Protein 1HLE (pdb70)

Structure (mmCIF, N/CA/C/O backbone):
data_1HLE
#
_entry.id   1HLE
#
_cell.length_a   121.370
_cell.length_b   103.570
_cell.length_c   80.930
_cell.angle_alpha   90.00
_cell.angle_beta   90.00
_cell.angle_gamma   90.00
#
_symmetry.space_group_name_H-M   'I 2 2 2'
#
loop_
_entity.id
_entity.type
_entity.pdbx_description
1 polymer 'HORSE LEUKOCYTE ELASTASE INHIBITOR'
2 polymer 'HORSE LEUKOCYTE ELASTASE INHIBITOR'
3 non-polymer 'CALCIUM ION'
4 water water
#
loop_
_atom_site.group_PDB
_atom_site.id
_atom_site.type_symbol
_atom_site.label_atom_id
_atom_site.label_alt_id
_atom_site.label_comp_id
_atom_site.label_asym_id
_atom_site.label_entity_id
_atom_site.label_seq_id
_atom_site.pdbx_PDB_ins_code
_atom_site.Cartn_x
_atom_site.Cartn_y
_atom_site.Cartn_z
_atom_site.occupancy
_atom_site.B_iso_or_equiv
_atom_site.auth_seq_id
_atom_site.auth_comp_id
_atom_site.auth_asym_id
_atom_site.auth_atom_id
_atom_site.pdbx_PDB_model_num
ATOM 4 N N . MET A 1 2 ? 0.388 24.442 3.984 1.00 42.59 23 MET A N 1
ATOM 5 C CA . MET A 1 2 ? 1.733 24.125 4.449 1.00 40.70 23 MET A CA 1
ATOM 6 C C . MET A 1 2 ? 2.416 25.344 5.046 1.00 37.77 23 MET A C 1
ATOM 7 O O . MET A 1 2 ? 3.393 25.223 5.771 1.00 36.32 23 MET A O 1
ATOM 13 N N . GLU A 1 3 ? 1.848 26.499 4.723 1.00 35.37 24 GLU A N 1
ATOM 14 C CA . GLU A 1 3 ? 2.171 27.817 5.259 1.00 34.05 24 GLU A CA 1
ATOM 15 C C . GLU A 1 3 ? 2.735 27.902 6.690 1.00 31.98 24 GLU A C 1
ATOM 16 O O . GLU A 1 3 ? 3.907 28.247 6.879 1.00 29.61 24 GLU A O 1
ATOM 23 N N . GLN A 1 4 ? 1.925 27.543 7.689 1.00 27.17 25 GLN A N 1
ATOM 24 C CA . GLN A 1 4 ? 2.331 27.691 9.080 1.00 25.32 25 GLN A CA 1
ATOM 25 C C . GLN A 1 4 ? 3.364 26.661 9.476 1.00 22.98 25 GLN A C 1
ATOM 26 O O . GLN A 1 4 ? 4.298 26.998 10.180 1.00 23.32 25 GLN A O 1
ATOM 35 N N . LEU A 1 5 ? 3.210 25.421 9.023 1.00 19.61 26 LEU A N 1
ATOM 36 C CA . LEU A 1 5 ? 4.139 24.383 9.392 1.00 18.85 26 LEU A CA 1
ATOM 37 C C . LEU A 1 5 ? 5.550 24.604 8.804 1.00 19.76 26 LEU A C 1
ATOM 38 O O . LEU A 1 5 ? 6.543 24.388 9.495 1.00 16.52 26 LEU A O 1
ATOM 44 N N . SER A 1 6 ? 5.659 25.094 7.577 1.00 17.41 27 SER A N 1
ATOM 45 C CA . SER A 1 6 ? 6.988 25.235 7.003 1.00 20.11 27 SER A CA 1
ATOM 46 C C . SER A 1 6 ? 7.713 26.397 7.643 1.00 17.54 27 SER A C 1
ATOM 47 O O . SER A 1 6 ? 8.922 26.330 7.857 1.00 18.06 27 SER A O 1
ATOM 52 N N . THR A 1 7 ? 6.972 27.440 7.993 1.00 16.14 28 THR A N 1
ATOM 53 C CA . THR A 1 7 ? 7.546 28.580 8.699 1.00 17.93 28 THR A CA 1
ATOM 54 C C . THR A 1 7 ? 8.122 28.130 10.058 1.00 18.31 28 THR A C 1
ATOM 55 O O . THR A 1 7 ? 9.231 28.500 10.420 1.00 16.87 28 THR A O 1
ATOM 61 N N . ALA A 1 8 ? 7.342 27.329 10.782 1.00 16.05 29 ALA A N 1
ATOM 62 C CA . ALA A 1 8 ? 7.738 26.782 12.063 1.00 18.49 29 ALA A CA 1
ATOM 63 C C . ALA A 1 8 ? 8.993 25.937 11.916 1.00 18.27 29 ALA A C 1
ATOM 64 O O . ALA A 1 8 ? 9.985 26.162 12.596 1.00 16.62 29 ALA A O 1
ATOM 67 N N . ASN A 1 9 ? 8.948 24.983 11.001 1.00 18.30 30 ASN A N 1
ATOM 68 C CA . ASN A 1 9 ? 10.072 24.083 10.760 1.00 19.47 30 ASN A CA 1
ATOM 69 C C . ASN A 1 9 ? 11.348 24.830 10.342 1.00 17.89 30 ASN A C 1
ATOM 70 O O . ASN A 1 9 ? 12.465 24.446 10.722 1.00 16.58 30 ASN A O 1
ATOM 78 N N . THR A 1 10 ? 11.167 25.905 9.576 1.00 19.90 31 THR A N 1
ATOM 79 C CA . THR A 1 10 ? 12.295 26.707 9.085 1.00 22.16 31 THR A CA 1
ATOM 80 C C . THR A 1 10 ? 12.872 27.582 10.206 1.00 18.66 31 THR A C 1
ATOM 81 O O . THR A 1 10 ? 14.066 27.683 10.328 1.00 20.12 31 THR A O 1
ATOM 87 N N . HIS A 1 11 ? 12.012 28.111 11.068 1.00 17.80 32 HIS A N 1
ATOM 88 C CA . HIS A 1 11 ? 12.437 28.852 12.242 1.00 19.45 32 HIS A CA 1
ATOM 89 C C . HIS A 1 11 ? 13.252 27.964 13.178 1.00 17.66 32 HIS A C 1
ATOM 90 O O . HIS A 1 11 ? 14.324 28.377 13.644 1.00 19.69 32 HIS A O 1
ATOM 100 N N . PHE A 1 12 ? 12.798 26.734 13.408 1.00 14.56 33 PHE A N 1
ATOM 101 C CA . PHE A 1 12 ? 13.584 25.798 14.188 1.00 15.34 33 PHE A CA 1
ATOM 102 C C . PHE A 1 12 ? 14.907 25.478 13.470 1.00 17.47 33 PHE A C 1
ATOM 103 O O . PHE A 1 12 ? 15.950 25.454 14.110 1.00 17.11 33 PHE A O 1
ATOM 112 N N . ALA A 1 13 ? 14.869 25.224 12.159 1.00 17.05 34 ALA A N 1
ATOM 113 C CA . ALA A 1 13 ? 16.094 24.927 11.381 1.00 16.53 34 ALA A CA 1
ATOM 114 C C . ALA A 1 13 ? 17.169 25.997 11.603 1.00 16.27 34 ALA A C 1
ATOM 115 O O . ALA A 1 13 ? 18.324 25.677 11.888 1.00 17.00 34 ALA A O 1
ATOM 118 N N . VAL A 1 14 ? 16.750 27.252 11.562 1.00 15.26 35 VAL A N 1
ATOM 119 C CA . VAL A 1 14 ? 17.633 28.382 11.757 1.00 20.76 35 VAL A CA 1
ATOM 120 C C . VAL A 1 14 ? 18.169 28.418 13.207 1.00 21.53 35 VAL A C 1
ATOM 121 O O . VAL A 1 14 ? 19.398 28.532 13.414 1.00 21.02 35 VAL A O 1
ATOM 126 N N . ASP A 1 15 ? 17.289 28.200 14.190 1.00 19.47 36 ASP A N 1
ATOM 127 C CA . ASP A 1 15 ? 17.735 28.143 15.595 1.00 19.61 36 ASP A CA 1
ATOM 128 C C . ASP A 1 15 ? 18.725 27.033 15.850 1.00 17.16 36 ASP A C 1
ATOM 129 O O . ASP A 1 15 ? 19.731 27.244 16.544 1.00 18.65 36 ASP A O 1
ATOM 135 N N . LEU A 1 16 ? 18.465 25.852 15.308 1.00 15.16 37 LEU A N 1
ATOM 136 C CA . LEU A 1 16 ? 19.381 24.750 15.534 1.00 17.48 37 LEU A CA 1
ATOM 137 C C . LEU A 1 16 ? 20.702 24.947 14.787 1.00 17.95 37 LEU A C 1
ATOM 138 O O . LEU A 1 16 ? 21.740 24.580 15.306 1.00 16.63 37 LEU A O 1
ATOM 144 N N . PHE A 1 17 ? 20.683 25.566 13.610 1.00 19.52 38 PHE A N 1
ATOM 145 C CA . PHE A 1 17 ? 21.935 25.831 12.901 1.00 18.46 38 PHE A CA 1
ATOM 146 C C . PHE A 1 17 ? 22.758 26.838 13.723 1.00 19.17 38 PHE A C 1
ATOM 147 O O . PHE A 1 17 ? 23.952 26.649 13.910 1.00 19.20 38 PHE A O 1
ATOM 156 N N . ARG A 1 18 ? 22.111 27.864 14.259 1.00 17.77 39 ARG A N 1
ATOM 157 C CA . ARG A 1 18 ? 22.807 28.825 15.101 1.00 22.47 39 ARG A CA 1
ATOM 158 C C . ARG A 1 18 ? 23.481 28.170 16.341 1.00 22.19 39 ARG A C 1
ATOM 159 O O . ARG A 1 18 ? 24.682 28.369 16.575 1.00 21.32 39 ARG A O 1
ATOM 173 N N . ALA A 1 19 ? 22.758 27.289 17.035 1.00 19.30 40 ALA A N 1
ATOM 174 C CA . ALA A 1 19 ? 23.326 26.522 18.139 1.00 18.89 40 ALA A CA 1
ATOM 175 C C . ALA A 1 19 ? 24.544 25.630 17.771 1.00 20.90 40 ALA A C 1
ATOM 176 O O . ALA A 1 19 ? 25.512 25.523 18.550 1.00 20.10 40 ALA A O 1
ATOM 179 N N . LEU A 1 20 ? 24.470 24.941 16.630 1.00 18.81 41 LEU A N 1
ATOM 180 C CA . LEU A 1 20 ? 25.558 24.090 16.145 1.00 18.15 41 LEU A CA 1
ATOM 181 C C . LEU A 1 20 ? 26.762 24.933 15.747 1.00 16.94 41 LEU A C 1
ATOM 182 O O . LEU A 1 20 ? 27.907 24.513 15.957 1.00 19.64 41 LEU A O 1
ATOM 188 N N . ASN A 1 21 ? 26.500 26.120 15.223 1.00 13.51 42 ASN A N 1
ATOM 189 C CA . ASN A 1 21 ? 27.535 27.054 14.824 1.00 16.55 42 ASN A CA 1
ATOM 190 C C . ASN A 1 21 ? 28.242 27.626 16.043 1.00 21.92 42 ASN A C 1
ATOM 191 O O . ASN A 1 21 ? 29.413 27.990 15.977 1.00 22.49 42 ASN A O 1
ATOM 199 N N . GLU A 1 22 ? 27.510 27.777 17.142 1.00 22.19 43 GLU A N 1
ATOM 200 C CA . GLU A 1 22 ? 28.125 28.209 18.389 1.00 21.31 43 GLU A CA 1
ATOM 201 C C . GLU A 1 22 ? 29.115 27.181 18.902 1.00 21.97 43 GLU A C 1
ATOM 202 O O . GLU A 1 22 ? 30.178 27.559 19.377 1.00 22.84 43 GLU A O 1
ATOM 209 N N . SER A 1 23 ? 28.843 25.892 18.711 1.00 21.00 44 SER A N 1
ATOM 210 C CA . SER A 1 23 ? 29.818 24.910 19.137 1.00 24.37 44 SER A CA 1
ATOM 211 C C . SER A 1 23 ? 30.953 24.712 18.128 1.00 24.66 44 SER A C 1
ATOM 212 O O . SER A 1 23 ? 32.032 24.276 18.501 1.00 24.26 44 SER A O 1
ATOM 217 N N . ASP A 1 24 ? 30.718 25.023 16.855 1.00 24.78 45 ASP A N 1
ATOM 218 C CA . ASP A 1 24 ? 31.746 24.810 15.836 1.00 24.09 45 ASP A CA 1
ATOM 219 C C . ASP A 1 24 ? 31.627 25.836 14.746 1.00 22.80 45 ASP A C 1
ATOM 220 O O . ASP A 1 24 ? 30.965 25.618 13.749 1.00 24.52 45 ASP A O 1
ATOM 226 N N . PRO A 1 25 ? 32.314 26.954 14.906 1.00 22.04 46 PRO A N 1
ATOM 227 C CA . PRO A 1 25 ? 32.107 28.045 13.950 1.00 22.84 46 PRO A CA 1
ATOM 228 C C . PRO A 1 25 ? 32.817 27.921 12.595 1.00 20.69 46 PRO A C 1
ATOM 229 O O . PRO A 1 25 ? 32.621 28.770 11.736 1.00 24.65 46 PRO A O 1
ATOM 233 N N . THR A 1 26 ? 33.600 26.861 12.393 1.00 20.70 47 THR A N 1
ATOM 234 C CA . THR A 1 26 ? 34.408 26.740 11.173 1.00 23.70 47 THR A CA 1
ATOM 235 C C . THR A 1 26 ? 34.324 25.376 10.484 1.00 21.55 47 THR A C 1
ATOM 236 O O . THR A 1 26 ? 34.687 25.254 9.329 1.00 28.72 47 THR A O 1
ATOM 242 N N . GLY A 1 27 ? 33.903 24.339 11.173 1.00 18.54 48 GLY A N 1
ATOM 243 C CA . GLY A 1 27 ? 33.850 23.048 10.523 1.00 16.01 48 GLY A CA 1
ATOM 244 C C . GLY A 1 27 ? 32.622 22.928 9.617 1.00 16.11 48 GLY A C 1
ATOM 245 O O . GLY A 1 27 ? 31.743 23.789 9.579 1.00 16.47 48 GLY A O 1
ATOM 247 N N . ASN A 1 28 ? 32.566 21.821 8.903 1.00 17.92 49 ASN A N 1
ATOM 248 C CA . ASN A 1 28 ? 31.412 21.462 8.098 1.00 21.39 49 ASN A CA 1
ATOM 249 C C . ASN A 1 28 ? 30.239 21.183 9.030 1.00 22.70 49 ASN A C 1
ATOM 250 O O . ASN A 1 28 ? 30.418 20.589 10.096 1.00 21.90 49 ASN A O 1
ATOM 258 N N . ILE A 1 29 ? 29.043 21.585 8.624 1.00 21.04 50 ILE A N 1
ATOM 259 C CA . ILE A 1 29 ? 27.826 21.264 9.384 1.00 20.04 50 ILE A CA 1
ATOM 260 C C . ILE A 1 29 ? 26.865 20.659 8.337 1.00 21.47 50 ILE A C 1
ATOM 261 O O . ILE A 1 29 ? 26.788 21.173 7.212 1.00 21.38 50 ILE A O 1
ATOM 267 N N . PHE A 1 30 ? 26.210 19.545 8.648 1.00 16.79 51 PHE A N 1
ATOM 268 C CA . PHE A 1 30 ? 25.155 19.033 7.763 1.00 14.88 51 PHE A CA 1
ATOM 269 C C . PHE A 1 30 ? 24.067 18.327 8.575 1.00 14.48 51 PHE A C 1
ATOM 270 O O . PHE A 1 30 ? 24.343 17.372 9.285 1.00 13.80 51 PHE A O 1
ATOM 279 N N . ILE A 1 31 ? 22.854 18.855 8.526 1.00 15.68 52 ILE A N 1
ATOM 280 C CA . ILE A 1 31 ? 21.724 18.246 9.238 1.00 17.48 52 ILE A CA 1
ATOM 281 C C . ILE A 1 31 ? 20.459 18.159 8.370 1.00 16.08 52 ILE A C 1
ATOM 282 O O . ILE A 1 31 ? 20.354 18.827 7.329 1.00 15.37 52 ILE A O 1
ATOM 288 N N . SER A 1 32 ? 19.543 17.285 8.758 1.00 11.49 53 SER A N 1
ATOM 289 C CA . SER A 1 32 ? 18.217 17.372 8.223 1.00 11.85 53 SER A CA 1
ATOM 290 C C . SER A 1 32 ? 17.314 17.964 9.292 1.00 11.96 53 SER A C 1
ATOM 291 O O . SER A 1 32 ? 16.883 17.260 10.203 1.00 14.22 53 SER A O 1
ATOM 296 N N . PRO A 1 33 ? 16.983 19.254 9.187 1.00 13.88 54 PRO A N 1
ATOM 297 C CA . PRO A 1 33 ? 16.044 19.851 10.146 1.00 15.66 54 PRO A CA 1
ATOM 298 C C . PRO A 1 33 ? 14.684 19.117 10.192 1.00 18.08 54 PRO A C 1
ATOM 299 O O . PRO A 1 33 ? 14.171 18.872 11.290 1.00 17.50 54 PRO A O 1
ATOM 303 N N . LEU A 1 34 ? 14.140 18.716 9.021 1.00 15.51 55 LEU A N 1
ATOM 304 C CA . LEU A 1 34 ? 12.831 18.041 8.966 1.00 12.16 55 LEU A CA 1
ATOM 305 C C . LEU A 1 34 ? 12.849 16.716 9.695 1.00 11.50 55 LEU A C 1
ATOM 306 O O . LEU A 1 34 ? 11.921 16.376 10.425 1.00 14.83 55 LEU A O 1
ATOM 312 N N . SER A 1 35 ? 13.927 15.971 9.538 1.00 10.54 56 SER A N 1
ATOM 313 C CA . SER A 1 35 ? 14.097 14.764 10.306 1.00 11.66 56 SER A CA 1
ATOM 314 C C . SER A 1 35 ? 14.038 15.030 11.844 1.00 15.31 56 SER A C 1
ATOM 315 O O . SER A 1 35 ? 13.297 14.319 12.575 1.00 11.98 56 SER A O 1
ATOM 320 N N . ILE A 1 36 ? 14.747 16.066 12.320 1.00 12.84 57 ILE A N 1
ATOM 321 C CA . ILE A 1 36 ? 14.750 16.360 13.764 1.00 13.38 57 ILE A CA 1
ATOM 322 C C . ILE A 1 36 ? 13.363 16.837 14.226 1.00 13.75 57 ILE A C 1
ATOM 323 O O . ILE A 1 36 ? 12.824 16.309 15.204 1.00 14.18 57 ILE A O 1
ATOM 329 N N . SER A 1 37 ? 12.751 17.757 13.488 1.00 12.61 58 SER A N 1
ATOM 330 C CA . SER A 1 37 ? 11.401 18.214 13.806 1.00 13.06 58 SER A CA 1
ATOM 331 C C . SER A 1 37 ? 10.388 17.043 13.844 1.00 15.85 58 SER A C 1
ATOM 332 O O . SER A 1 37 ? 9.489 17.048 14.698 1.00 17.08 58 SER A O 1
ATOM 337 N N . SER A 1 38 ? 10.565 16.029 12.985 1.00 13.31 59 SER A N 1
ATOM 338 C CA . SER A 1 38 ? 9.660 14.886 12.940 1.00 13.28 59 SER A CA 1
ATOM 339 C C . SER A 1 38 ? 9.795 14.035 14.184 1.00 15.48 59 SER A C 1
ATOM 340 O O . SER A 1 38 ? 8.793 13.630 14.760 1.00 16.08 59 SER A O 1
ATOM 345 N N . ALA A 1 39 ? 11.027 13.758 14.600 1.00 15.81 60 ALA A N 1
ATOM 346 C CA . ALA A 1 39 ? 11.229 12.935 15.789 1.00 13.89 60 ALA A CA 1
ATOM 347 C C . ALA A 1 39 ? 10.675 13.654 17.028 1.00 14.37 60 ALA A C 1
ATOM 348 O O . ALA A 1 39 ? 9.978 13.041 17.855 1.00 14.13 60 ALA A O 1
ATOM 351 N N . LEU A 1 40 ? 10.895 14.961 17.099 1.00 14.91 61 LEU A N 1
ATOM 352 C CA . LEU A 1 40 ? 10.395 15.754 18.214 1.00 15.61 61 LEU A CA 1
ATOM 353 C C . LEU A 1 40 ? 8.879 15.944 18.184 1.00 17.17 61 LEU A C 1
ATOM 354 O O . LEU A 1 40 ? 8.268 16.020 19.246 1.00 16.30 61 LEU A O 1
ATOM 360 N N . ALA A 1 41 ? 8.262 15.968 16.989 1.00 16.20 62 ALA A N 1
ATOM 361 C CA . ALA A 1 41 ? 6.794 16.032 16.868 1.00 15.38 62 ALA A CA 1
ATOM 362 C C . ALA A 1 41 ? 6.151 14.749 17.412 1.00 15.18 62 ALA A C 1
ATOM 363 O O . ALA A 1 41 ? 5.121 14.827 18.102 1.00 16.74 62 ALA A O 1
ATOM 366 N N . MET A 1 42 ? 6.767 13.590 17.157 1.00 14.05 63 MET A N 1
ATOM 367 C CA . MET A 1 42 ? 6.269 12.342 17.706 1.00 15.30 63 MET A CA 1
ATOM 368 C C . MET A 1 42 ? 6.449 12.282 19.230 1.00 18.81 63 MET A C 1
ATOM 369 O O . MET A 1 42 ? 5.561 11.821 19.949 1.00 16.58 63 MET A O 1
ATOM 375 N N . ILE A 1 43 ? 7.592 12.737 19.723 1.00 15.88 64 ILE A N 1
ATOM 376 C CA . ILE A 1 43 ? 7.796 12.835 21.175 1.00 17.89 64 ILE A CA 1
ATOM 377 C C . ILE A 1 43 ? 6.764 13.797 21.804 1.00 18.39 64 ILE A C 1
ATOM 378 O O . ILE A 1 43 ? 6.109 13.431 22.783 1.00 20.87 64 ILE A O 1
ATOM 384 N N . PHE A 1 44 ? 6.541 14.950 21.176 1.00 15.64 65 PHE A N 1
ATOM 385 C CA . PHE A 1 44 ? 5.598 15.953 21.646 1.00 15.96 65 PHE A CA 1
ATOM 386 C C . PHE A 1 44 ? 4.164 15.424 21.811 1.00 19.24 65 PHE A C 1
ATOM 387 O O . PHE A 1 44 ? 3.469 15.830 22.747 1.00 20.73 65 PHE A O 1
ATOM 396 N N . LEU A 1 45 ? 3.752 14.483 20.965 1.00 18.59 66 LEU A N 1
ATOM 397 C CA . LEU A 1 45 ? 2.470 13.809 21.142 1.00 20.90 66 LEU A CA 1
ATOM 398 C C . LEU A 1 45 ? 2.284 13.196 22.533 1.00 22.38 66 LEU A C 1
ATOM 399 O O . LEU A 1 45 ? 1.160 13.129 23.038 1.00 21.34 66 LEU A O 1
ATOM 405 N N . GLY A 1 46 ? 3.359 12.687 23.114 1.00 20.18 67 GLY A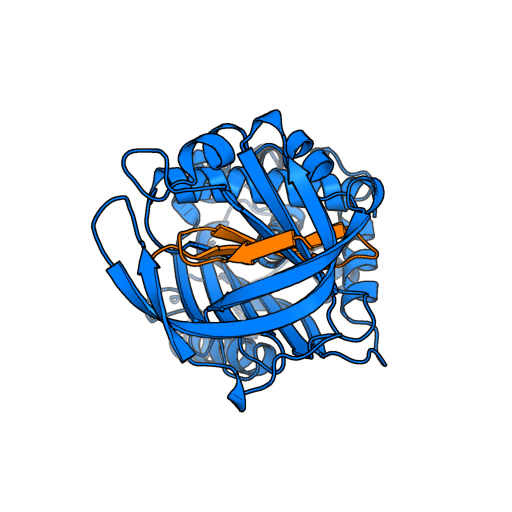 N 1
ATOM 406 C CA . GLY A 1 46 ? 3.249 12.031 24.408 1.00 22.84 67 GLY A CA 1
ATOM 407 C C . GLY A 1 46 ? 3.656 12.861 25.618 1.00 22.13 67 GLY A C 1
ATOM 408 O O . GLY A 1 46 ? 3.657 12.364 26.746 1.00 22.23 67 GLY A O 1
ATOM 410 N N . THR A 1 47 ? 4.037 14.108 25.395 1.00 20.59 68 THR A N 1
ATOM 411 C CA . THR A 1 47 ? 4.493 14.945 26.495 1.00 20.89 68 THR A CA 1
ATOM 412 C C . THR A 1 47 ? 3.326 15.720 27.042 1.00 20.19 68 THR A C 1
ATOM 413 O O . THR A 1 47 ? 2.354 16.023 26.320 1.00 18.01 68 THR A O 1
ATOM 419 N N . ARG A 1 48 ? 3.4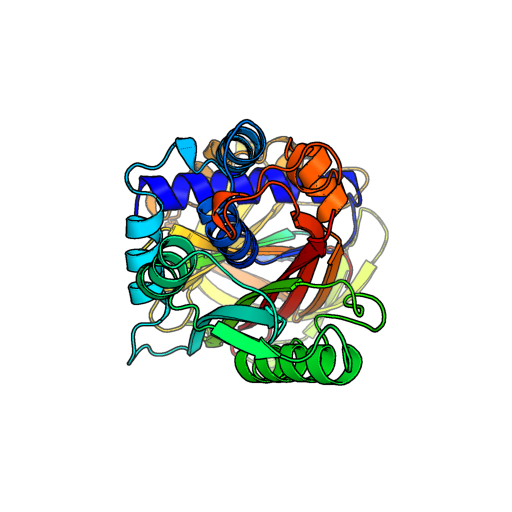13 16.054 28.324 1.00 21.57 69 ARG A N 1
ATOM 420 C CA . ARG A 1 48 ? 2.378 16.873 28.955 1.00 19.88 69 ARG A CA 1
ATOM 421 C C . ARG A 1 48 ? 3.084 17.917 29.795 1.00 23.43 69 ARG A C 1
ATOM 422 O O . ARG A 1 48 ? 4.319 17.919 29.906 1.00 23.29 69 ARG A O 1
ATOM 436 N N . GLY A 1 49 ? 2.315 18.850 30.333 1.00 25.36 70 GLY A N 1
ATOM 437 C CA . GLY A 1 49 ? 2.851 19.735 31.342 1.00 25.89 70 GLY A CA 1
ATOM 438 C C . GLY A 1 49 ? 3.853 20.715 30.800 1.00 27.36 70 GLY A C 1
ATOM 439 O O . GLY A 1 49 ? 3.676 21.240 29.700 1.00 27.38 70 GLY A O 1
ATOM 441 N N . ASN A 1 50 ? 4.919 20.944 31.556 1.00 25.17 71 ASN A N 1
ATOM 442 C CA . ASN A 1 50 ? 5.887 21.958 31.185 1.00 23.16 71 ASN A CA 1
ATOM 443 C C . ASN A 1 50 ? 6.893 21.361 30.198 1.00 21.29 71 ASN A C 1
ATOM 444 O O . ASN A 1 50 ? 7.481 22.078 29.398 1.00 21.31 71 ASN A O 1
ATOM 452 N N . THR A 1 51 ? 7.043 20.044 30.237 1.00 20.79 72 THR A N 1
ATOM 453 C CA . THR A 1 51 ? 7.797 19.321 29.225 1.00 21.76 72 THR A CA 1
ATOM 454 C C . THR A 1 51 ? 7.225 19.657 27.823 1.00 23.18 72 THR A C 1
ATOM 455 O O . THR A 1 51 ? 7.968 20.107 26.955 1.00 22.43 72 THR A O 1
ATOM 461 N N . ALA A 1 52 ? 5.898 19.542 27.656 1.00 19.52 73 ALA A N 1
ATOM 462 C CA . ALA A 1 52 ? 5.251 19.801 26.370 1.00 18.01 73 ALA A CA 1
ATOM 463 C C . ALA A 1 52 ? 5.406 21.232 25.982 1.00 17.66 73 ALA A C 1
ATOM 464 O O . ALA A 1 52 ? 5.592 21.560 24.817 1.00 18.03 73 ALA A O 1
ATOM 467 N N . ALA A 1 53 ? 5.302 22.106 26.967 1.00 18.31 74 ALA A N 1
ATOM 468 C CA . ALA A 1 53 ? 5.295 23.523 26.689 1.00 18.66 74 ALA A CA 1
ATOM 469 C C . ALA A 1 53 ? 6.652 23.931 26.211 1.00 18.60 74 ALA A C 1
ATOM 470 O O . ALA A 1 53 ? 6.769 24.802 25.347 1.00 18.92 74 ALA A O 1
ATOM 473 N N . GLN A 1 54 ? 7.679 23.288 26.759 1.00 19.33 75 GLN A N 1
ATOM 474 C CA . GLN A 1 54 ? 9.055 23.611 26.377 1.00 20.61 75 GLN A CA 1
ATOM 475 C C . GLN A 1 54 ? 9.320 23.144 24.938 1.00 20.50 75 GLN A C 1
ATOM 476 O O . GLN A 1 54 ? 9.780 23.943 24.109 1.00 18.90 75 GLN A O 1
ATOM 485 N N . VAL A 1 55 ? 8.945 21.894 24.647 1.00 18.75 76 VAL A N 1
ATOM 486 C CA . VAL A 1 55 ? 9.080 21.341 23.300 1.00 19.27 76 VAL A CA 1
ATOM 487 C C . VAL A 1 55 ? 8.315 22.172 22.264 1.00 19.82 76 VAL A C 1
ATOM 488 O O . VAL A 1 55 ? 8.894 22.562 21.239 1.00 21.15 76 VAL A O 1
ATOM 493 N N . SER A 1 56 ? 7.057 22.515 22.517 1.00 19.78 77 SER A N 1
ATOM 494 C CA . SER A 1 56 ? 6.331 23.246 21.498 1.00 21.90 77 SER A CA 1
ATOM 495 C C . SER A 1 56 ? 6.840 24.654 21.268 1.00 23.47 77 SER A C 1
ATOM 496 O O . SER A 1 56 ? 6.798 25.126 20.140 1.00 24.85 77 SER A O 1
ATOM 501 N N . LYS A 1 57 ? 7.406 25.291 22.291 1.00 23.19 78 LYS A N 1
ATOM 502 C CA . LYS A 1 57 ? 7.951 26.634 22.145 1.00 22.27 78 LYS A CA 1
ATOM 503 C C . LYS A 1 57 ? 9.231 26.603 21.296 1.00 20.33 78 LYS A C 1
ATOM 504 O O . LYS A 1 57 ? 9.371 27.361 20.325 1.00 20.67 78 LYS A O 1
ATOM 514 N N . ALA A 1 58 ? 10.133 25.686 21.625 1.00 18.36 79 ALA A N 1
ATOM 515 C CA . ALA A 1 58 ? 11.445 25.623 20.978 1.00 19.56 79 ALA A CA 1
ATOM 516 C C . ALA A 1 58 ? 11.350 25.116 19.536 1.00 21.32 79 ALA A C 1
ATOM 517 O O . ALA A 1 58 ? 12.100 25.559 18.652 1.00 19.40 79 ALA A O 1
ATOM 520 N N . LEU A 1 59 ? 10.431 24.176 19.311 1.00 20.14 80 LEU A N 1
ATOM 521 C CA . LEU A 1 59 ? 10.176 23.651 17.966 1.00 20.52 80 LEU A CA 1
ATOM 522 C C . LEU A 1 59 ? 9.155 24.499 17.162 1.00 19.98 80 LEU A C 1
ATOM 523 O O . LEU A 1 59 ? 8.933 24.225 15.980 1.00 22.21 80 LEU A O 1
ATOM 529 N N . TYR A 1 60 ? 8.572 25.537 17.782 1.00 18.34 81 TYR A N 1
ATOM 530 C CA . TYR A 1 60 ? 7.559 26.403 17.152 1.00 15.57 81 TYR A CA 1
ATOM 531 C C . TYR A 1 60 ? 6.246 25.687 16.810 1.00 16.12 81 TYR A C 1
ATOM 532 O O . TYR A 1 60 ? 5.394 26.235 16.133 1.00 18.28 81 TYR A O 1
ATOM 543 N N . PHE A 1 61 ? 6.039 24.504 17.367 1.00 17.64 82 PHE A N 1
ATOM 544 C CA . PHE A 1 61 ? 4.798 23.768 17.161 1.00 17.97 82 PHE A CA 1
ATOM 545 C C . PHE A 1 61 ? 3.622 24.554 17.688 1.00 21.08 82 PHE A C 1
ATOM 546 O O . PHE A 1 61 ? 2.496 24.389 17.224 1.00 23.28 82 PHE A O 1
ATOM 555 N N . ASP A 1 62 ? 3.879 25.458 18.610 1.00 20.10 83 ASP A N 1
ATOM 556 C CA . ASP A 1 62 ? 2.795 26.206 19.187 1.00 24.88 83 ASP A CA 1
ATOM 557 C C . ASP A 1 62 ? 2.355 27.308 18.261 1.00 24.66 83 ASP A C 1
ATOM 558 O O . ASP A 1 62 ? 1.406 27.998 18.558 1.00 29.12 83 ASP A O 1
ATOM 564 N N . THR A 1 63 ? 2.989 27.457 17.107 1.00 22.90 84 THR A N 1
ATOM 565 C CA . THR A 1 63 ? 2.563 28.501 16.178 1.00 21.77 84 THR A CA 1
ATOM 566 C C . THR A 1 63 ? 1.725 27.902 15.027 1.00 22.95 84 THR A C 1
ATOM 567 O O . THR A 1 63 ? 1.272 28.614 14.119 1.00 26.29 84 THR A O 1
ATOM 573 N N . VAL A 1 64 ? 1.513 26.590 15.080 1.00 22.58 85 VAL A N 1
ATOM 574 C CA . VAL A 1 64 ? 0.834 25.856 14.012 1.00 23.98 85 VAL A CA 1
ATOM 575 C C . VAL A 1 64 ? -0.518 25.331 14.510 1.00 24.24 85 VAL A C 1
ATOM 576 O O . VAL A 1 64 ? -0.587 24.544 15.448 1.00 26.32 85 VAL A O 1
ATOM 581 N N . GLU A 1 65 ? -1.593 25.744 13.864 1.00 26.48 90 GLU A N 1
ATOM 582 C CA . GLU A 1 65 ? -2.890 25.141 14.123 1.00 27.50 90 GLU A CA 1
ATOM 583 C C . GLU A 1 65 ? -2.909 23.756 13.535 1.00 25.34 90 GLU A C 1
ATOM 584 O O . GLU A 1 65 ? -2.560 23.570 12.370 1.00 23.96 90 GLU A O 1
ATOM 591 N N . ASP A 1 66 ? -3.328 22.795 14.343 1.00 22.31 91 ASP A N 1
ATOM 592 C CA . ASP A 1 66 ? -3.514 21.407 13.919 1.00 24.57 91 ASP A CA 1
ATOM 593 C C . ASP A 1 66 ? -2.187 20.833 13.472 1.00 23.03 91 ASP A C 1
ATOM 594 O O . ASP A 1 66 ? -2.109 20.136 12.457 1.00 21.19 91 ASP A O 1
ATOM 600 N N . ILE A 1 67 ? -1.171 21.043 14.308 1.00 19.42 92 ILE A N 1
ATOM 601 C CA . ILE A 1 67 ? 0.189 20.680 13.968 1.00 18.66 92 ILE A CA 1
ATOM 602 C C . ILE A 1 67 ? 0.311 19.255 13.409 1.00 18.80 92 ILE A C 1
ATOM 603 O O . ILE A 1 67 ? 0.880 19.061 12.326 1.00 21.44 92 ILE A O 1
ATOM 609 N N . HIS A 1 68 ? -0.308 18.273 14.053 1.00 14.30 93 HIS A N 1
ATOM 610 C CA . HIS A 1 68 ? -0.031 16.907 13.675 1.00 12.93 93 HIS A CA 1
ATOM 611 C C . HIS A 1 68 ? -0.726 16.543 12.376 1.00 16.03 93 HIS A C 1
ATOM 612 O O . HIS A 1 68 ? -0.251 15.666 11.635 1.00 14.63 93 HIS A O 1
ATOM 622 N N . SER A 1 69 ? -1.827 17.235 12.093 1.00 13.86 94 SER A N 1
ATOM 623 C CA . SER A 1 69 ? -2.578 17.047 10.846 1.00 18.14 94 SER A CA 1
ATOM 624 C C . SER A 1 69 ? -1.864 17.636 9.668 1.00 16.08 94 SER A C 1
ATOM 625 O O . SER A 1 69 ? -1.906 17.078 8.567 1.00 15.53 94 SER A O 1
ATOM 630 N N . ARG A 1 70 ? -1.202 18.756 9.918 1.00 15.92 95 ARG A N 1
ATOM 631 C CA . ARG A 1 70 ? -0.401 19.383 8.903 1.00 15.50 95 ARG A CA 1
ATOM 632 C C . ARG A 1 70 ? 0.808 18.528 8.598 1.00 16.75 95 ARG A C 1
ATOM 633 O O . ARG A 1 70 ? 1.133 18.371 7.427 1.00 14.67 95 ARG A O 1
ATOM 647 N N . PHE A 1 71 ? 1.392 17.869 9.614 1.00 14.48 96 PHE A N 1
ATOM 648 C CA . PHE A 1 71 ? 2.551 16.993 9.374 1.00 14.41 96 PHE A CA 1
ATOM 649 C C . PHE A 1 71 ? 2.154 15.779 8.586 1.00 14.09 96 PHE A C 1
ATOM 650 O O . PHE A 1 71 ? 2.893 15.355 7.709 1.00 13.08 96 PHE A O 1
ATOM 659 N N . GLN A 1 72 ? 0.970 15.243 8.891 1.00 12.55 97 GLN A N 1
ATOM 660 C CA . GLN A 1 72 ? 0.371 14.120 8.182 1.00 13.39 97 GLN A CA 1
ATOM 661 C C . GLN A 1 72 ? 0.229 14.446 6.683 1.00 11.34 97 GLN A C 1
ATOM 662 O O . GLN A 1 72 ? 0.602 13.635 5.840 1.00 12.78 97 GLN A O 1
ATOM 671 N N . SER A 1 73 ? -0.282 15.629 6.383 1.00 12.78 98 SER A N 1
ATOM 672 C CA . SER A 1 73 ? -0.362 16.095 5.000 1.00 15.59 98 SER A CA 1
ATOM 673 C C . SER A 1 73 ? 1.012 16.253 4.345 1.00 16.48 98 SER A C 1
ATOM 674 O O . SER A 1 73 ? 1.198 15.801 3.219 1.00 16.26 98 SER A O 1
ATOM 679 N N . LEU A 1 74 ? 1.969 16.847 5.075 1.00 16.69 99 LEU A N 1
ATOM 680 C CA . LEU A 1 74 ? 3.346 16.979 4.604 1.00 17.70 99 LEU A CA 1
ATOM 681 C C . LEU A 1 74 ? 3.971 15.628 4.295 1.00 16.70 99 LEU A C 1
ATOM 682 O O . LEU A 1 74 ? 4.555 15.471 3.207 1.00 17.91 99 LEU A O 1
ATOM 688 N N . ASN A 1 75 ? 3.778 14.625 5.161 1.00 13.91 100 ASN A N 1
ATOM 689 C CA . ASN A 1 75 ? 4.356 13.302 4.909 1.00 13.06 100 ASN A CA 1
ATOM 690 C C . ASN A 1 75 ? 3.793 12.648 3.644 1.00 14.72 100 ASN A C 1
ATOM 691 O O . ASN A 1 75 ? 4.529 12.014 2.871 1.00 15.79 100 ASN A O 1
ATOM 699 N N . ALA A 1 76 ? 2.506 12.878 3.411 1.00 14.47 101 ALA A N 1
ATOM 700 C CA . ALA A 1 76 ? 1.792 12.338 2.252 1.00 13.67 101 ALA A CA 1
ATOM 701 C C . ALA A 1 76 ? 2.375 12.938 0.959 1.00 12.15 101 ALA A C 1
ATOM 702 O O . ALA A 1 76 ? 2.569 12.231 -0.025 1.00 15.72 101 ALA A O 1
ATOM 705 N N . ASP A 1 77 ? 2.679 14.225 0.985 1.00 13.20 102 ASP A N 1
ATOM 706 C CA . ASP A 1 77 ? 3.206 14.881 -0.184 1.00 16.18 102 ASP A CA 1
ATOM 707 C C . ASP A 1 77 ? 4.665 14.477 -0.465 1.00 17.84 102 ASP A C 1
ATOM 708 O O . ASP A 1 77 ? 4.968 13.990 -1.557 1.00 15.00 102 ASP A O 1
ATOM 714 N N . ILE A 1 78 ? 5.502 14.496 0.569 1.00 15.29 103 ILE A N 1
ATOM 715 C CA . ILE A 1 78 ? 6.888 14.079 0.460 1.00 12.96 103 ILE A CA 1
ATOM 716 C C . ILE A 1 78 ? 7.074 12.647 -0.028 1.00 13.09 103 ILE A C 1
ATOM 717 O O . ILE A 1 78 ? 7.878 12.390 -0.935 1.00 17.41 103 ILE A O 1
ATOM 723 N N . ASN A 1 79 ? 6.246 11.741 0.465 1.00 11.38 104 ASN A N 1
ATOM 724 C CA . ASN A 1 79 ? 6.282 10.353 0.056 1.00 12.18 104 ASN A CA 1
ATOM 725 C C . ASN A 1 79 ? 5.379 9.996 -1.165 1.00 11.90 104 ASN A C 1
ATOM 726 O O . ASN A 1 79 ? 5.129 8.824 -1.421 1.00 12.13 104 ASN A O 1
ATOM 734 N N . LYS A 1 80 ? 4.835 10.978 -1.872 1.00 14.03 105 LYS A N 1
ATOM 735 C CA . LYS A 1 80 ? 3.938 10.639 -2.992 1.00 12.51 105 LYS A CA 1
ATOM 736 C C . LYS A 1 80 ? 4.633 9.724 -3.984 1.00 15.83 105 LYS A C 1
ATOM 737 O O . LYS A 1 80 ? 5.853 9.832 -4.235 1.00 18.34 105 LYS A O 1
ATOM 747 N N . PRO A 1 81 ? 3.904 8.725 -4.480 1.00 17.20 106 PRO A N 1
ATOM 748 C CA . PRO A 1 81 ? 4.463 7.840 -5.499 1.00 15.65 106 PRO A CA 1
ATOM 749 C C . PRO A 1 81 ? 4.487 8.504 -6.884 1.00 13.20 106 PRO A C 1
ATOM 750 O O . PRO A 1 81 ? 3.828 9.537 -7.100 1.00 15.97 106 PRO A O 1
ATOM 754 N N . GLY A 1 82 ? 5.364 7.991 -7.748 1.00 16.69 107 GLY A N 1
ATOM 755 C CA . GLY A 1 82 ? 5.414 8.399 -9.155 1.00 15.81 107 GLY A CA 1
ATOM 756 C C . GLY A 1 82 ? 6.225 9.643 -9.470 1.00 19.78 107 GLY A C 1
ATOM 757 O O . GLY A 1 82 ? 6.031 10.243 -10.536 1.00 20.62 107 GLY A O 1
ATOM 759 N N . ALA A 1 83 ? 7.084 10.068 -8.537 1.00 19.38 108 ALA A N 1
ATOM 760 C CA . ALA A 1 83 ? 7.920 11.257 -8.717 1.00 17.54 108 ALA A CA 1
ATOM 761 C C . ALA A 1 83 ? 9.173 10.838 -9.508 1.00 17.78 108 ALA A C 1
ATOM 762 O O . ALA A 1 83 ? 9.600 9.689 -9.425 1.00 17.61 108 ALA A O 1
ATOM 765 N N . PRO A 1 84 ? 9.802 11.767 -10.248 1.00 15.42 109 PRO A N 1
ATOM 766 C CA . PRO A 1 84 ? 11.036 11.479 -10.983 1.00 18.81 109 PRO A CA 1
ATOM 767 C C . PRO A 1 84 ? 12.351 11.493 -10.148 1.00 21.14 109 PRO A C 1
ATOM 768 O O . PRO A 1 84 ? 13.428 11.675 -10.716 1.00 25.78 109 PRO A O 1
ATOM 772 N N . TYR A 1 85 ? 12.236 11.405 -8.819 1.00 17.84 110 TYR A N 1
ATOM 773 C CA . TYR A 1 85 ? 13.369 11.391 -7.896 1.00 15.20 110 TYR A CA 1
ATOM 774 C C . TYR A 1 85 ? 12.948 10.476 -6.749 1.00 17.22 110 TYR A C 1
ATOM 775 O O . TYR A 1 85 ? 11.761 10.158 -6.646 1.00 16.46 110 TYR A O 1
ATOM 786 N N . ILE A 1 86 ? 13.897 10.040 -5.917 1.00 14.81 111 ILE A N 1
ATOM 787 C CA . ILE A 1 86 ? 13.613 9.191 -4.761 1.00 14.21 111 ILE A CA 1
ATOM 788 C C . ILE A 1 86 ? 13.614 10.123 -3.573 1.00 14.02 111 ILE A C 1
ATOM 789 O O . ILE A 1 86 ? 14.571 10.855 -3.366 1.00 12.19 111 ILE A O 1
ATOM 795 N N . LEU A 1 87 ? 12.517 10.144 -2.842 1.00 11.72 112 LEU A N 1
ATOM 796 C CA . LEU A 1 87 ? 12.402 10.930 -1.634 1.00 13.65 112 LEU A CA 1
ATOM 797 C C . LEU A 1 87 ? 11.508 10.088 -0.676 1.00 18.41 112 LEU A C 1
ATOM 798 O O . LEU A 1 87 ? 10.405 9.666 -1.082 1.00 16.07 112 LEU A O 1
ATOM 804 N N . LYS A 1 88 ? 12.058 9.723 0.508 1.00 18.84 113 LYS A N 1
ATOM 805 C CA . LYS A 1 88 ? 11.396 8.883 1.526 1.00 16.65 113 LYS A CA 1
ATOM 806 C C . LYS A 1 88 ? 11.548 9.537 2.898 1.00 18.82 113 LYS A C 1
ATOM 807 O O . LYS A 1 88 ? 12.636 9.986 3.262 1.00 18.59 113 LYS A O 1
ATOM 817 N N . LEU A 1 89 ? 10.453 9.649 3.638 1.00 16.36 114 LEU A N 1
ATOM 818 C CA . LEU A 1 89 ? 10.494 10.185 5.001 1.00 17.02 114 LEU A CA 1
ATOM 819 C C . LEU A 1 89 ? 9.697 9.186 5.802 1.00 19.38 114 LEU A C 1
ATOM 820 O O . LEU A 1 89 ? 8.503 9.009 5.538 1.00 21.52 114 LEU A O 1
ATOM 826 N N . ALA A 1 90 ? 10.359 8.439 6.679 1.00 14.34 115 ALA A N 1
ATOM 827 C CA . ALA A 1 90 ? 9.697 7.344 7.396 1.00 14.42 115 ALA A CA 1
ATOM 828 C C . ALA A 1 90 ? 9.901 7.453 8.920 1.00 13.61 115 ALA A C 1
ATOM 829 O O . ALA A 1 90 ? 10.949 7.897 9.382 1.00 13.55 115 ALA A O 1
ATOM 832 N N . ASN A 1 91 ? 8.910 7.007 9.673 1.00 13.59 116 ASN A N 1
ATOM 833 C CA . ASN A 1 91 ? 8.941 7.091 11.128 1.00 13.47 116 ASN A CA 1
ATOM 834 C C . ASN A 1 91 ? 8.657 5.726 11.691 1.00 15.24 116 ASN A C 1
ATOM 835 O O . ASN A 1 91 ? 7.966 4.905 11.061 1.00 14.67 116 ASN A O 1
ATOM 843 N N . ARG A 1 92 ? 9.212 5.440 12.862 1.00 13.86 117 ARG A N 1
ATOM 844 C CA . ARG A 1 92 ? 8.999 4.142 13.476 1.00 11.98 117 ARG A CA 1
ATOM 845 C C . ARG A 1 92 ? 9.218 4.220 14.977 1.00 15.28 117 ARG A C 1
ATOM 846 O O . ARG A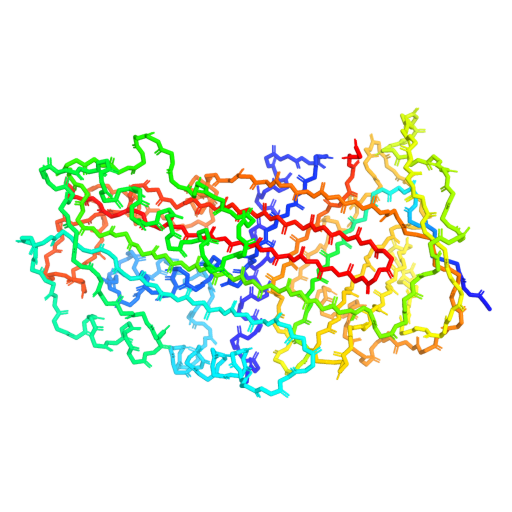 1 92 ? 9.956 5.100 15.455 1.00 15.53 117 ARG A O 1
ATOM 860 N N . LEU A 1 93 ? 8.507 3.346 15.690 1.00 15.01 118 LEU A N 1
ATOM 861 C CA . LEU A 1 93 ? 8.534 3.246 17.157 1.00 16.26 118 LEU A CA 1
ATOM 862 C C . LEU A 1 93 ? 9.019 1.866 17.522 1.00 13.51 118 LEU A C 1
ATOM 863 O O . LEU A 1 93 ? 8.525 0.889 17.000 1.00 14.40 118 LEU A O 1
ATOM 869 N N . TYR A 1 94 ? 9.996 1.780 18.417 1.00 14.54 119 TYR A N 1
ATOM 870 C CA . TYR A 1 94 ? 10.459 0.495 18.922 1.00 14.73 119 TYR A CA 1
ATOM 871 C C . TYR A 1 94 ? 10.201 0.507 20.433 1.00 16.01 119 TYR A C 1
ATOM 872 O O . TYR A 1 94 ? 10.690 1.374 21.165 1.00 16.55 119 TYR A O 1
ATOM 883 N N . GLY A 1 95 ? 9.397 -0.435 20.888 1.00 16.12 120 GLY A N 1
ATOM 884 C CA . GLY A 1 95 ? 8.973 -0.416 22.268 1.00 13.40 120 GLY A CA 1
ATOM 885 C C . GLY A 1 95 ? 9.411 -1.693 22.890 1.00 14.15 120 GLY A C 1
ATOM 886 O O . GLY A 1 95 ? 9.473 -2.719 22.222 1.00 14.98 120 GLY A O 1
ATOM 888 N N . GLU A 1 96 ? 9.720 -1.628 24.183 1.00 15.80 121 GLU A N 1
ATOM 889 C CA . GLU A 1 96 ? 10.055 -2.813 24.952 1.00 15.28 121 GLU A CA 1
ATOM 890 C C . GLU A 1 96 ? 8.824 -3.736 24.929 1.00 16.69 121 GLU A C 1
ATOM 891 O O . GLU A 1 96 ? 7.715 -3.275 25.240 1.00 18.33 121 GLU A O 1
ATOM 898 N N . LYS A 1 97 ? 9.041 -5.008 24.580 1.00 17.96 122 LYS A N 1
ATOM 899 C CA . LYS A 1 97 ? 8.011 -6.060 24.528 1.00 21.07 122 LYS A CA 1
ATOM 900 C C . LYS A 1 97 ? 6.995 -6.044 25.686 1.00 22.27 122 LYS A C 1
ATOM 901 O O . LYS A 1 97 ? 5.792 -6.260 25.475 1.00 20.61 122 LYS A O 1
ATOM 911 N N . THR A 1 98 ? 7.547 -5.883 26.902 1.00 21.64 123 THR A N 1
ATOM 912 C CA . THR A 1 98 ? 6.850 -6.036 28.189 1.00 20.96 123 THR A CA 1
ATOM 913 C C . THR A 1 98 ? 6.279 -4.727 28.747 1.00 20.84 123 THR A C 1
ATOM 914 O O . THR A 1 98 ? 5.680 -4.700 29.837 1.00 22.52 123 THR A O 1
ATOM 920 N N . TYR A 1 99 ? 6.416 -3.655 27.989 1.00 18.72 124 TYR A N 1
ATOM 921 C CA . TYR A 1 99 ? 5.991 -2.363 28.442 1.00 18.50 124 TYR A CA 1
ATOM 922 C C . TYR A 1 99 ? 4.597 -2.026 27.902 1.00 20.26 124 TYR A C 1
ATOM 923 O O . TYR A 1 99 ? 4.187 -2.511 26.851 1.00 18.43 124 TYR A O 1
ATOM 934 N N . ASN A 1 100 ? 3.869 -1.213 28.655 1.00 19.90 125 ASN A N 1
ATOM 935 C CA . ASN A 1 100 ? 2.481 -0.883 28.358 1.00 22.31 125 ASN A CA 1
ATOM 936 C C . ASN A 1 100 ? 2.441 0.542 27.914 1.00 22.39 125 ASN A C 1
ATOM 937 O O . ASN A 1 100 ? 2.901 1.417 28.634 1.00 27.53 125 ASN A O 1
ATOM 945 N N . PHE A 1 101 ? 1.890 0.792 26.738 1.00 18.08 126 PHE A N 1
ATOM 946 C CA . PHE A 1 101 ? 1.766 2.154 26.239 1.00 16.83 126 PHE A CA 1
ATOM 947 C C . PHE A 1 101 ? 0.298 2.539 26.174 1.00 15.20 126 PHE A C 1
ATOM 948 O O . PHE A 1 101 ? -0.556 1.671 26.026 1.00 16.68 126 PHE A O 1
ATOM 957 N N . LEU A 1 102 ? -0.005 3.827 26.281 1.00 15.27 127 LEU A N 1
ATOM 958 C CA . LEU A 1 102 ? -1.375 4.300 26.084 1.00 18.56 127 LEU A CA 1
ATOM 959 C C . LEU A 1 102 ? -1.805 4.146 24.608 1.00 21.10 127 LEU A C 1
ATOM 960 O O . LEU A 1 102 ? -1.046 4.506 23.666 1.00 19.47 127 LEU A O 1
ATOM 966 N N . ALA A 1 103 ? -3.026 3.640 24.425 1.00 18.54 128 ALA A N 1
ATOM 967 C CA . ALA A 1 103 ? -3.626 3.437 23.113 1.00 17.19 128 ALA A CA 1
ATOM 968 C C . ALA A 1 103 ? -3.648 4.727 22.285 1.00 17.51 128 ALA A C 1
ATOM 969 O O . ALA A 1 103 ? -3.364 4.712 21.091 1.00 19.77 128 ALA A O 1
ATOM 972 N N . ASP A 1 104 ? -4.018 5.845 22.892 1.00 17.68 129 ASP A N 1
ATOM 973 C CA . ASP A 1 104 ? -4.164 7.049 22.120 1.00 18.25 129 ASP A CA 1
ATOM 974 C C . ASP A 1 104 ? -2.824 7.548 21.555 1.00 19.83 129 ASP A C 1
ATOM 975 O O . ASP A 1 104 ? -2.781 8.094 20.439 1.00 17.34 129 ASP A O 1
ATOM 981 N N . PHE A 1 105 ? -1.742 7.320 22.311 1.00 19.18 130 PHE A N 1
ATOM 982 C CA . PHE A 1 105 ? -0.404 7.743 21.902 1.00 17.67 130 PHE A CA 1
ATOM 983 C C . PHE A 1 105 ? -0.008 6.930 20.689 1.00 14.82 130 PHE A C 1
ATOM 984 O O . PHE A 1 105 ? 0.386 7.497 19.686 1.00 16.84 130 PHE A O 1
ATOM 993 N N . LEU A 1 106 ? -0.129 5.618 20.784 1.00 13.90 131 LEU A N 1
ATOM 994 C CA . LEU A 1 106 ? 0.207 4.751 19.676 1.00 16.60 131 LEU A CA 1
ATOM 995 C C . LEU A 1 106 ? -0.641 4.977 18.418 1.00 19.89 131 LEU A C 1
ATOM 996 O O . LEU A 1 106 ? -0.077 5.023 17.314 1.00 16.93 131 LEU A O 1
ATOM 1002 N N . ALA A 1 107 ? -1.964 5.173 18.575 1.00 20.09 132 ALA A N 1
ATOM 1003 C CA . ALA A 1 107 ? -2.859 5.391 17.427 1.00 17.68 132 ALA A CA 1
ATOM 1004 C C . ALA A 1 107 ? -2.500 6.694 16.714 1.00 19.26 132 ALA A C 1
ATOM 1005 O O . ALA A 1 107 ? -2.436 6.757 15.479 1.00 19.18 132 ALA A O 1
ATOM 1008 N N . SER A 1 108 ? -2.221 7.728 17.487 1.00 18.59 133 SER A N 1
ATOM 1009 C CA . SER A 1 108 ? -1.861 9.004 16.912 1.00 19.48 133 SER A CA 1
ATOM 1010 C C . SER A 1 108 ? -0.523 8.997 16.176 1.00 19.11 133 SER A C 1
ATOM 1011 O O . SER A 1 108 ? -0.412 9.631 15.134 1.00 21.24 133 SER A O 1
ATOM 1016 N N . THR A 1 109 ? 0.502 8.337 16.712 1.00 18.35 134 THR A N 1
ATOM 1017 C CA . THR A 1 109 ? 1.793 8.335 16.020 1.00 19.43 134 THR A CA 1
ATOM 1018 C C . THR A 1 109 ? 1.650 7.546 14.715 1.00 18.30 134 THR A C 1
ATOM 1019 O O . THR A 1 109 ? 2.246 7.913 13.685 1.00 16.49 134 THR A O 1
ATOM 1025 N N . GLN A 1 110 ? 0.811 6.509 14.740 1.00 16.51 135 GLN A N 1
ATOM 1026 C CA . GLN A 1 110 ? 0.580 5.696 13.561 1.00 17.15 135 GLN A CA 1
ATOM 1027 C C . GLN A 1 110 ? -0.258 6.456 12.506 1.00 18.65 135 GLN A C 1
ATOM 1028 O O . GLN A 1 110 ? 0.139 6.501 11.352 1.00 17.75 135 GLN A O 1
ATOM 1037 N N . LYS A 1 111 ? -1.366 7.094 12.898 1.00 16.21 136 LYS A N 1
ATOM 1038 C CA . LYS A 1 111 ? -2.193 7.867 11.974 1.00 16.01 136 LYS A CA 1
ATOM 1039 C C . LYS A 1 111 ? -1.568 9.151 11.442 1.00 16.91 136 LYS A C 1
ATOM 1040 O O . LYS A 1 111 ? -1.796 9.513 10.293 1.00 16.08 136 LYS A O 1
ATOM 1050 N N . MET A 1 112 ? -0.858 9.880 12.300 1.00 12.66 137 MET A N 1
ATOM 1051 C CA . MET A 1 112 ? -0.344 11.180 11.930 1.00 14.99 137 MET A CA 1
ATOM 1052 C C . MET A 1 112 ? 1.050 11.105 11.319 1.00 14.83 137 MET A C 1
ATOM 1053 O O . MET A 1 112 ? 1.399 11.930 10.470 1.00 13.51 137 MET A O 1
ATOM 1059 N N . TYR A 1 113 ? 1.830 10.114 11.723 1.00 13.84 138 TYR A N 1
ATOM 1060 C CA . TYR A 1 113 ? 3.236 10.065 11.319 1.00 13.38 138 TYR A CA 1
ATOM 1061 C C . TYR A 1 113 ? 3.583 8.827 10.590 1.00 12.60 138 TYR A C 1
ATOM 1062 O O . TYR A 1 113 ? 4.700 8.667 10.131 1.00 12.76 138 TYR A O 1
ATOM 1073 N N . GLY A 1 114 ? 2.610 7.942 10.468 1.00 11.50 139 GLY A N 1
ATOM 1074 C CA . GLY A 1 114 ? 2.860 6.694 9.803 1.00 11.99 139 GLY A CA 1
ATOM 1075 C C . GLY A 1 114 ? 3.838 5.820 10.548 1.00 15.90 139 GLY A C 1
ATOM 1076 O O . GLY A 1 114 ? 4.415 4.929 9.950 1.00 17.63 139 GLY A O 1
ATOM 1078 N N . ALA A 1 115 ? 4.019 6.030 11.848 1.00 15.61 140 ALA A N 1
ATOM 1079 C CA . ALA A 1 115 ? 5.005 5.243 12.566 1.00 15.69 140 ALA A CA 1
ATOM 1080 C C . ALA A 1 115 ? 4.365 3.965 13.022 1.00 18.51 140 ALA A C 1
ATOM 1081 O O . ALA A 1 115 ? 3.441 4.024 13.820 1.00 22.53 140 ALA A O 1
ATOM 1084 N N . GLU A 1 116 ? 4.805 2.804 12.557 1.00 18.13 141 GLU A N 1
ATOM 1085 C CA . GLU A 1 116 ? 4.268 1.600 13.173 1.00 23.01 141 GLU A CA 1
ATOM 1086 C C . GLU A 1 116 ? 5.122 1.191 14.386 1.00 22.92 141 GLU A C 1
ATOM 1087 O O . GLU A 1 116 ? 6.247 1.694 14.571 1.00 20.31 141 GLU A O 1
ATOM 1094 N N . LEU A 1 117 ? 4.514 0.418 15.283 1.00 21.26 142 LEU A N 1
ATOM 1095 C CA . LEU A 1 117 ? 5.185 -0.035 16.485 1.00 22.48 142 LEU A CA 1
ATOM 1096 C C . LEU A 1 117 ? 5.831 -1.378 16.238 1.00 22.34 142 LEU A C 1
ATOM 1097 O O . LEU A 1 117 ? 5.160 -2.355 15.858 1.00 25.69 142 LEU A O 1
ATOM 1103 N N . ALA A 1 118 ? 7.142 -1.407 16.423 1.00 18.52 143 ALA A N 1
ATOM 1104 C CA . ALA A 1 118 ? 7.895 -2.642 16.474 1.00 17.29 143 ALA A CA 1
ATOM 1105 C C . ALA A 1 118 ? 8.193 -2.963 17.959 1.00 17.42 143 ALA A C 1
ATOM 1106 O O . ALA A 1 118 ? 8.521 -2.089 18.758 1.00 18.31 143 ALA A O 1
ATOM 1109 N N . SER A 1 119 ? 7.966 -4.211 18.325 1.00 17.82 144 SER A N 1
ATOM 1110 C CA . SER A 1 119 ? 8.148 -4.692 19.683 1.00 19.80 144 SER A CA 1
ATOM 1111 C C . SER A 1 119 ? 9.526 -5.358 19.738 1.00 19.09 144 SER A C 1
ATOM 1112 O O . SER A 1 119 ? 9.807 -6.247 18.931 1.00 20.38 144 SER A O 1
ATOM 1117 N N . VAL A 1 120 ? 10.411 -4.872 20.606 1.00 18.28 145 VAL A N 1
ATOM 1118 C CA . VAL A 1 120 ? 11.757 -5.449 20.724 1.00 18.56 145 VAL A CA 1
ATOM 1119 C C . VAL A 1 120 ? 12.072 -5.784 22.187 1.00 19.90 145 VAL A C 1
ATOM 1120 O O . VAL A 1 120 ? 11.393 -5.326 23.109 1.00 19.53 145 VAL A O 1
ATOM 1125 N N . ASP A 1 121 ? 13.117 -6.560 22.386 1.00 17.97 146 ASP A N 1
ATOM 1126 C CA . ASP A 1 121 ? 13.502 -6.953 23.703 1.00 19.56 146 ASP A CA 1
ATOM 1127 C C . ASP A 1 121 ? 14.651 -6.103 24.234 1.00 18.29 146 ASP A C 1
ATOM 1128 O O . ASP A 1 121 ? 15.781 -6.570 24.335 1.00 19.52 146 ASP A O 1
ATOM 1134 N N . PHE A 1 122 ? 14.340 -4.895 24.676 1.00 19.08 147 PHE A N 1
ATOM 1135 C CA . PHE A 1 122 ? 15.353 -4.025 25.279 1.00 22.87 147 PHE A CA 1
ATOM 1136 C C . PHE A 1 122 ? 15.844 -4.585 26.624 1.00 24.45 147 PHE A C 1
ATOM 1137 O O . PHE A 1 122 ? 17.021 -4.585 26.925 1.00 25.22 147 PHE A O 1
ATOM 1146 N N . GLN A 1 123 ? 14.941 -5.205 27.358 1.00 27.04 148 GLN A N 1
ATOM 1147 C CA . GLN A 1 123 ? 15.211 -5.634 28.713 1.00 27.92 148 GLN A CA 1
ATOM 1148 C C . GLN A 1 123 ? 16.157 -6.821 28.816 1.00 26.76 148 GLN A C 1
ATOM 1149 O O . GLN A 1 123 ? 17.035 -6.836 29.657 1.00 28.32 148 GLN A O 1
ATOM 1158 N N . GLN A 1 124 ? 15.995 -7.804 27.947 1.00 27.11 149 GLN A N 1
ATOM 1159 C CA . GLN A 1 124 ? 16.855 -8.975 27.966 1.00 28.63 149 GLN A CA 1
ATOM 1160 C C . GLN A 1 124 ? 17.922 -8.959 26.891 1.00 28.83 149 GLN A C 1
ATOM 1161 O O . GLN A 1 124 ? 18.942 -9.629 27.046 1.00 31.81 149 GLN A O 1
ATOM 1170 N N . ALA A 1 125 A 17.672 -8.273 25.774 1.00 26.91 149 ALA A N 1
ATOM 1171 C CA . ALA A 1 125 A 18.573 -8.351 24.627 1.00 24.20 149 ALA A CA 1
ATOM 1172 C C . ALA A 1 125 A 18.743 -7.002 23.922 1.00 25.56 149 ALA A C 1
ATOM 1173 O O . ALA A 1 125 A 18.444 -6.879 22.726 1.00 24.95 149 ALA A O 1
ATOM 1176 N N . PRO A 1 126 ? 19.259 -5.985 24.637 1.00 23.82 150 PRO A N 1
ATOM 1177 C CA . PRO A 1 126 ? 19.333 -4.649 24.042 1.00 23.86 150 PRO A CA 1
ATOM 1178 C C . PRO A 1 126 ? 20.236 -4.554 22.828 1.00 24.32 150 PRO A C 1
ATOM 1179 O O . PRO A 1 126 ? 20.001 -3.702 21.991 1.00 24.15 150 PRO A O 1
ATOM 1183 N N . GLU A 1 127 ? 21.212 -5.456 22.693 1.00 23.21 151 GLU A N 1
ATOM 1184 C CA . GLU A 1 127 ? 22.075 -5.454 21.510 1.00 25.23 151 GLU A CA 1
ATOM 1185 C C . GLU A 1 127 ? 21.378 -5.882 20.250 1.00 25.40 151 GLU A C 1
ATOM 1186 O O . GLU A 1 127 ? 21.574 -5.263 19.213 1.00 27.15 151 GLU A O 1
ATOM 1193 N N . ASP A 1 128 ? 20.559 -6.931 20.345 1.00 24.44 152 ASP A N 1
ATOM 1194 C CA . ASP A 1 128 ? 19.721 -7.386 19.223 1.00 25.50 152 ASP A CA 1
ATOM 1195 C C . ASP A 1 128 ? 18.738 -6.297 18.838 1.00 22.37 152 ASP A C 1
ATOM 1196 O O . ASP A 1 128 ? 18.535 -6.041 17.652 1.00 22.80 152 ASP A O 1
ATOM 1202 N N . ALA A 1 129 ? 18.136 -5.663 19.846 1.00 19.28 153 ALA A N 1
ATOM 1203 C CA . ALA A 1 129 ? 17.227 -4.560 19.617 1.00 18.41 153 ALA A CA 1
ATOM 1204 C C . ALA A 1 129 ? 17.950 -3.398 18.909 1.00 19.84 153 ALA A C 1
ATOM 1205 O O . ALA A 1 129 ? 17.400 -2.823 17.970 1.00 19.20 153 ALA A O 1
ATOM 1208 N N . ARG A 1 130 ? 19.180 -3.078 19.335 1.00 19.04 154 ARG A N 1
ATOM 1209 C CA . ARG A 1 130 ? 19.970 -1.994 18.728 1.00 20.63 154 ARG A CA 1
ATOM 1210 C C . ARG A 1 130 ? 20.218 -2.298 17.250 1.00 21.62 154 ARG A C 1
ATOM 1211 O O . ARG A 1 130 ? 20.025 -1.442 16.382 1.00 19.50 154 ARG A O 1
ATOM 1225 N N . LYS A 1 131 ? 20.600 -3.540 16.987 1.00 21.29 155 LYS A N 1
ATOM 1226 C CA . LYS A 1 131 ? 20.933 -3.956 15.652 1.00 25.11 155 LYS A CA 1
ATOM 1227 C C . LYS A 1 131 ? 19.711 -4.016 14.745 1.00 23.45 155 LYS A C 1
ATOM 1228 O O . LYS A 1 131 ? 19.802 -3.613 13.583 1.00 22.60 155 LYS A O 1
ATOM 1238 N N . GLU A 1 132 ? 18.555 -4.363 15.302 1.00 19.34 156 GLU A N 1
ATOM 1239 C CA . GLU A 1 132 ? 17.318 -4.291 14.555 1.00 19.43 156 GLU A CA 1
ATOM 1240 C C . GLU A 1 132 ? 16.964 -2.862 14.161 1.00 18.09 156 GLU A C 1
ATOM 1241 O O . GLU A 1 132 ? 16.619 -2.605 13.011 1.00 19.83 156 GLU A O 1
ATOM 1248 N N . ILE A 1 133 ? 17.048 -1.926 15.094 1.00 16.97 157 ILE A N 1
ATOM 1249 C CA . ILE A 1 133 ? 16.798 -0.525 14.783 1.00 16.00 157 ILE A CA 1
ATOM 1250 C C . ILE A 1 133 ? 17.763 -0.034 13.685 1.00 19.54 157 ILE A C 1
ATOM 1251 O O . ILE A 1 133 ? 17.334 0.565 12.687 1.00 18.17 157 ILE A O 1
ATOM 1257 N N . ASN A 1 134 ? 19.056 -0.338 13.852 1.00 20.35 158 ASN A N 1
ATOM 1258 C CA . ASN A 1 134 ? 20.103 0.120 12.926 1.00 19.53 158 ASN A CA 1
ATOM 1259 C C . ASN A 1 134 ? 19.936 -0.443 11.531 1.00 17.53 158 ASN A C 1
ATOM 1260 O O . ASN A 1 134 ? 20.133 0.274 10.553 1.00 18.82 158 ASN A O 1
ATOM 1268 N N . GLU 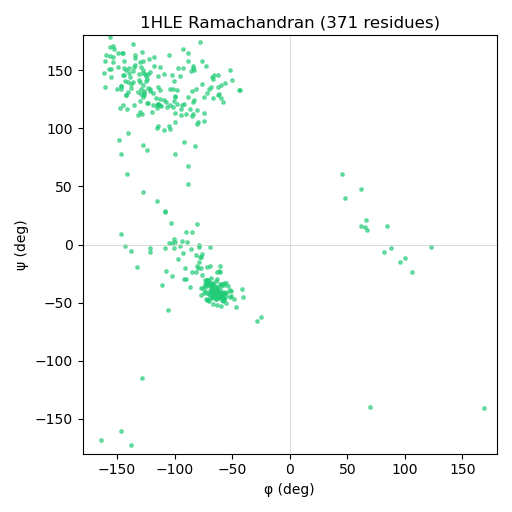A 1 135 ? 19.534 -1.703 11.447 1.00 17.84 159 GLU A N 1
ATOM 1269 C CA . GLU A 1 135 ? 19.258 -2.334 10.176 1.00 19.21 159 GLU A CA 1
ATOM 1270 C C . GLU A 1 135 ? 18.089 -1.645 9.449 1.00 21.98 159 GLU A C 1
ATOM 1271 O O . GLU A 1 135 ? 18.161 -1.436 8.233 1.00 21.52 159 GLU A O 1
ATOM 1278 N N . TRP A 1 136 ? 17.052 -1.240 10.190 1.00 19.47 160 TRP A N 1
ATOM 1279 C CA . TRP A 1 136 ? 15.908 -0.571 9.591 1.00 19.96 160 TRP A CA 1
ATOM 1280 C C . TRP A 1 136 ? 16.324 0.777 8.992 1.00 19.77 160 TRP A C 1
ATOM 1281 O O . TRP A 1 136 ? 15.897 1.114 7.885 1.00 15.91 160 TRP A O 1
ATOM 1294 N N . VAL A 1 137 ? 17.085 1.572 9.759 1.00 16.71 161 VAL A N 1
ATOM 1295 C CA . VAL A 1 137 ? 17.562 2.888 9.306 1.00 15.25 161 VAL A CA 1
ATOM 1296 C C . VAL A 1 137 ? 18.516 2.768 8.101 1.00 16.67 161 VAL A C 1
ATOM 1297 O O . VAL A 1 137 ? 18.436 3.552 7.145 1.00 15.44 161 VAL A O 1
ATOM 1302 N N . LYS A 1 138 ? 19.387 1.774 8.171 1.00 12.70 162 LYS A N 1
ATOM 1303 C CA . LYS A 1 138 ? 20.276 1.440 7.090 1.00 16.37 162 LYS A CA 1
ATOM 1304 C C . LYS A 1 138 ? 19.464 1.145 5.803 1.00 18.27 162 LYS A C 1
ATOM 1305 O O . LYS A 1 138 ? 19.740 1.748 4.761 1.00 17.80 162 LYS A O 1
ATOM 1315 N N . GLY A 1 139 ? 18.399 0.339 5.925 1.00 17.69 163 GLY A N 1
ATOM 1316 C CA . GLY A 1 139 ? 17.498 0.043 4.814 1.00 17.66 163 GLY A CA 1
ATOM 1317 C C . GLY A 1 139 ? 16.750 1.247 4.251 1.00 17.66 163 GLY A C 1
ATOM 1318 O O . GLY A 1 139 ? 16.699 1.430 3.025 1.00 20.30 163 GLY A O 1
ATOM 1320 N N . GLN A 1 140 ? 16.230 2.100 5.134 1.00 15.45 164 GLN A N 1
ATOM 1321 C CA . GLN A 1 140 ? 15.617 3.357 4.736 1.00 15.02 164 GLN A CA 1
ATOM 1322 C C . GLN A 1 140 ? 16.554 4.379 4.058 1.00 16.31 164 GLN A C 1
ATOM 1323 O O . GLN A 1 140 ? 16.084 5.230 3.280 1.00 17.26 164 GLN A O 1
ATOM 1332 N N . THR A 1 141 ? 17.841 4.356 4.397 1.00 14.26 165 THR A N 1
ATOM 1333 C CA . THR A 1 141 ? 18.771 5.337 3.870 1.00 15.91 165 THR A CA 1
ATOM 1334 C C . THR A 1 141 ? 19.671 4.781 2.745 1.00 16.53 165 THR A C 1
ATOM 1335 O O . THR A 1 141 ? 20.719 5.347 2.449 1.00 14.69 165 THR A O 1
ATOM 1341 N N . GLU A 1 142 ? 19.252 3.663 2.142 1.00 18.71 166 GLU A N 1
ATOM 1342 C CA . GLU A 1 142 ? 20.009 2.973 1.084 1.00 18.04 166 GLU A CA 1
ATOM 1343 C C . GLU A 1 142 ? 21.481 2.777 1.466 1.00 18.74 166 GLU A C 1
ATOM 1344 O O . GLU A 1 142 ? 22.400 2.966 0.673 1.00 17.95 166 GLU A O 1
ATOM 1351 N N . GLY A 1 143 ? 21.666 2.448 2.743 1.00 19.75 167 GLY A N 1
ATOM 1352 C CA . GLY A 1 143 ? 22.960 2.096 3.286 1.00 17.03 167 GLY A CA 1
ATOM 1353 C C . GLY A 1 143 ? 23.746 3.279 3.762 1.00 15.99 167 GLY A C 1
ATOM 1354 O O . GLY A 1 143 ? 24.834 3.086 4.313 1.00 18.50 167 GLY A O 1
ATOM 1356 N N . LYS A 1 144 ? 23.224 4.487 3.588 1.00 12.62 168 LYS A N 1
ATOM 1357 C CA . LYS A 1 144 ? 24.020 5.624 3.924 1.00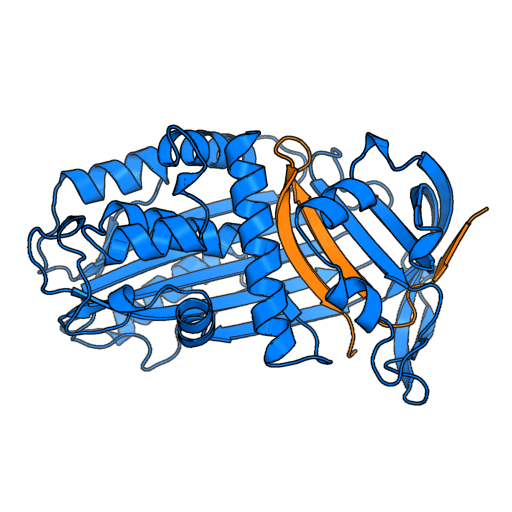 15.36 168 LYS A CA 1
ATOM 1358 C C . LYS A 1 144 ? 24.134 5.942 5.405 1.00 18.74 168 LYS A C 1
ATOM 1359 O O . LYS A 1 144 ? 25.081 6.618 5.786 1.00 20.28 168 LYS A O 1
ATOM 1369 N N . ILE A 1 145 ? 23.216 5.454 6.250 1.00 18.46 169 ILE A N 1
ATOM 1370 C CA . ILE A 1 145 ? 23.376 5.611 7.702 1.00 17.30 169 ILE A CA 1
ATOM 1371 C C . ILE A 1 145 ? 23.328 4.192 8.272 1.00 18.58 169 ILE A C 1
ATOM 1372 O O . ILE A 1 145 ? 22.278 3.707 8.665 1.00 17.18 169 ILE A O 1
ATOM 1378 N N . PRO A 1 146 ? 24.455 3.466 8.222 1.00 19.74 170 PRO A N 1
ATOM 1379 C CA . PRO A 1 146 ? 24.445 2.057 8.612 1.00 19.96 170 PRO A CA 1
ATOM 1380 C C . PRO A 1 146 ? 24.452 1.738 10.134 1.00 19.89 170 PRO A C 1
ATOM 1381 O O . PRO A 1 146 ? 24.188 0.603 10.524 1.00 21.23 170 PRO A O 1
ATOM 1385 N N . GLU A 1 147 ? 24.776 2.706 10.981 1.00 20.54 171 GLU A N 1
ATOM 1386 C CA . GLU A 1 147 ? 24.747 2.465 12.416 1.00 20.41 171 GLU A CA 1
ATOM 1387 C C . GLU A 1 147 ? 24.340 3.718 13.169 1.00 19.76 171 GLU A C 1
ATOM 1388 O O . GLU A 1 147 ? 25.186 4.406 13.756 1.00 20.63 171 GLU A O 1
ATOM 1395 N N . LEU A 1 148 ? 23.042 4.017 13.166 1.00 15.76 172 LEU A N 1
ATOM 1396 C CA . LEU A 1 148 ? 22.565 5.216 13.853 1.00 16.78 172 LEU A CA 1
ATOM 1397 C C . LEU A 1 148 ? 22.902 5.189 15.372 1.00 16.56 172 LEU A C 1
ATOM 1398 O O . LEU A 1 148 ? 23.293 6.199 15.944 1.00 15.61 172 LEU A O 1
ATOM 1404 N N . LEU A 1 149 ? 22.714 4.038 16.002 1.00 16.48 173 LEU A N 1
ATOM 1405 C CA . LEU A 1 149 ? 22.883 3.923 17.444 1.00 18.09 173 LEU A CA 1
ATOM 1406 C C . LEU A 1 149 ? 24.042 2.987 17.704 1.00 15.84 173 LEU A C 1
ATOM 1407 O O . LEU A 1 149 ? 24.042 1.836 17.305 1.00 15.79 173 LEU A O 1
ATOM 1413 N N . VAL A 1 150 ? 25.069 3.521 18.324 1.00 18.71 174 VAL A N 1
ATOM 1414 C CA . VAL A 1 150 ? 26.249 2.727 18.646 1.00 22.53 174 VAL A CA 1
ATOM 1415 C C . VAL A 1 150 ? 26.062 2.055 20.005 1.00 22.85 174 VAL A C 1
ATOM 1416 O O . VAL A 1 150 ? 25.144 2.430 20.741 1.00 22.68 174 VAL A O 1
ATOM 1421 N N . LYS A 1 151 ? 26.892 1.052 20.309 1.00 25.67 175 LYS A N 1
ATOM 1422 C CA . LYS A 1 151 ? 26.852 0.337 21.598 1.00 28.74 175 LYS A CA 1
ATOM 1423 C C . LYS A 1 151 ? 26.711 1.316 22.740 1.00 28.10 175 LYS A C 1
ATOM 1424 O O . LYS A 1 151 ? 27.367 2.358 22.753 1.00 29.41 175 LYS A O 1
ATOM 1434 N N . GLY A 1 152 ? 25.800 1.025 23.650 1.00 26.23 176 GLY A N 1
ATOM 1435 C CA . GLY A 1 152 ? 25.636 1.887 24.786 1.00 26.93 176 GLY A CA 1
ATOM 1436 C C . GLY A 1 152 ? 24.542 2.903 24.617 1.00 30.61 176 GLY A C 1
ATOM 1437 O O . GLY A 1 152 ? 24.141 3.510 25.612 1.00 31.92 176 GLY A O 1
ATOM 1439 N N . MET A 1 153 ? 24.064 3.126 23.388 1.00 28.91 177 MET A N 1
ATOM 1440 C CA . MET A 1 153 ? 22.954 4.055 23.173 1.00 27.88 177 MET A CA 1
ATOM 1441 C C . MET A 1 153 ? 21.615 3.479 23.719 1.00 26.45 177 MET A C 1
ATOM 1442 O O . MET A 1 153 ? 20.747 4.236 24.147 1.00 22.98 177 MET A O 1
ATOM 1448 N N . VAL A 1 154 ? 21.458 2.152 23.701 1.00 26.90 178 VAL A N 1
ATOM 1449 C CA . VAL A 1 154 ? 20.285 1.511 24.321 1.00 28.98 178 VAL A CA 1
ATOM 1450 C C . VAL A 1 154 ? 20.797 0.494 25.312 1.00 28.51 178 VAL A C 1
ATOM 1451 O O . VAL A 1 154 ? 21.836 -0.118 25.088 1.00 29.27 178 VAL A O 1
ATOM 1456 N N . ASP A 1 155 ? 20.086 0.339 26.418 1.00 28.31 179 ASP A N 1
ATOM 1457 C CA . ASP A 1 155 ? 20.400 -0.717 27.373 1.00 29.16 179 ASP A CA 1
ATOM 1458 C C . ASP A 1 155 ? 19.107 -1.369 27.853 1.00 27.85 179 ASP A C 1
ATOM 1459 O O . ASP A 1 155 ? 18.017 -0.999 27.408 1.00 26.14 179 ASP A O 1
ATOM 1465 N N . ASN A 1 156 A 19.221 -2.242 28.844 1.00 28.24 179 ASN A N 1
ATOM 1466 C CA . ASN A 1 156 A 18.077 -2.982 29.347 1.00 26.81 179 ASN A CA 1
ATOM 1467 C C . ASN A 1 156 A 17.065 -2.129 30.102 1.00 24.62 179 ASN A C 1
ATOM 1468 O O . ASN A 1 156 A 16.018 -2.600 30.521 1.00 25.76 179 ASN A O 1
ATOM 1476 N N . MET A 1 157 B 17.360 -0.851 30.238 1.00 24.94 179 MET A N 1
ATOM 1477 C CA . MET A 1 157 B 16.402 0.083 30.799 1.00 25.60 179 MET A CA 1
ATOM 1478 C C . MET A 1 157 B 15.660 0.935 29.752 1.00 22.56 179 MET A C 1
ATOM 1479 O O . MET A 1 157 B 14.825 1.759 30.116 1.00 21.44 179 MET A O 1
ATOM 1485 N N . THR A 1 158 ? 16.003 0.776 28.476 1.00 19.18 180 THR A N 1
ATOM 1486 C CA . THR A 1 158 ? 15.321 1.492 27.389 1.00 19.32 180 THR A CA 1
ATOM 1487 C C . THR A 1 158 ? 13.910 0.933 27.232 1.00 14.25 180 THR A C 1
ATOM 1488 O O . THR A 1 158 ? 13.735 -0.281 27.266 1.00 15.92 180 THR A O 1
ATOM 1494 N N . LYS A 1 159 ? 12.918 1.814 27.112 1.00 16.65 181 LYS A N 1
ATOM 1495 C CA . LYS A 1 159 ? 11.519 1.392 26.933 1.00 16.35 181 LYS A CA 1
ATOM 1496 C C . LYS A 1 159 ? 10.986 1.712 25.554 1.00 16.26 181 LYS A C 1
ATOM 1497 O O . LYS A 1 159 ? 10.161 0.968 25.039 1.00 16.93 181 LYS A O 1
ATOM 1507 N N . LEU A 1 160 ? 11.434 2.835 24.987 1.00 17.98 182 LEU A N 1
ATOM 1508 C CA . LEU A 1 160 ? 10.962 3.295 23.672 1.00 20.62 182 LEU A CA 1
ATOM 1509 C C . LEU A 1 160 ? 12.083 4.030 22.883 1.00 22.38 182 LEU A C 1
ATOM 1510 O O . LEU A 1 160 ? 12.845 4.829 23.455 1.00 19.81 182 LEU A O 1
ATOM 1516 N N . VAL A 1 161 ? 12.211 3.734 21.593 1.00 18.69 183 VAL A N 1
ATOM 1517 C CA . VAL A 1 161 ? 13.081 4.528 20.734 1.00 17.69 183 VAL A CA 1
ATOM 1518 C C . VAL A 1 161 ? 12.218 5.024 19.581 1.00 15.46 183 VAL A C 1
ATOM 1519 O O . VAL A 1 161 ? 11.536 4.234 18.944 1.00 17.29 183 VAL A O 1
ATOM 1524 N N . LEU A 1 162 ? 12.139 6.330 19.416 1.00 14.69 184 LEU A N 1
ATOM 1525 C CA . LEU A 1 162 ? 11.389 6.907 18.310 1.00 17.24 184 LEU A CA 1
ATOM 1526 C C . LEU A 1 162 ? 12.370 7.291 17.206 1.00 19.30 184 LEU A C 1
ATOM 1527 O O . LEU A 1 162 ? 13.325 8.014 17.484 1.00 20.38 184 LEU A O 1
ATOM 1533 N N . VAL A 1 163 ? 12.143 6.827 15.971 1.00 16.88 185 VAL A N 1
ATOM 1534 C CA . VAL A 1 163 ? 13.124 6.986 14.874 1.00 15.77 185 VAL A CA 1
ATOM 1535 C C . VAL A 1 163 ? 12.497 7.639 13.659 1.00 15.42 185 VAL A C 1
ATOM 1536 O O . VAL A 1 163 ? 11.422 7.223 13.229 1.00 15.70 185 VAL A O 1
ATOM 1541 N N . ASN A 1 164 ? 13.148 8.663 13.131 1.00 13.55 186 ASN A N 1
ATOM 1542 C CA . ASN A 1 164 ? 12.835 9.183 11.799 1.00 13.99 186 ASN A CA 1
ATOM 1543 C C . ASN A 1 164 ? 14.031 8.953 10.857 1.00 17.47 186 ASN A C 1
ATOM 1544 O O . ASN A 1 164 ? 15.178 9.206 11.262 1.00 13.86 186 ASN A O 1
ATOM 1552 N N . ALA A 1 165 ? 13.784 8.489 9.625 1.00 15.20 187 ALA A N 1
ATOM 1553 C CA . ALA A 1 165 ? 14.841 8.469 8.601 1.00 11.92 187 ALA A CA 1
ATOM 1554 C C . ALA A 1 165 ? 14.300 9.245 7.383 1.00 15.85 187 ALA A C 1
ATOM 1555 O O . ALA A 1 165 ? 13.085 9.237 7.123 1.00 12.22 187 ALA A O 1
ATOM 1558 N N . ILE A 1 166 ? 15.169 10.027 6.739 1.00 14.90 188 ILE A N 1
ATOM 1559 C CA . ILE A 1 166 ? 14.836 10.731 5.495 1.00 14.76 188 ILE A CA 1
ATOM 1560 C C . ILE A 1 166 ? 15.906 10.395 4.442 1.00 17.04 188 ILE A C 1
ATOM 1561 O O . ILE A 1 166 ? 17.109 10.227 4.766 1.00 13.86 188 ILE A O 1
ATOM 1567 N N . TYR A 1 167 ? 15.452 10.149 3.223 1.00 14.14 189 TYR A N 1
ATOM 1568 C CA . TYR A 1 167 ? 16.360 9.795 2.145 1.00 15.37 189 TYR A CA 1
ATOM 1569 C C . TYR A 1 167 ? 15.944 10.543 0.880 1.00 17.24 189 TYR A C 1
ATOM 1570 O O . TYR A 1 167 ? 14.744 10.704 0.612 1.00 15.47 189 TYR A O 1
ATOM 1581 N N . PHE A 1 168 ? 16.953 11.051 0.163 1.00 16.19 190 PHE A N 1
ATOM 1582 C CA . PHE A 1 168 ? 16.772 11.767 -1.095 1.00 14.34 190 PHE A CA 1
ATOM 1583 C C . PHE A 1 168 ? 17.859 11.414 -2.111 1.00 16.18 190 PHE A C 1
ATOM 1584 O O . PHE A 1 168 ? 19.044 11.428 -1.799 1.00 16.40 190 PHE A O 1
ATOM 1593 N N . LYS A 1 169 ? 17.451 11.091 -3.336 1.00 16.33 191 LYS A N 1
ATOM 1594 C CA . LYS A 1 169 ? 18.404 10.995 -4.437 1.00 15.09 191 LYS A CA 1
ATOM 1595 C C . LYS A 1 169 ? 17.755 11.553 -5.672 1.00 13.86 191 LYS A C 1
ATOM 1596 O O . LYS A 1 169 ? 16.759 11.022 -6.135 1.00 13.83 191 LYS A O 1
ATOM 1606 N N . GLY A 1 170 ? 18.301 12.633 -6.197 1.00 12.36 192 GLY A N 1
ATOM 1607 C CA . GLY A 1 170 ? 17.705 13.247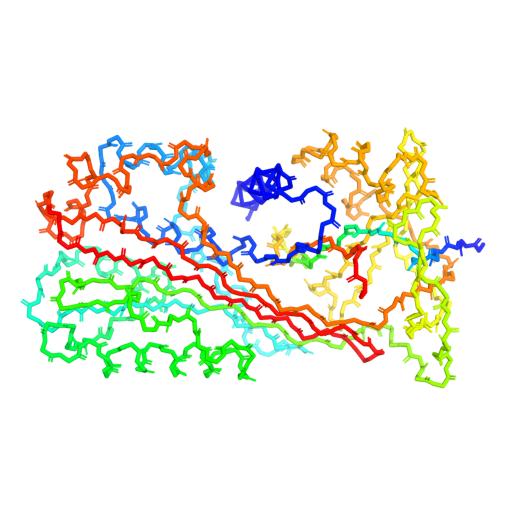 -7.365 1.00 15.57 192 GLY A CA 1
ATOM 1608 C C . GLY A 1 170 ? 18.796 13.622 -8.346 1.00 15.90 192 GLY A C 1
ATOM 1609 O O . GLY A 1 170 ? 19.925 13.919 -7.928 1.00 14.78 192 GLY A O 1
ATOM 1611 N N . ASN A 1 171 ? 18.489 13.596 -9.642 1.00 15.70 193 ASN A N 1
ATOM 1612 C CA . ASN A 1 171 ? 19.432 14.097 -10.661 1.00 16.40 193 ASN A CA 1
ATOM 1613 C C . ASN A 1 171 ? 19.256 15.571 -10.743 1.00 16.75 193 ASN A C 1
ATOM 1614 O O . ASN A 1 171 ? 18.123 16.037 -10.561 1.00 18.96 193 ASN A O 1
ATOM 1622 N N . TRP A 1 172 ? 20.319 16.315 -11.084 1.00 12.45 194 TRP A N 1
ATOM 1623 C CA . TRP A 1 172 ? 20.151 17.734 -11.408 1.00 11.88 194 TRP A CA 1
ATOM 1624 C C . TRP A 1 172 ? 19.250 17.869 -12.636 1.00 14.25 194 TRP A C 1
ATOM 1625 O O . TRP A 1 172 ? 19.268 17.025 -13.525 1.00 14.00 194 TRP A O 1
ATOM 1638 N N . GLN A 1 173 ? 18.461 18.926 -12.656 1.00 15.25 195 GLN A N 1
ATOM 1639 C CA . GLN A 1 173 ? 17.762 19.339 -13.848 1.00 17.77 195 GLN A CA 1
ATOM 1640 C C . GLN A 1 173 ? 18.820 19.601 -14.963 1.00 20.72 195 GLN A C 1
ATOM 1641 O O . GLN A 1 173 ? 18.707 19.055 -16.065 1.00 21.02 195 GLN A O 1
ATOM 1650 N N . GLN A 1 174 ? 19.881 20.345 -14.627 1.00 18.36 196 GLN A N 1
ATOM 1651 C CA . GLN A 1 174 ? 21.031 20.575 -15.513 1.00 17.03 196 GLN A CA 1
ATOM 1652 C C . GLN A 1 174 ? 22.275 19.924 -14.911 1.00 15.38 196 GLN A C 1
ATOM 1653 O O . GLN A 1 174 ? 22.836 20.488 -13.985 1.00 16.13 196 GLN A O 1
ATOM 1662 N N . LYS A 1 175 ? 22.681 18.755 -15.405 1.00 16.42 197 LYS A N 1
ATOM 1663 C CA . LYS A 1 175 ? 23.897 18.068 -14.924 1.00 18.69 197 LYS A CA 1
ATOM 1664 C C . LYS A 1 175 ? 25.190 18.728 -15.378 1.00 17.94 197 LYS A C 1
ATOM 1665 O O . LYS A 1 175 ? 25.231 19.417 -16.395 1.00 17.87 197 LYS A O 1
ATOM 1675 N N . PHE A 1 176 ? 26.228 18.536 -14.591 1.00 15.45 198 PHE A N 1
ATOM 1676 C CA . PHE A 1 176 ? 27.558 18.994 -14.932 1.00 17.53 198 PHE A CA 1
ATOM 1677 C C . PHE A 1 176 ? 28.180 17.899 -15.796 1.00 21.02 198 PHE A C 1
ATOM 1678 O O . PHE A 1 176 ? 27.876 16.715 -15.626 1.00 20.64 198 PHE A O 1
ATOM 1687 N N . MET A 1 177 ? 29.055 18.275 -16.719 1.00 22.22 199 MET A N 1
ATOM 1688 C CA . MET A 1 177 ? 29.769 17.274 -17.512 1.00 24.20 199 MET A CA 1
ATOM 1689 C C . MET A 1 177 ? 31.026 16.876 -16.774 1.00 22.14 199 MET A C 1
ATOM 1690 O O . MET A 1 177 ? 31.814 17.740 -16.406 1.00 20.55 199 MET A O 1
ATOM 1696 N N . LYS A 1 178 ? 31.213 15.581 -16.566 1.00 21.93 200 LYS A N 1
ATOM 1697 C CA . LYS A 1 178 ? 32.347 15.075 -15.803 1.00 27.49 200 LYS A CA 1
ATOM 1698 C C . LYS A 1 178 ? 33.638 15.584 -16.406 1.00 29.03 200 LYS A C 1
ATOM 1699 O O . LYS A 1 178 ? 34.584 15.887 -15.696 1.00 30.78 200 LYS A O 1
ATOM 1709 N N . GLU A 1 179 ? 33.638 15.741 -17.725 1.00 30.07 201 GLU A N 1
ATOM 1710 C CA . GLU A 1 179 ? 34.857 16.077 -18.440 1.00 31.00 201 GLU A CA 1
ATOM 1711 C C . GLU A 1 179 ? 35.287 17.499 -18.185 1.00 27.80 201 GLU A C 1
ATOM 1712 O O . GLU A 1 179 ? 36.467 17.786 -18.297 1.00 31.80 201 GLU A O 1
ATOM 1719 N N . ALA A 1 180 ? 34.382 18.359 -17.716 1.00 24.67 202 ALA A N 1
ATOM 1720 C CA . ALA A 1 180 ? 34.759 19.733 -17.362 1.00 21.78 202 ALA A CA 1
ATOM 1721 C C . ALA A 1 180 ? 35.224 19.887 -15.910 1.00 20.63 202 ALA A C 1
ATOM 1722 O O . ALA A 1 180 ? 35.528 20.987 -15.461 1.00 23.27 202 ALA A O 1
ATOM 1725 N N . THR A 1 181 ? 35.271 18.792 -15.169 1.00 19.83 203 THR A N 1
ATOM 1726 C CA . THR A 1 181 ? 35.644 18.870 -13.770 1.00 23.48 203 THR A CA 1
ATOM 1727 C C . THR A 1 181 ? 37.171 18.854 -13.636 1.00 24.37 203 THR A C 1
ATOM 1728 O O . THR A 1 181 ? 37.839 17.920 -14.099 1.00 24.91 203 THR A O 1
ATOM 1734 N N . ARG A 1 182 ? 37.700 19.890 -12.998 1.00 24.17 204 ARG A N 1
ATOM 1735 C CA . ARG A 1 182 ? 39.142 20.047 -12.860 1.00 28.30 204 ARG A CA 1
ATOM 1736 C C . ARG A 1 182 ? 39.522 20.303 -11.421 1.00 28.64 204 ARG A C 1
ATOM 1737 O O . ARG A 1 182 ? 38.751 20.878 -10.672 1.00 26.82 204 ARG A O 1
ATOM 1751 N N . ASP A 1 183 ? 40.741 19.917 -11.058 1.00 31.27 205 ASP A N 1
ATOM 1752 C CA . ASP A 1 183 ? 41.303 20.267 -9.757 1.00 31.18 205 ASP A CA 1
ATOM 1753 C C . ASP A 1 183 ? 41.419 21.763 -9.647 1.00 30.78 205 ASP A C 1
ATOM 1754 O O . ASP A 1 183 ? 41.815 22.434 -10.595 1.00 35.14 205 ASP A O 1
ATOM 1760 N N . ALA A 1 184 ? 41.016 22.295 -8.514 1.00 26.00 206 ALA A N 1
ATOM 1761 C CA . ALA A 1 184 ? 41.106 23.712 -8.290 1.00 25.41 206 ALA A CA 1
ATOM 1762 C C . ALA A 1 184 ? 41.224 23.917 -6.783 1.00 26.36 206 ALA A C 1
ATOM 1763 O O . ALA A 1 184 ? 40.948 23.011 -5.996 1.00 26.21 206 ALA A O 1
ATOM 1766 N N . PRO A 1 185 ? 41.771 25.058 -6.376 1.00 27.67 207 PRO A N 1
ATOM 1767 C CA . PRO A 1 185 ? 41.947 25.375 -4.961 1.00 29.63 207 PRO A CA 1
ATOM 1768 C C . PRO A 1 185 ? 40.706 25.914 -4.269 1.00 27.21 207 PRO A C 1
ATOM 1769 O O . PRO A 1 185 ? 40.100 26.903 -4.702 1.00 28.94 207 PRO A O 1
ATOM 1773 N N . PHE A 1 186 ? 40.468 25.357 -3.093 1.00 26.44 208 PHE A N 1
ATOM 1774 C CA . PHE A 1 186 ? 39.375 25.770 -2.242 1.00 24.63 208 PHE A CA 1
ATOM 1775 C C . PHE A 1 186 ? 40.025 26.520 -1.098 1.00 23.64 208 PHE A C 1
ATOM 1776 O O . PHE A 1 186 ? 40.873 25.988 -0.399 1.00 24.85 208 PHE A O 1
ATOM 1785 N N . ARG A 1 187 ? 39.620 27.755 -0.910 1.00 22.59 209 ARG A N 1
ATOM 1786 C CA . ARG A 1 187 ? 40.126 28.569 0.166 1.00 27.38 209 ARG A CA 1
ATOM 1787 C C . ARG A 1 187 ? 39.272 28.412 1.419 1.00 28.39 209 ARG A C 1
ATOM 1788 O O . ARG A 1 187 ? 38.133 28.887 1.448 1.00 26.36 209 ARG A O 1
ATOM 1802 N N . LEU A 1 188 ? 39.840 27.802 2.462 1.00 29.47 210 LEU A N 1
ATOM 1803 C CA . LEU A 1 188 ? 39.125 27.599 3.744 1.00 32.85 210 LEU A CA 1
ATOM 1804 C C . LEU A 1 188 ? 38.942 28.902 4.520 1.00 32.39 210 LEU A C 1
ATOM 1805 O O . LEU A 1 188 ? 37.978 29.074 5.282 1.00 34.47 210 LEU A O 1
ATOM 1811 N N . ASN A 1 189 ? 39.898 29.804 4.338 1.00 34.85 211 ASN A N 1
ATOM 1812 C CA . ASN A 1 189 ? 39.954 31.091 5.041 1.00 37.46 211 ASN A CA 1
ATOM 1813 C C . ASN A 1 189 ? 40.940 31.932 4.240 1.00 39.40 211 ASN A C 1
ATOM 1814 O O . ASN A 1 189 ? 41.364 31.517 3.156 1.00 37.61 211 ASN A O 1
ATOM 1822 N N . LYS A 1 190 ? 41.361 33.067 4.788 1.00 43.60 212 LYS A N 1
ATOM 1823 C CA . LYS A 1 190 ? 42.242 33.965 4.056 1.00 48.19 212 LYS A CA 1
ATOM 1824 C C . LYS A 1 190 ? 43.618 33.410 3.628 1.00 51.84 212 LYS A C 1
ATOM 1825 O O . LYS A 1 190 ? 44.207 33.941 2.691 1.00 52.74 212 LYS A O 1
ATOM 1835 N N . LYS A 1 191 ? 44.111 32.322 4.227 1.00 54.96 213 LYS A N 1
ATOM 1836 C CA . LYS A 1 191 ? 45.382 31.776 3.751 1.00 58.00 213 LYS A CA 1
ATOM 1837 C C . LYS A 1 191 ? 45.588 30.259 3.726 1.00 56.20 213 LYS A C 1
ATOM 1838 O O . LYS A 1 191 ? 46.623 29.807 3.256 1.00 58.79 213 LYS A O 1
ATOM 1848 N N . ASP A 1 192 ? 44.626 29.456 4.161 1.00 52.73 214 ASP A N 1
ATOM 1849 C CA . ASP A 1 192 ? 44.747 28.013 3.931 1.00 49.43 214 ASP A CA 1
ATOM 1850 C C . ASP A 1 192 ? 43.993 27.631 2.674 1.00 45.29 214 ASP A C 1
ATOM 1851 O O . ASP A 1 192 ? 42.941 28.194 2.380 1.00 43.33 214 ASP A O 1
ATOM 1857 N N . THR A 1 193 ? 44.527 26.654 1.959 1.00 41.02 215 THR A N 1
ATOM 1858 C CA . THR A 1 193 ? 43.990 26.228 0.677 1.00 39.39 215 THR A CA 1
ATOM 1859 C C . THR A 1 193 ? 44.040 24.715 0.636 1.00 38.56 215 THR A C 1
ATOM 1860 O O . THR A 1 193 ? 44.964 24.105 1.170 1.00 40.70 215 THR A O 1
ATOM 1866 N N . LYS A 1 194 ? 43.042 24.106 0.012 1.00 36.85 216 LYS A N 1
ATOM 1867 C CA . LYS A 1 194 ? 43.062 22.681 -0.221 1.00 35.70 216 LYS A CA 1
ATOM 1868 C C . LYS A 1 194 ? 42.498 22.454 -1.627 1.00 36.61 216 LYS A C 1
ATOM 1869 O O . LYS A 1 194 ? 41.693 23.234 -2.116 1.00 37.96 216 LYS A O 1
ATOM 1879 N N . THR A 1 195 ? 42.985 21.434 -2.311 1.00 35.21 217 THR A N 1
ATOM 1880 C CA . THR A 1 195 ? 42.576 21.199 -3.682 1.00 36.58 217 THR A CA 1
ATOM 1881 C C . THR A 1 195 ? 41.293 20.392 -3.679 1.00 36.40 217 THR A C 1
ATOM 1882 O O . THR A 1 195 ? 41.197 19.401 -2.945 1.00 37.01 217 THR A O 1
ATOM 1888 N N . VAL A 1 196 ? 40.312 20.843 -4.471 1.00 32.28 218 VAL A N 1
ATOM 1889 C CA . VAL A 1 196 ? 39.045 20.126 -4.672 1.00 29.77 218 VAL A CA 1
ATOM 1890 C C . VAL A 1 196 ? 38.806 19.806 -6.151 1.00 28.25 218 VAL A C 1
ATOM 1891 O O . VAL A 1 196 ? 39.398 20.437 -7.021 1.00 26.76 218 VAL A O 1
ATOM 1896 N N . LYS A 1 197 ? 37.947 18.830 -6.429 1.00 27.85 219 LYS A N 1
ATOM 1897 C CA . LYS A 1 197 ? 37.447 18.623 -7.790 1.00 26.99 219 LYS A CA 1
ATOM 1898 C C . LYS A 1 197 ? 36.343 19.641 -8.013 1.00 25.13 219 LYS A C 1
ATOM 1899 O O . LYS A 1 197 ? 35.263 19.524 -7.427 1.00 26.04 219 LYS A O 1
ATOM 1909 N N . MET A 1 198 ? 36.635 20.670 -8.794 1.00 20.26 220 MET A N 1
ATOM 1910 C CA . MET A 1 198 ? 35.676 21.700 -9.096 1.00 18.97 220 MET A CA 1
ATOM 1911 C C . MET A 1 198 ? 34.930 21.388 -10.421 1.00 22.93 220 MET A C 1
ATOM 1912 O O . MET A 1 198 ? 35.553 21.178 -11.493 1.00 20.52 220 MET A O 1
ATOM 1918 N N . MET A 1 199 ? 33.602 21.259 -10.299 1.00 18.83 221 MET A N 1
ATOM 1919 C CA . MET A 1 199 ? 32.703 21.036 -11.433 1.00 18.80 221 MET A CA 1
ATOM 1920 C C . MET A 1 199 ? 32.390 22.381 -12.031 1.00 17.01 221 MET A C 1
ATOM 1921 O O . MET A 1 199 ? 32.445 23.405 -11.342 1.00 16.16 221 MET A O 1
ATOM 1927 N N . TYR A 1 200 ? 32.104 22.377 -13.331 1.00 17.57 222 TYR A N 1
ATOM 1928 C CA . TYR A 1 200 ? 31.804 23.613 -14.039 1.00 17.57 222 TYR A CA 1
ATOM 1929 C C . TYR A 1 200 ? 30.677 23.463 -15.065 1.00 15.26 222 TYR A C 1
ATOM 1930 O O . TYR A 1 200 ? 30.611 22.473 -15.781 1.00 18.02 222 TYR A O 1
ATOM 1941 N N . GLN A 1 201 ? 29.807 24.462 -15.141 1.00 17.15 223 GLN A N 1
ATOM 1942 C CA . GLN A 1 201 ? 28.876 24.557 -16.264 1.00 18.09 223 GLN A CA 1
ATOM 1943 C C . GLN A 1 201 ? 28.397 25.979 -16.317 1.00 18.83 223 GLN A C 1
ATOM 1944 O O . GLN A 1 201 ? 28.542 26.713 -15.334 1.00 17.37 223 GLN A O 1
ATOM 1953 N N . LYS A 1 202 ? 27.925 26.400 -17.485 1.00 16.61 224 LYS A N 1
ATOM 1954 C CA . LYS A 1 202 ? 27.284 27.692 -17.595 1.00 19.06 224 LYS A CA 1
ATOM 1955 C C . LYS A 1 202 ? 25.879 27.455 -18.157 1.00 20.97 224 LYS A C 1
ATOM 1956 O O . LYS A 1 202 ? 25.724 26.876 -19.239 1.00 20.67 224 LYS A O 1
ATOM 1966 N N . LYS A 1 203 ? 24.865 27.885 -17.406 1.00 21.32 225 LYS A N 1
ATOM 1967 C CA . LYS A 1 203 ? 23.468 27.653 -17.757 1.00 22.72 225 LYS A CA 1
ATOM 1968 C C . LYS A 1 203 ? 22.642 28.797 -17.121 1.00 23.94 225 LYS A C 1
ATOM 1969 O O . LYS A 1 203 ? 23.158 29.589 -16.319 1.00 20.50 225 LYS A O 1
ATOM 1979 N N . LYS A 1 204 ? 21.377 28.919 -17.521 1.00 26.22 226 LYS A N 1
ATOM 1980 C CA . LYS A 1 204 ? 20.479 29.885 -16.900 1.00 26.11 226 LYS A CA 1
ATOM 1981 C C . LYS A 1 204 ? 19.937 29.240 -15.655 1.00 22.73 226 LYS A C 1
ATOM 1982 O O . LYS A 1 204 ? 19.494 28.091 -15.695 1.00 21.54 226 LYS A O 1
ATOM 1992 N N . PHE A 1 205 ? 20.124 29.917 -14.527 1.00 21.45 227 PHE A N 1
ATOM 1993 C CA . PHE A 1 205 ? 19.641 29.432 -13.221 1.00 19.15 227 PHE A CA 1
ATOM 1994 C C . PHE A 1 205 ? 19.007 30.622 -12.525 1.00 18.37 227 PHE A C 1
ATOM 1995 O O . PHE A 1 205 ? 19.392 31.768 -12.816 1.00 20.22 227 PHE A O 1
ATOM 2004 N N . PRO A 1 206 ? 18.019 30.387 -11.615 1.00 17.23 228 PRO A N 1
ATOM 2005 C CA . PRO A 1 206 ? 17.537 31.454 -10.715 1.00 15.51 228 PRO A CA 1
ATOM 2006 C C . PRO A 1 206 ? 18.709 31.940 -9.880 1.00 16.78 228 PRO A C 1
ATOM 2007 O O . PRO A 1 206 ? 19.550 31.130 -9.437 1.00 17.29 228 PRO A O 1
ATOM 2011 N N . TYR A 1 207 ? 18.795 33.247 -9.721 1.00 15.73 229 TYR A N 1
ATOM 2012 C CA . TYR A 1 207 ? 20.012 33.869 -9.249 1.00 19.50 229 TYR A CA 1
ATOM 2013 C C . TYR A 1 207 ? 19.692 35.203 -8.594 1.00 22.18 229 TYR A C 1
ATOM 2014 O O . TYR A 1 207 ? 18.732 35.887 -8.966 1.00 20.80 229 TYR A O 1
ATOM 2025 N N . ASN A 1 208 ? 20.537 35.581 -7.642 1.00 25.42 230 ASN A N 1
ATOM 2026 C CA . ASN A 1 208 ? 20.545 36.934 -7.131 1.00 30.35 230 ASN A CA 1
ATOM 2027 C C . ASN A 1 208 ? 21.835 37.295 -6.401 1.00 32.53 230 ASN A C 1
ATOM 2028 O O . ASN A 1 208 ? 22.519 36.433 -5.870 1.00 31.97 230 ASN A O 1
ATOM 2036 N N . TYR A 1 209 ? 22.220 38.562 -6.498 1.00 34.81 231 TYR A N 1
ATOM 2037 C CA . TYR A 1 209 ? 23.305 39.085 -5.694 1.00 36.28 231 TYR A CA 1
ATOM 2038 C C . TYR A 1 209 ? 22.618 39.916 -4.608 1.00 37.08 231 TYR A C 1
ATOM 2039 O O . TYR A 1 209 ? 21.773 40.753 -4.919 1.00 36.65 231 TYR A O 1
ATOM 2050 N N . ILE A 1 210 ? 22.837 39.543 -3.345 1.00 39.18 232 ILE A N 1
ATOM 2051 C CA . ILE A 1 210 ? 22.323 40.308 -2.200 1.00 39.60 232 ILE A CA 1
ATOM 2052 C C . ILE A 1 210 ? 23.279 41.462 -1.919 1.00 39.42 232 ILE A C 1
ATOM 2053 O O . ILE A 1 210 ? 24.272 41.328 -1.222 1.00 34.37 232 ILE A O 1
ATOM 2059 N N . GLU A 1 211 ? 23.034 42.513 -2.671 1.00 42.35 233 GLU A N 1
ATOM 2060 C CA . GLU A 1 211 ? 23.685 43.803 -2.587 1.00 46.48 233 GLU A CA 1
ATOM 2061 C C . GLU A 1 211 ? 24.271 44.140 -1.227 1.00 46.23 233 GLU A C 1
ATOM 2062 O O . GLU A 1 211 ? 25.481 44.219 -1.086 1.00 47.09 233 GLU A O 1
ATOM 2069 N N . ASP A 1 212 ? 23.428 44.229 -0.210 1.00 45.67 234 ASP A N 1
ATOM 2070 C CA . ASP A 1 212 ? 23.878 44.712 1.090 1.00 49.27 234 ASP A CA 1
ATOM 2071 C C . ASP A 1 212 ? 24.657 43.707 1.948 1.00 47.33 234 ASP A C 1
ATOM 2072 O O . ASP A 1 212 ? 25.236 44.054 2.973 1.00 47.70 234 ASP A O 1
ATOM 2078 N N . LEU A 1 213 ? 24.653 42.456 1.537 1.00 44.95 235 LEU A N 1
ATOM 2079 C CA . LEU A 1 213 ? 25.394 41.435 2.244 1.00 42.60 235 LEU A CA 1
ATOM 2080 C C . LEU A 1 213 ? 26.613 40.987 1.440 1.00 41.25 235 LEU A C 1
ATOM 2081 O O . LEU A 1 213 ? 27.365 40.131 1.899 1.00 44.40 235 LEU A O 1
ATOM 2087 N N . LYS A 1 214 ? 26.773 41.527 0.233 1.00 39.48 236 LYS A N 1
ATOM 2088 C CA . LYS A 1 214 ? 27.785 41.084 -0.722 1.00 38.64 236 LYS A CA 1
ATOM 2089 C C . LYS A 1 214 ? 27.843 39.544 -0.834 1.00 37.84 236 LYS A C 1
ATOM 2090 O O . LYS A 1 214 ? 28.874 38.899 -0.610 1.00 36.65 236 LYS A O 1
ATOM 2100 N N . CYS A 1 215 ? 26.716 38.978 -1.247 1.00 34.38 237 CYS A N 1
ATOM 2101 C CA . CYS A 1 215 ? 26.514 37.543 -1.233 1.00 32.49 237 CYS A CA 1
ATOM 2102 C C . CYS A 1 215 ? 25.719 37.181 -2.471 1.00 28.86 237 CYS A C 1
ATOM 2103 O O . CYS A 1 215 ? 24.838 37.933 -2.883 1.00 27.73 237 CYS A O 1
ATOM 2107 N N . ARG A 1 216 ? 26.077 36.063 -3.090 1.00 27.25 238 ARG A N 1
ATOM 2108 C CA . ARG A 1 216 ? 25.319 35.519 -4.211 1.00 26.04 238 ARG A CA 1
ATOM 2109 C C . ARG A 1 216 ? 24.449 34.357 -3.764 1.00 22.76 238 ARG A C 1
ATOM 2110 O O . ARG A 1 216 ? 24.841 33.586 -2.903 1.00 21.24 238 ARG A O 1
ATOM 2124 N N . VAL A 1 217 ? 23.280 34.241 -4.383 1.00 22.15 239 VAL A N 1
ATOM 2125 C CA . VAL A 1 217 ? 22.341 33.157 -4.133 1.00 21.71 239 VAL A CA 1
ATOM 2126 C C . VAL A 1 217 ? 22.102 32.432 -5.449 1.00 19.88 239 VAL A C 1
ATOM 2127 O O . VAL A 1 217 ? 21.802 33.051 -6.462 1.00 21.09 239 VAL A O 1
ATOM 2132 N N . LEU A 1 218 ? 22.188 31.121 -5.424 1.00 17.75 240 LEU A N 1
ATOM 2133 C CA . LEU A 1 218 ? 21.943 30.350 -6.604 1.00 16.36 240 LEU A CA 1
ATOM 2134 C C . LEU A 1 218 ? 20.967 29.218 -6.259 1.00 19.07 240 LEU A C 1
ATOM 2135 O O . LEU A 1 218 ? 21.070 28.570 -5.194 1.00 15.46 240 LEU A O 1
ATOM 2141 N N . GLU A 1 219 ? 20.067 28.937 -7.198 1.00 17.42 241 GLU A N 1
ATOM 2142 C CA . GLU A 1 219 ? 19.180 27.805 -7.070 1.00 16.02 241 GLU A CA 1
ATOM 2143 C C . GLU A 1 219 ? 19.469 26.811 -8.175 1.00 15.92 241 GLU A C 1
ATOM 2144 O O . GLU A 1 219 ? 19.453 27.160 -9.360 1.00 16.49 241 GLU A O 1
ATOM 2151 N N . LEU A 1 220 ? 19.727 25.571 -7.788 1.00 13.76 242 LEU A N 1
ATOM 2152 C CA . LEU A 1 220 ? 19.996 24.508 -8.724 1.00 16.37 242 LEU A CA 1
ATOM 2153 C C . LEU A 1 220 ? 18.879 23.472 -8.632 1.00 16.80 242 LEU A C 1
ATOM 2154 O O . LEU A 1 220 ? 18.842 22.694 -7.685 1.00 16.77 242 LEU A O 1
ATOM 2160 N N . PRO A 1 221 ? 17.911 23.498 -9.579 1.00 18.79 243 PRO A N 1
ATOM 2161 C CA . PRO A 1 221 ? 16.743 22.588 -9.540 1.00 18.12 243 PRO A CA 1
ATOM 2162 C C . PRO A 1 221 ? 17.160 21.160 -9.731 1.00 17.97 243 PRO A C 1
ATOM 2163 O O . PRO A 1 221 ? 18.117 20.882 -10.469 1.00 17.97 243 PRO A O 1
ATOM 2167 N N . TYR A 1 222 ? 16.448 20.251 -9.073 1.00 15.52 244 TYR A N 1
ATOM 2168 C CA . TYR A 1 222 ? 16.589 18.835 -9.373 1.00 12.53 244 TYR A CA 1
ATOM 2169 C C . TYR A 1 222 ? 15.535 18.513 -10.411 1.00 13.26 244 TYR A C 1
ATOM 2170 O O . TYR A 1 222 ? 14.650 19.320 -10.683 1.00 12.27 244 TYR A O 1
ATOM 2181 N N . GLN A 1 223 ? 15.651 17.340 -10.989 1.00 15.80 245 GLN A N 1
ATOM 2182 C CA . GLN A 1 223 ? 14.739 16.880 -12.018 1.00 21.67 245 GLN A CA 1
ATOM 2183 C C . GLN A 1 223 ? 13.289 16.857 -11.506 1.00 23.03 245 GLN A C 1
ATOM 2184 O O . GLN A 1 223 ? 12.989 16.222 -10.486 1.00 20.48 245 GLN A O 1
ATOM 2193 N N . GLY A 1 224 ? 12.416 17.586 -12.194 1.00 23.80 246 GLY A N 1
ATOM 2194 C CA . GLY A 1 224 ? 11.023 17.681 -11.786 1.00 25.08 246 GLY A CA 1
ATOM 2195 C C . GLY A 1 224 ? 10.751 19.034 -11.169 1.00 25.82 246 GLY A C 1
ATOM 2196 O O . GLY A 1 224 ? 9.607 19.486 -11.116 1.00 28.41 246 GLY A O 1
ATOM 2198 N N . LYS A 1 225 A 11.807 19.665 -10.667 1.00 23.39 246 LYS A N 1
ATOM 2199 C CA . LYS A 1 225 A 11.737 20.976 -10.030 1.00 25.62 246 LYS A CA 1
ATOM 2200 C C . LYS A 1 225 A 10.869 21.040 -8.764 1.00 20.81 246 LYS A C 1
ATOM 2201 O O . LYS A 1 225 A 10.548 22.135 -8.312 1.00 19.56 246 LYS A O 1
ATOM 2211 N N . GLU A 1 226 ? 10.531 19.890 -8.176 1.00 18.08 247 GLU A N 1
ATOM 2212 C CA . GLU A 1 226 ? 9.876 19.888 -6.859 1.00 19.44 247 GLU A CA 1
ATOM 2213 C C . GLU A 1 226 ? 10.836 20.057 -5.675 1.00 17.95 247 GLU A C 1
ATOM 2214 O O . GLU A 1 226 ? 10.401 20.482 -4.611 1.00 19.15 247 GLU A O 1
ATOM 2221 N N . LEU A 1 227 ? 12.136 19.816 -5.897 1.00 14.89 248 LEU A N 1
ATOM 2222 C CA . LEU A 1 227 ? 13.184 20.135 -4.922 1.00 12.34 248 LEU A CA 1
ATOM 2223 C C . LEU A 1 227 ? 14.292 20.887 -5.633 1.00 14.62 248 LEU A C 1
ATOM 2224 O O . LEU A 1 227 ? 14.501 20.705 -6.850 1.00 16.19 248 LEU A O 1
ATOM 2230 N N . SER A 1 228 ? 14.929 21.802 -4.911 1.00 13.54 249 SER A N 1
ATOM 2231 C CA . SER A 1 228 ? 16.075 22.565 -5.412 1.00 15.78 249 SER A CA 1
ATOM 2232 C C . SER A 1 228 ? 17.169 22.580 -4.351 1.00 16.87 249 SER A C 1
ATOM 2233 O O . SER A 1 228 ? 16.866 22.409 -3.165 1.00 17.39 249 SER A O 1
ATOM 2238 N N . MET A 1 229 ? 18.426 22.739 -4.761 1.00 13.72 250 MET A N 1
ATOM 2239 C CA . MET A 1 229 ? 19.452 23.133 -3.815 1.00 13.05 250 MET A CA 1
ATOM 2240 C C . MET A 1 229 ? 19.661 24.633 -3.927 1.00 14.73 250 MET A C 1
ATOM 2241 O O . MET A 1 229 ? 19.724 25.183 -5.025 1.00 17.51 250 MET A O 1
ATOM 2247 N N . ILE A 1 230 ? 19.696 25.312 -2.787 1.00 15.33 251 ILE A N 1
ATOM 2248 C CA . ILE A 1 230 ? 19.929 26.745 -2.730 1.00 15.68 251 ILE A CA 1
ATOM 2249 C C . ILE A 1 230 ? 21.296 26.932 -2.063 1.00 17.45 251 ILE A C 1
ATOM 2250 O O . ILE A 1 230 ? 21.573 26.302 -1.043 1.00 14.76 251 ILE A O 1
ATOM 2256 N N . ILE A 1 231 ? 22.142 27.778 -2.659 1.00 18.77 252 ILE A N 1
ATOM 2257 C CA . ILE A 1 231 ? 23.514 28.002 -2.169 1.00 18.33 252 ILE A CA 1
ATOM 2258 C C . ILE A 1 231 ? 23.745 29.486 -1.971 1.00 18.24 252 ILE A C 1
ATOM 2259 O O . ILE A 1 231 ? 23.345 30.311 -2.804 1.00 18.32 252 ILE A O 1
ATOM 2265 N N . LEU A 1 232 ? 24.290 29.815 -0.809 1.00 18.29 253 LEU A N 1
ATOM 2266 C CA . LEU A 1 232 ? 24.551 31.197 -0.423 1.00 21.02 253 LEU A CA 1
ATOM 2267 C C . LEU A 1 232 ? 26.060 31.306 -0.324 1.00 19.82 253 LEU A C 1
ATOM 2268 O O . LEU A 1 232 ? 26.697 30.564 0.412 1.00 20.72 253 LEU A O 1
ATOM 2274 N N . LEU A 1 233 ? 26.622 32.186 -1.133 1.00 20.47 254 LEU A N 1
ATOM 2275 C CA . LEU A 1 233 ? 28.070 32.296 -1.258 1.00 21.99 254 LEU A CA 1
ATOM 2276 C C . LEU A 1 233 ? 28.488 33.766 -1.097 1.00 22.83 254 LEU A C 1
ATOM 2277 O O . LEU A 1 233 ? 28.150 34.611 -1.934 1.00 24.40 254 LEU A O 1
ATOM 2283 N N . PRO A 1 234 ? 29.231 34.091 -0.024 1.00 23.82 255 PRO A N 1
ATOM 2284 C CA . PRO A 1 234 ? 29.849 35.425 0.099 1.00 26.55 255 PRO A CA 1
ATOM 2285 C C . PRO A 1 234 ? 30.669 35.798 -1.163 1.00 29.44 255 PRO A C 1
ATOM 2286 O O . PRO A 1 234 ? 31.218 34.919 -1.853 1.00 26.86 255 PRO A O 1
ATOM 2290 N N . ASP A 1 235 ? 30.759 37.089 -1.461 1.00 34.59 256 ASP A N 1
ATOM 2291 C CA . ASP A 1 235 ? 31.512 37.539 -2.625 1.00 38.57 256 ASP A CA 1
ATOM 2292 C C . ASP A 1 235 ? 33.017 37.182 -2.487 1.00 38.01 256 ASP A C 1
ATOM 2293 O O . ASP A 1 235 ? 33.659 36.718 -3.443 1.00 36.93 256 ASP A O 1
ATOM 2299 N N . ASP A 1 236 ? 33.542 37.282 -1.275 1.00 38.03 257 ASP A N 1
ATOM 2300 C CA . ASP A 1 236 ? 34.886 36.800 -0.995 1.00 39.43 257 ASP A CA 1
ATOM 2301 C C . ASP A 1 236 ? 34.955 36.439 0.474 1.00 37.62 257 ASP A C 1
ATOM 2302 O O . ASP A 1 236 ? 34.002 36.677 1.219 1.00 40.28 257 ASP A O 1
ATOM 2308 N N . ILE A 1 237 ? 36.048 35.805 0.878 1.00 36.94 258 ILE A N 1
ATOM 2309 C CA . ILE A 1 237 ? 36.349 35.627 2.298 1.00 37.93 258 ILE A CA 1
ATOM 2310 C C . ILE A 1 237 ? 36.821 36.989 2.797 1.00 42.05 258 ILE A C 1
ATOM 2311 O O . ILE A 1 237 ? 37.914 37.453 2.429 1.00 45.02 258 ILE A O 1
ATOM 2317 N N . GLU A 1 238 A 35.964 37.654 3.564 1.00 42.86 258 GLU A N 1
ATOM 2318 C CA . GLU A 1 238 A 36.257 38.978 4.061 1.00 44.08 258 GLU A CA 1
ATOM 2319 C C . GLU A 1 238 A 36.073 39.042 5.573 1.00 43.05 258 GLU A C 1
ATOM 2320 O O . GLU A 1 238 A 35.481 39.975 6.125 1.00 45.75 258 GLU A O 1
ATOM 2327 N N . ASP A 1 239 B 36.596 38.032 6.246 1.00 40.34 258 ASP A N 1
ATOM 2328 C CA . ASP A 1 239 B 36.687 38.042 7.701 1.00 38.49 258 ASP A CA 1
ATOM 2329 C C . ASP A 1 239 B 37.810 37.096 8.077 1.00 38.85 258 ASP A C 1
ATOM 2330 O O . ASP A 1 239 B 38.386 36.415 7.217 1.00 37.84 258 ASP A O 1
ATOM 2336 N N . GLU A 1 240 C 38.087 36.983 9.362 1.00 42.07 258 GLU A N 1
ATOM 2337 C CA . GLU A 1 240 C 39.243 36.215 9.764 1.00 44.33 258 GLU A CA 1
ATOM 2338 C C . GLU A 1 240 C 39.002 34.722 9.899 1.00 43.82 258 GLU A C 1
ATOM 2339 O O . GLU A 1 240 C 39.886 34.002 10.387 1.00 45.41 258 GLU A O 1
ATOM 2346 N N . SER A 1 241 D 37.844 34.234 9.430 1.00 42.07 258 SER A N 1
ATOM 2347 C CA . SER A 1 241 D 37.659 32.783 9.287 1.00 40.74 258 SER A CA 1
ATOM 2348 C C . SER A 1 241 D 37.168 32.374 7.890 1.00 38.95 258 SER A C 1
ATOM 2349 O O . SER A 1 241 D 37.850 32.662 6.909 1.00 39.30 258 SER A O 1
ATOM 2354 N N . THR A 1 242 E 35.952 31.822 7.799 1.00 35.67 258 THR A N 1
ATOM 2355 C CA . THR A 1 242 E 35.421 31.157 6.594 1.00 30.64 258 THR A CA 1
ATOM 2356 C C . THR A 1 242 E 34.886 32.110 5.494 1.00 29.02 258 THR A C 1
ATOM 2357 O O . THR A 1 242 E 34.717 31.697 4.353 1.00 30.88 258 THR A O 1
ATOM 2363 N N . GLY A 1 243 F 34.569 33.349 5.871 1.00 25.74 258 GLY A N 1
ATOM 2364 C CA . GLY A 1 243 F 33.928 34.295 4.970 1.00 25.53 258 GLY A CA 1
ATOM 2365 C C . GLY A 1 243 F 32.424 34.394 5.220 1.00 24.77 258 GLY A C 1
ATOM 2366 O O . GLY A 1 243 F 31.790 35.317 4.739 1.00 23.95 258 GLY A O 1
ATOM 2368 N N . LEU A 1 244 ? 31.856 33.482 6.014 1.00 26.00 260 LEU A N 1
ATOM 2369 C CA . LEU A 1 244 ? 30.398 33.418 6.225 1.00 26.88 260 LEU A CA 1
ATOM 2370 C C . LEU A 1 244 ? 29.919 34.153 7.467 1.00 30.63 260 LEU A C 1
ATOM 2371 O O . LEU A 1 244 ? 28.718 34.199 7.716 1.00 30.55 260 LEU A O 1
ATOM 2377 N N . GLU A 1 245 ? 30.835 34.747 8.229 1.00 31.56 261 GLU A N 1
ATOM 2378 C CA . GLU A 1 245 ? 30.473 35.300 9.537 1.00 34.09 261 GLU A CA 1
ATOM 2379 C C . GLU A 1 245 ? 29.345 36.317 9.535 1.00 32.49 261 GLU A C 1
ATOM 2380 O O . GLU A 1 245 ? 28.509 36.296 10.426 1.00 33.79 261 GLU A O 1
ATOM 2387 N N . LYS A 1 246 ? 29.318 37.220 8.568 1.00 32.67 262 LYS A N 1
ATOM 2388 C CA . LYS A 1 246 ? 28.247 38.209 8.512 1.00 36.22 262 LYS A CA 1
ATOM 2389 C C . LYS A 1 246 ? 26.866 37.589 8.182 1.00 35.50 262 LYS A C 1
ATOM 2390 O O . LYS A 1 246 ? 25.842 37.980 8.763 1.00 34.67 262 LYS A O 1
ATOM 2400 N N . ILE A 1 247 ? 26.860 36.621 7.258 1.00 34.89 263 ILE A N 1
ATOM 2401 C CA . ILE A 1 247 ? 25.643 35.894 6.872 1.00 34.73 263 ILE A CA 1
ATOM 2402 C C . ILE A 1 247 ? 25.102 35.122 8.080 1.00 32.25 263 ILE A C 1
ATOM 2403 O O . ILE A 1 247 ? 23.950 35.325 8.469 1.00 30.40 263 ILE A O 1
ATOM 2409 N N . GLU A 1 248 ? 25.961 34.328 8.716 1.00 29.99 264 GLU A N 1
ATOM 2410 C CA . GLU A 1 248 ? 25.569 33.557 9.893 1.00 31.26 264 GLU A CA 1
ATOM 2411 C C . GLU A 1 248 ? 25.112 34.435 11.023 1.00 33.91 264 GLU A C 1
ATOM 2412 O O . GLU A 1 248 ? 24.151 34.099 11.713 1.00 36.04 264 GLU A O 1
ATOM 2419 N N . LYS A 1 249 ? 25.731 35.608 11.126 1.00 36.51 265 LYS A N 1
ATOM 2420 C CA . LYS A 1 249 ? 25.357 36.601 12.112 1.00 39.65 265 LYS A CA 1
ATOM 2421 C C . LYS A 1 249 ? 23.899 37.033 11.901 1.00 38.63 265 LYS A C 1
ATOM 2422 O O . LYS A 1 249 ? 23.121 37.097 12.858 1.00 37.23 265 LYS A O 1
ATOM 2432 N N . GLN A 1 250 ? 23.508 37.288 10.660 1.00 37.21 266 GLN A N 1
ATOM 2433 C CA . GLN A 1 250 ? 22.153 37.745 10.445 1.00 39.64 266 GLN A CA 1
ATOM 2434 C C . GLN A 1 250 ? 21.216 36.750 9.787 1.00 38.04 266 GLN A C 1
ATOM 2435 O O . GLN A 1 250 ? 20.215 37.124 9.171 1.00 39.36 266 GLN A O 1
ATOM 2444 N N . LEU A 1 251 ? 21.497 35.474 9.992 1.00 35.60 267 LEU A N 1
ATOM 2445 C CA . LEU A 1 251 ? 20.604 34.424 9.539 1.00 36.39 267 LEU A CA 1
ATOM 2446 C C . LEU A 1 251 ? 19.356 34.377 10.464 1.00 35.52 267 LEU A C 1
ATOM 2447 O O . LEU A 1 251 ? 19.460 34.171 11.678 1.00 38.19 267 LEU A O 1
ATOM 2453 N N . THR A 1 252 ? 18.200 34.715 9.902 1.00 32.79 268 THR A N 1
ATOM 2454 C CA . THR A 1 252 ? 16.928 34.592 10.604 1.00 29.91 268 THR A CA 1
ATOM 2455 C C . THR A 1 252 ? 15.966 33.945 9.632 1.00 29.74 268 THR A C 1
ATOM 2456 O O . THR A 1 252 ? 16.218 33.946 8.419 1.00 28.77 268 THR A O 1
ATOM 2462 N N . LEU A 1 253 ? 14.861 33.425 10.158 1.00 26.22 269 LEU A N 1
ATOM 2463 C CA . LEU A 1 253 ? 13.808 32.883 9.326 1.00 30.66 269 LEU A CA 1
ATOM 2464 C C . LEU A 1 253 ? 13.447 33.918 8.259 1.00 32.23 269 LEU A C 1
ATOM 2465 O O . LEU A 1 253 ? 13.378 33.632 7.066 1.00 29.18 269 LEU A O 1
ATOM 2471 N N . ASP A 1 254 ? 13.332 35.147 8.727 1.00 33.34 270 ASP A N 1
ATOM 2472 C CA . ASP A 1 254 ? 12.863 36.266 7.936 1.00 38.09 270 ASP A CA 1
ATOM 2473 C C . ASP A 1 254 ? 13.868 36.609 6.811 1.00 37.41 270 ASP A C 1
ATOM 2474 O O . ASP A 1 254 ? 13.488 36.751 5.644 1.00 37.75 270 ASP A O 1
ATOM 2480 N N . LYS A 1 255 ? 15.158 36.646 7.133 1.00 36.44 271 LYS A N 1
ATOM 2481 C CA . LYS A 1 255 ? 16.148 37.002 6.125 1.00 36.78 271 LYS A CA 1
ATOM 2482 C C . LYS A 1 255 ? 16.369 35.862 5.140 1.00 35.28 271 LYS A C 1
ATOM 2483 O O . LYS A 1 255 ? 16.351 36.078 3.937 1.00 33.44 271 LYS A O 1
ATOM 2493 N N . LEU A 1 256 ? 16.437 34.637 5.653 1.00 33.91 272 LEU A N 1
ATOM 2494 C CA . LEU A 1 256 ? 16.578 33.454 4.818 1.00 33.11 272 LEU A CA 1
ATOM 2495 C C . LEU A 1 256 ? 15.464 33.430 3.765 1.00 33.60 272 LEU A C 1
ATOM 2496 O O . LEU A 1 256 ? 15.732 33.219 2.583 1.00 31.43 272 LEU A O 1
ATOM 2502 N N . ARG A 1 257 ? 14.257 33.803 4.187 1.00 35.13 273 ARG A N 1
ATOM 2503 C CA . ARG A 1 257 ? 13.097 33.819 3.313 1.00 38.10 273 ARG A CA 1
ATOM 2504 C C . ARG A 1 257 ? 13.251 34.890 2.253 1.00 38.30 273 ARG A C 1
ATOM 2505 O O . ARG A 1 257 ? 13.041 34.628 1.074 1.00 37.67 273 ARG A O 1
ATOM 2519 N N . GLU A 1 258 ? 13.682 36.078 2.659 1.00 38.35 274 GLU A N 1
ATOM 2520 C CA . GLU A 1 258 ? 13.856 37.155 1.710 1.00 37.62 274 GLU A CA 1
ATOM 2521 C C . GLU A 1 258 ? 14.978 36.873 0.721 1.00 34.32 274 GLU A C 1
ATOM 2522 O O . GLU A 1 258 ? 14.851 37.202 -0.448 1.00 34.08 274 GLU A O 1
ATOM 2529 N N . TRP A 1 259 ? 16.041 36.204 1.158 1.00 30.20 275 TRP A N 1
ATOM 2530 C CA . TRP A 1 259 ? 17.191 35.964 0.282 1.00 29.09 275 TRP A CA 1
ATOM 2531 C C . TRP A 1 259 ? 16.924 34.899 -0.778 1.00 29.06 275 TRP A C 1
ATOM 2532 O O . TRP A 1 259 ? 17.478 34.985 -1.859 1.00 28.97 275 TRP A O 1
ATOM 2545 N N . THR A 1 260 ? 16.072 33.915 -0.472 1.00 27.43 276 THR A N 1
ATOM 2546 C CA . THR A 1 260 ? 15.971 32.706 -1.287 1.00 26.54 276 THR A CA 1
ATOM 2547 C C . THR A 1 260 ? 14.595 32.408 -1.887 1.00 28.73 276 THR A C 1
ATOM 2548 O O . THR A 1 260 ? 14.448 31.443 -2.630 1.00 30.04 276 THR A O 1
ATOM 2554 N N . LYS A 1 261 ? 13.596 33.197 -1.502 1.00 29.50 277 LYS A N 1
ATOM 2555 C CA . LYS A 1 261 ? 12.244 33.221 -2.094 1.00 30.97 277 LYS A CA 1
ATOM 2556 C C . LYS A 1 261 ? 12.377 33.154 -3.613 1.00 28.67 277 LYS A C 1
ATOM 2557 O O . LYS A 1 261 ? 13.054 34.009 -4.169 1.00 24.45 277 LYS A O 1
ATOM 2567 N N . PRO A 1 262 A 11.604 32.279 -4.305 1.00 29.42 277 PRO A N 1
ATOM 2568 C CA . PRO A 1 262 A 11.542 32.244 -5.784 1.00 30.24 277 PRO A CA 1
ATOM 2569 C C . PRO A 1 262 A 11.269 33.612 -6.398 1.00 31.32 277 PRO A C 1
ATOM 2570 O O . PRO A 1 262 A 11.916 34.029 -7.354 1.00 28.80 277 PRO A O 1
ATOM 2574 N N . GLU A 1 263 B 10.380 34.352 -5.750 1.00 35.54 277 GLU A N 1
ATOM 2575 C CA . GLU A 1 263 B 10.022 35.709 -6.173 1.00 38.40 277 GLU A CA 1
ATOM 2576 C C . GLU A 1 263 B 11.203 36.671 -6.162 1.00 37.35 277 GLU A C 1
ATOM 2577 O O . GLU A 1 263 B 11.148 37.701 -6.816 1.00 39.31 277 GLU A O 1
ATOM 2584 N N . ASN A 1 264 ? 12.224 36.373 -5.360 1.00 35.46 278 ASN A N 1
ATOM 2585 C CA . ASN A 1 264 ? 13.386 37.245 -5.251 1.00 34.10 278 ASN A CA 1
ATOM 2586 C C . ASN A 1 264 ? 14.585 36.767 -6.058 1.00 33.81 278 ASN A C 1
ATOM 2587 O O . ASN A 1 264 ? 15.658 37.371 -6.004 1.00 37.47 278 ASN A O 1
ATOM 2595 N N . LEU A 1 265 ? 14.413 35.693 -6.820 1.00 32.61 279 LEU A N 1
ATOM 2596 C CA . LEU A 1 265 ? 15.468 35.217 -7.704 1.00 30.63 279 LEU A CA 1
ATOM 2597 C C . LEU A 1 26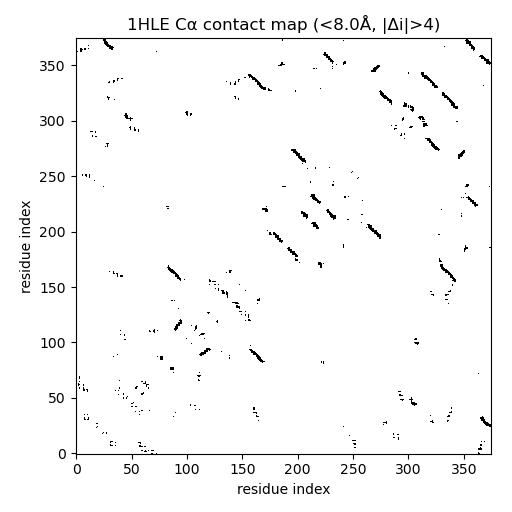5 ? 15.062 35.498 -9.141 1.00 31.60 279 LEU A C 1
ATOM 2598 O O . LEU A 1 265 ? 13.878 35.471 -9.476 1.00 32.95 279 LEU A O 1
ATOM 2604 N N . TYR A 1 266 ? 16.044 35.780 -9.983 1.00 31.13 280 TYR A N 1
ATOM 2605 C CA . TYR A 1 266 ? 15.789 36.014 -11.393 1.00 31.42 280 TYR A CA 1
ATOM 2606 C C . TYR A 1 266 ? 16.669 35.067 -12.218 1.00 30.87 280 TYR A C 1
ATOM 2607 O O . TYR A 1 266 ? 17.762 34.681 -11.782 1.00 28.70 280 TYR A O 1
ATOM 2618 N N . LEU A 1 267 ? 16.165 34.632 -13.367 1.00 28.47 281 LEU A N 1
ATOM 2619 C CA . LEU A 1 267 ? 16.942 33.790 -14.253 1.00 29.59 281 LEU A CA 1
ATOM 2620 C C . LEU A 1 267 ? 18.146 34.551 -14.837 1.00 30.47 281 LEU A C 1
ATOM 2621 O O . LEU A 1 267 ? 18.009 35.655 -15.375 1.00 31.12 281 LEU A O 1
ATOM 2627 N N . ALA A 1 268 ? 19.334 33.989 -14.668 1.00 27.85 282 ALA A N 1
ATOM 2628 C CA . ALA A 1 268 ? 20.538 34.619 -15.163 1.00 26.08 282 ALA A CA 1
ATOM 2629 C C . ALA A 1 268 ? 21.423 33.537 -15.740 1.00 25.70 282 ALA A C 1
ATOM 2630 O O . ALA A 1 268 ? 21.293 32.366 -15.399 1.00 25.59 282 ALA A O 1
ATOM 2633 N N . GLU A 1 269 ? 22.237 33.921 -16.713 1.00 25.84 283 GLU A N 1
ATOM 2634 C CA . GLU A 1 269 ? 23.182 33.014 -17.302 1.00 28.40 283 GLU A CA 1
ATOM 2635 C C . GLU A 1 269 ? 24.415 33.031 -16.402 1.00 27.00 283 GLU A C 1
ATOM 2636 O O . GLU A 1 269 ? 25.109 34.046 -16.272 1.00 26.13 283 GLU A O 1
ATOM 2643 N N . VAL A 1 270 ? 24.644 31.903 -15.744 1.00 27.87 284 VAL A N 1
ATOM 2644 C CA . VAL A 1 270 ? 25.618 31.813 -14.662 1.00 24.59 284 VAL A CA 1
ATOM 2645 C C . VAL A 1 270 ? 26.683 30.787 -14.960 1.00 21.32 284 VAL A C 1
ATOM 2646 O O . VAL A 1 270 ? 26.383 29.642 -15.354 1.00 19.63 284 VAL A O 1
ATOM 2651 N N . ASN A 1 271 ? 27.927 31.211 -14.716 1.00 21.51 285 ASN A N 1
ATOM 2652 C CA . ASN A 1 271 ? 29.084 30.310 -14.689 1.00 20.34 285 ASN A CA 1
ATOM 2653 C C . ASN A 1 271 ? 29.161 29.715 -13.280 1.00 19.08 285 ASN A C 1
ATOM 2654 O O . ASN A 1 271 ? 29.478 30.432 -12.335 1.00 19.72 285 ASN A O 1
ATOM 2662 N N . VAL A 1 272 ? 28.877 28.424 -13.159 1.00 17.63 286 VAL A N 1
ATOM 2663 C CA . VAL A 1 272 ? 28.842 27.744 -11.864 1.00 18.57 286 VAL A CA 1
ATOM 2664 C C . VAL A 1 272 ? 30.045 26.842 -11.680 1.00 17.13 286 VAL A C 1
ATOM 2665 O O . VAL A 1 272 ? 30.248 25.891 -12.435 1.00 18.55 286 VAL A O 1
ATOM 2670 N N . HIS A 1 273 ? 30.831 27.153 -10.655 1.00 17.29 287 HIS A N 1
ATOM 2671 C CA . HIS A 1 273 ? 31.949 26.327 -10.241 1.00 18.90 287 HIS A CA 1
ATOM 2672 C C . HIS A 1 273 ? 31.539 25.837 -8.866 1.00 19.44 287 HIS A C 1
ATOM 2673 O O . HIS A 1 273 ? 31.253 26.642 -7.983 1.00 19.95 287 HIS A O 1
ATOM 2683 N N . LEU A 1 274 ? 31.458 24.529 -8.696 1.00 20.43 288 LEU A N 1
ATOM 2684 C CA . LEU A 1 274 ? 30.949 23.966 -7.447 1.00 20.66 288 LEU A CA 1
ATOM 2685 C C . LEU A 1 274 ? 31.789 22.728 -7.169 1.00 18.05 288 LEU A C 1
ATOM 2686 O O . LEU A 1 274 ? 31.998 21.905 -8.072 1.00 17.64 288 LEU A O 1
ATOM 2692 N N . PRO A 1 275 ? 32.350 22.608 -5.939 1.00 17.84 289 PRO A N 1
ATOM 2693 C CA . PRO A 1 275 ? 33.079 21.379 -5.641 1.00 17.11 289 PRO A CA 1
ATOM 2694 C C . PRO A 1 275 ? 32.201 20.144 -5.567 1.00 18.34 289 PRO A C 1
ATOM 2695 O O . PRO A 1 275 ? 31.031 20.192 -5.179 1.00 21.04 289 PRO A O 1
ATOM 2699 N N . ARG A 1 276 ? 32.768 19.059 -6.035 1.00 17.35 290 ARG A N 1
ATOM 2700 C CA . ARG A 1 276 ? 32.243 17.733 -5.838 1.00 19.99 290 ARG A CA 1
ATOM 2701 C C . ARG A 1 276 ? 32.588 17.457 -4.351 1.00 23.65 290 ARG A C 1
ATOM 2702 O O . ARG A 1 276 ? 33.704 17.762 -3.915 1.00 22.06 290 ARG A O 1
ATOM 2716 N N . PHE A 1 277 ? 31.610 17.063 -3.530 1.00 22.40 291 PHE A N 1
ATOM 2717 C CA . PHE A 1 277 ? 31.914 16.782 -2.102 1.00 22.73 291 PHE A CA 1
ATOM 2718 C C . PHE A 1 277 ? 30.988 15.785 -1.420 1.00 21.53 291 PHE A C 1
ATOM 2719 O O . PHE A 1 277 ? 29.906 15.473 -1.918 1.00 16.93 291 PHE A O 1
ATOM 2728 N N . LYS A 1 278 ? 31.469 15.239 -0.310 1.00 20.19 292 LYS A N 1
ATOM 2729 C CA . LYS A 1 278 ? 30.724 14.256 0.445 1.00 21.33 292 LYS A CA 1
ATOM 2730 C C . LYS A 1 278 ? 30.946 14.486 1.941 1.00 23.40 292 LYS A C 1
ATOM 2731 O O . LYS A 1 278 ? 32.103 14.599 2.373 1.00 23.55 292 LYS A O 1
ATOM 2741 N N . LEU A 1 279 ? 29.853 14.580 2.716 1.00 22.16 293 LEU A N 1
ATOM 2742 C CA . LEU A 1 279 ? 29.912 14.815 4.175 1.00 19.15 293 LEU A CA 1
ATOM 2743 C C . LEU A 1 279 ? 29.154 13.707 4.876 1.00 19.26 293 LEU A C 1
ATOM 2744 O O . LEU A 1 279 ? 28.241 13.115 4.315 1.00 15.45 293 LEU A O 1
ATOM 2750 N N . GLU A 1 280 ? 29.682 13.300 6.017 1.00 17.38 294 GLU A N 1
ATOM 2751 C CA . GLU A 1 280 ? 29.002 12.393 6.913 1.00 20.68 294 GLU A CA 1
ATOM 2752 C C . GLU A 1 280 ? 29.216 13.012 8.272 1.00 22.85 294 GLU A C 1
ATOM 2753 O O . GLU A 1 280 ? 30.367 13.224 8.666 1.00 24.97 294 GLU A O 1
ATOM 2760 N N . GLU A 1 281 ? 28.140 13.358 8.964 1.00 19.50 295 GLU A N 1
ATOM 2761 C CA . GLU A 1 281 ? 28.257 14.040 10.239 1.00 19.54 295 GLU A CA 1
ATOM 2762 C C . GLU A 1 281 ? 27.436 13.283 11.280 1.00 19.64 295 GLU A C 1
ATOM 2763 O O . GLU A 1 281 ? 26.527 12.508 10.918 1.00 17.14 295 GLU A O 1
ATOM 2770 N N . SER A 1 282 ? 27.789 13.493 12.553 1.00 19.46 296 SER A N 1
ATOM 2771 C CA . SER A 1 282 ? 27.140 12.854 13.717 1.00 20.79 296 SER A CA 1
ATOM 2772 C C . SER A 1 282 ? 26.969 13.902 14.785 1.00 20.68 296 SER A C 1
ATOM 2773 O O . SER A 1 282 ? 27.926 14.631 15.081 1.00 20.59 296 SER A O 1
ATOM 2778 N N . TYR A 1 283 ? 25.792 13.961 15.399 1.00 16.32 297 TYR A N 1
ATOM 2779 C CA . TYR A 1 283 ? 25.536 14.947 16.429 1.00 17.31 297 TYR A CA 1
ATOM 2780 C C . TYR A 1 283 ? 24.824 14.281 17.557 1.00 20.18 297 TYR A C 1
ATOM 2781 O O . TYR A 1 283 ? 23.984 13.410 17.347 1.00 17.53 297 TYR A O 1
ATOM 2792 N N . ASP A 1 284 ? 25.209 14.661 18.765 1.00 20.60 298 ASP A N 1
ATOM 2793 C CA . ASP A 1 284 ? 24.411 14.381 19.934 1.00 17.87 298 ASP A CA 1
ATOM 2794 C C . ASP A 1 284 ? 23.720 15.696 20.138 1.00 17.70 298 ASP A C 1
ATOM 2795 O O . ASP A 1 284 ? 24.323 16.671 20.584 1.00 16.62 298 ASP A O 1
ATOM 2801 N N . LEU A 1 285 ? 22.438 15.744 19.796 1.00 17.11 299 LEU A N 1
ATOM 2802 C CA . LEU A 1 285 ? 21.704 16.995 19.935 1.00 18.08 299 LEU A CA 1
ATOM 2803 C C . LEU A 1 285 ? 21.176 17.322 21.343 1.00 14.68 299 LEU A C 1
ATOM 2804 O O . LEU A 1 285 ? 20.691 18.426 21.564 1.00 16.78 299 LEU A O 1
ATOM 2810 N N . THR A 1 286 ? 21.265 16.380 22.270 1.00 15.13 300 THR A N 1
ATOM 2811 C CA . THR A 1 286 ? 20.713 16.583 23.607 1.00 16.63 300 THR A CA 1
ATOM 2812 C C . THR A 1 286 ? 21.060 17.943 24.260 1.00 16.94 300 THR A C 1
ATOM 2813 O O . THR A 1 286 ? 20.174 18.714 24.610 1.00 17.96 300 THR A O 1
ATOM 2819 N N . SER A 1 287 ? 22.340 18.296 24.341 1.00 18.91 301 SER A N 1
ATOM 2820 C CA . SER A 1 287 ? 22.713 19.538 25.019 1.00 18.84 301 SER A CA 1
ATOM 2821 C C . SER A 1 287 ? 22.347 20.757 24.201 1.00 17.98 301 SER A C 1
ATOM 2822 O O . SER A 1 287 ? 21.961 21.784 24.760 1.00 20.30 301 SER A O 1
ATOM 2827 N N . HIS A 1 288 ? 22.396 20.649 22.873 1.00 17.59 302 HIS A N 1
ATOM 2828 C CA . HIS A 1 288 ? 22.043 21.797 22.024 1.00 16.98 302 HIS A CA 1
ATOM 2829 C C . HIS A 1 288 ? 20.573 22.126 22.177 1.00 16.51 302 HIS A C 1
ATOM 2830 O O . HIS A 1 288 ? 20.198 23.308 22.229 1.00 17.86 302 HIS A O 1
ATOM 2840 N N . LEU A 1 289 ? 19.753 21.071 22.249 1.00 17.88 303 LEU A N 1
ATOM 2841 C CA . LEU A 1 289 ? 18.313 21.208 22.449 1.00 15.78 303 LEU A CA 1
ATOM 2842 C C . LEU A 1 289 ? 18.019 21.753 23.847 1.00 15.05 303 LEU A C 1
ATOM 2843 O O . LEU A 1 289 ? 17.203 22.657 23.995 1.00 16.10 303 LEU A O 1
ATOM 2849 N N . ALA A 1 290 ? 18.763 21.297 24.849 1.00 17.07 304 ALA A N 1
ATOM 2850 C CA . ALA A 1 290 ? 18.628 21.850 26.206 1.00 18.99 304 ALA A CA 1
ATOM 2851 C C . ALA A 1 290 ? 18.977 23.338 26.197 1.00 20.62 304 ALA A C 1
ATOM 2852 O O . ALA A 1 290 ? 18.206 24.164 26.696 1.00 19.53 304 ALA A O 1
ATOM 2855 N N . ARG A 1 291 ? 20.026 23.713 25.461 1.00 22.60 305 ARG A N 1
ATOM 2856 C CA . ARG A 1 291 ? 20.394 25.124 25.369 1.00 22.00 305 ARG A CA 1
ATOM 2857 C C . ARG A 1 291 ? 19.297 25.904 24.692 1.00 23.14 305 ARG A C 1
ATOM 2858 O O . ARG A 1 291 ? 19.030 27.028 25.093 1.00 25.11 305 ARG A O 1
ATOM 2872 N N . LEU A 1 292 ? 18.572 25.268 23.770 1.00 23.50 306 LEU A N 1
ATOM 2873 C CA . LEU A 1 292 ? 17.466 25.919 23.062 1.00 23.84 306 LEU A CA 1
ATOM 2874 C C . LEU A 1 292 ? 16.192 26.041 23.909 1.00 24.61 306 LEU A C 1
ATOM 2875 O O . LEU A 1 292 ? 15.244 26.708 23.507 1.00 24.64 306 LEU A O 1
ATOM 2881 N N . GLY A 1 293 ? 16.150 25.375 25.059 1.00 22.76 307 GLY A N 1
ATOM 2882 C CA . GLY A 1 293 ? 15.016 25.551 25.948 1.00 20.01 307 GLY A CA 1
ATOM 2883 C C . GLY A 1 293 ? 14.312 24.261 26.259 1.00 20.68 307 GLY A C 1
ATOM 2884 O O . GLY A 1 293 ? 13.373 24.255 27.031 1.00 23.63 307 GLY A O 1
ATOM 2886 N N . VAL A 1 294 ? 14.766 23.159 25.676 1.00 21.07 308 VAL A N 1
ATOM 2887 C CA . VAL A 1 294 ? 14.153 21.859 25.912 1.00 20.42 308 VAL A CA 1
ATOM 2888 C C . VAL A 1 294 ? 14.879 21.180 27.072 1.00 20.99 308 VAL A C 1
ATOM 2889 O O . VAL A 1 294 ? 15.830 20.404 26.903 1.00 19.66 308 VAL A O 1
ATOM 2894 N N . GLN A 1 295 ? 14.379 21.477 28.266 1.00 23.26 309 GLN A N 1
ATOM 2895 C CA . GLN A 1 295 ? 15.046 21.089 29.488 1.00 22.90 309 GLN A CA 1
ATOM 2896 C C . GLN A 1 295 ? 14.447 19.943 30.262 1.00 18.55 309 GLN A C 1
ATOM 2897 O O . GLN A 1 295 ? 15.128 18.936 30.450 1.00 19.94 309 GLN A O 1
ATOM 2906 N N . ASP A 1 296 ? 13.176 20.032 30.647 1.00 17.69 310 ASP A N 1
ATOM 2907 C CA . ASP A 1 296 ? 12.550 18.970 31.462 1.00 19.31 310 ASP A CA 1
ATOM 2908 C C . ASP A 1 296 ? 12.552 17.621 30.802 1.00 19.14 310 ASP A C 1
ATOM 2909 O O . ASP A 1 296 ? 12.733 16.604 31.467 1.00 18.06 310 ASP A O 1
ATOM 2915 N N . LEU A 1 297 ? 12.413 17.622 29.471 1.00 21.64 311 LEU A N 1
ATOM 2916 C CA . LEU A 1 297 ? 12.348 16.387 28.679 1.00 18.68 311 LEU A CA 1
ATOM 2917 C C . LEU A 1 297 ? 13.490 15.429 28.965 1.00 17.47 311 LEU A C 1
ATOM 2918 O O . LEU A 1 297 ? 13.288 14.210 29.029 1.00 18.38 311 LEU A O 1
ATOM 2924 N N . PHE A 1 298 ? 14.689 15.994 29.146 1.00 19.16 312 PHE A N 1
ATOM 2925 C CA . PHE A 1 298 ? 15.926 15.207 29.333 1.00 20.20 312 PHE A CA 1
ATOM 2926 C C . PHE A 1 298 ? 16.244 14.962 30.812 1.00 22.45 312 PHE A C 1
ATOM 2927 O O . PHE A 1 298 ? 17.173 14.223 31.135 1.00 21.44 312 PHE A O 1
ATOM 2936 N N . ASN A 1 299 ? 15.467 15.602 31.684 1.00 22.80 313 ASN A N 1
ATOM 2937 C CA . ASN A 1 299 ? 15.663 15.538 33.116 1.00 24.63 313 ASN A CA 1
ATOM 2938 C C . ASN A 1 299 ? 14.786 14.437 33.718 1.00 25.05 313 ASN A C 1
ATOM 2939 O O . ASN A 1 299 ? 13.568 14.558 33.806 1.00 22.12 313 ASN A O 1
ATOM 2947 N N . ARG A 1 300 ? 15.460 13.396 34.181 1.00 28.30 314 ARG A N 1
ATOM 2948 C CA . ARG A 1 300 ? 14.883 12.256 34.893 1.00 34.93 314 ARG A CA 1
ATOM 2949 C C . ARG A 1 300 ? 13.802 12.592 35.942 1.00 37.06 314 ARG A C 1
ATOM 2950 O O . ARG A 1 300 ? 12.820 11.864 36.084 1.00 36.86 314 ARG A O 1
ATOM 2964 N N . GLY A 1 301 A 13.978 13.691 36.671 1.00 37.41 314 GLY A N 1
ATOM 2965 C CA . GLY A 1 301 A 13.004 14.046 37.696 1.00 39.37 314 GLY A CA 1
ATOM 2966 C C . GLY A 1 301 A 11.847 14.943 37.287 1.00 38.05 314 GLY A C 1
ATOM 2967 O O . GLY A 1 301 A 10.808 15.000 37.961 1.00 39.74 314 GLY A O 1
ATOM 2969 N N . LYS A 1 302 ? 12.039 15.655 36.187 1.00 34.69 315 LYS A N 1
ATOM 2970 C CA . LYS A 1 302 ? 11.117 16.686 35.772 1.00 33.47 315 LYS A CA 1
ATOM 2971 C C . LYS A 1 302 ? 10.275 16.320 34.554 1.00 28.32 315 LYS A C 1
ATOM 2972 O O . LYS A 1 302 ? 9.208 16.897 34.377 1.00 28.63 315 LYS A O 1
ATOM 2982 N N . ALA A 1 303 ? 10.758 15.376 33.737 1.00 26.25 316 ALA A N 1
ATOM 2983 C CA . ALA A 1 303 ? 10.106 14.986 32.460 1.00 25.61 316 ALA A CA 1
ATOM 2984 C C . ALA A 1 303 ? 8.688 14.456 32.613 1.00 22.78 316 ALA A C 1
ATOM 2985 O O . ALA A 1 303 ? 8.440 13.505 33.373 1.00 25.31 316 ALA A O 1
ATOM 2988 N N . ASP A 1 304 ? 7.764 15.053 31.873 1.00 19.54 317 ASP A N 1
ATOM 2989 C CA . ASP A 1 304 ? 6.409 14.558 31.865 1.00 19.96 317 ASP A CA 1
ATOM 2990 C C . ASP A 1 304 ? 6.110 13.914 30.511 1.00 19.87 317 ASP A C 1
ATOM 2991 O O . ASP A 1 304 ? 5.751 14.602 29.544 1.00 17.94 317 ASP A O 1
ATOM 2997 N N . LEU A 1 305 ? 6.210 12.592 30.464 1.00 18.92 318 LEU A N 1
ATOM 2998 C CA . LEU A 1 305 ? 5.856 11.845 29.256 1.00 23.19 318 LEU A CA 1
ATOM 2999 C C . LEU A 1 305 ? 4.638 10.923 29.541 1.00 22.59 318 LEU A C 1
ATOM 3000 O O . LEU A 1 305 ? 4.511 9.789 29.025 1.00 19.16 318 LEU A O 1
ATOM 3006 N N . SER A 1 306 ? 3.715 11.430 30.348 1.00 22.76 319 SER A N 1
ATOM 3007 C CA . SER A 1 306 ? 2.618 10.592 30.796 1.00 21.26 319 SER A CA 1
ATOM 3008 C C . SER A 1 306 ? 1.593 10.421 29.662 1.00 21.74 319 SER A C 1
ATOM 3009 O O . SER A 1 306 ? 0.707 9.593 29.761 1.00 22.78 319 SER A O 1
ATOM 3014 N N . GLY A 1 307 ? 1.764 11.164 28.568 1.00 20.24 320 GLY A N 1
ATOM 3015 C CA . GLY A 1 307 ? 0.984 10.929 27.367 1.00 18.92 320 GLY A CA 1
ATOM 3016 C C . GLY A 1 307 ? 1.361 9.614 26.709 1.00 19.10 320 GLY A C 1
ATOM 3017 O O . GLY A 1 307 ? 0.558 9.079 25.969 1.00 21.42 320 GLY A O 1
ATOM 3019 N N . MET A 1 308 ? 2.520 9.040 27.025 1.00 16.52 321 MET A N 1
ATOM 3020 C CA . MET A 1 308 ? 2.910 7.770 26.429 1.00 17.95 321 MET A CA 1
ATOM 3021 C C . MET A 1 308 ? 2.509 6.533 27.228 1.00 23.50 321 MET A C 1
ATOM 3022 O O . MET A 1 308 ? 2.358 5.449 26.659 1.00 22.27 321 MET A O 1
ATOM 3028 N N . SER A 1 309 ? 2.430 6.655 28.552 1.00 26.65 322 SER A N 1
ATOM 3029 C CA . SER A 1 309 ? 2.124 5.494 29.385 1.00 31.47 322 SER A CA 1
ATOM 3030 C C . SER A 1 309 ? 1.299 5.846 30.621 1.00 32.98 322 SER A C 1
ATOM 3031 O O . SER A 1 309 ? 1.169 5.036 31.537 1.00 33.64 322 SER A O 1
ATOM 3036 N N . GLY A 1 310 ? 0.820 7.084 30.683 1.00 37.02 323 GLY A N 1
ATOM 3037 C CA . GLY A 1 310 ? -0.078 7.498 31.756 1.00 43.61 323 GLY A CA 1
ATOM 3038 C C . GLY A 1 310 ? 0.586 7.885 33.072 1.00 48.86 323 GLY A C 1
ATOM 3039 O O . GLY A 1 310 ? -0.082 8.382 34.007 1.00 51.58 323 GLY A O 1
ATOM 3041 N N . ALA A 1 311 ? 1.902 7.675 33.149 1.00 50.35 324 ALA A N 1
ATOM 3042 C CA . ALA A 1 311 ? 2.679 7.947 34.361 1.00 47.44 324 ALA A CA 1
ATOM 3043 C C . ALA A 1 311 ? 3.902 8.786 34.025 1.00 45.22 324 ALA A C 1
ATOM 3044 O O . ALA A 1 311 ? 4.400 8.778 32.888 1.00 45.39 324 ALA A O 1
ATOM 3047 N N . ARG A 1 312 ? 4.411 9.479 35.025 1.00 44.16 325 ARG A N 1
ATOM 3048 C CA . ARG A 1 312 ? 5.663 10.212 34.858 1.00 46.03 325 ARG A CA 1
ATOM 3049 C C . ARG A 1 312 ? 6.879 9.317 35.176 1.00 41.84 325 ARG A C 1
ATOM 3050 O O . ARG A 1 312 ? 7.754 9.695 35.962 1.00 40.79 325 ARG A O 1
ATOM 3064 N N . ASP A 1 313 ? 6.945 8.144 34.542 1.00 38.15 326 ASP A N 1
ATOM 3065 C CA . ASP A 1 313 ? 8.065 7.232 34.764 1.00 35.19 326 ASP A CA 1
ATOM 3066 C C . ASP A 1 313 ? 9.106 7.173 33.632 1.00 33.86 326 ASP A C 1
ATOM 3067 O O . ASP A 1 313 ? 10.059 6.388 33.705 1.00 33.55 326 ASP A O 1
ATOM 3073 N N . LEU A 1 314 ? 8.916 7.963 32.576 1.00 29.41 327 LEU A N 1
ATOM 3074 C CA . LEU A 1 314 ? 9.841 7.937 31.447 1.00 24.92 327 LEU A CA 1
ATOM 3075 C C . LEU A 1 314 ? 10.510 9.299 31.270 1.00 23.11 327 LEU A C 1
ATOM 3076 O O . LEU A 1 314 ? 9.941 10.327 31.656 1.00 21.38 327 LEU A O 1
ATOM 3082 N N . PHE A 1 315 ? 11.713 9.302 30.679 1.00 23.15 328 PHE A N 1
ATOM 3083 C CA . PHE A 1 315 ? 12.364 10.548 30.233 1.00 20.80 328 PHE A CA 1
ATOM 3084 C C . PHE A 1 315 ? 13.229 10.213 28.993 1.00 19.63 328 PHE A C 1
ATOM 3085 O O . PHE A 1 315 ? 13.519 9.051 28.711 1.00 19.77 328 PHE A O 1
ATOM 3094 N N . VAL A 1 316 ? 13.641 11.245 28.280 1.00 21.29 329 VAL A N 1
ATOM 3095 C CA . VAL A 1 316 ? 14.466 11.085 27.084 1.00 19.99 329 VAL A CA 1
ATOM 3096 C C . VAL A 1 316 ? 15.926 11.226 27.505 1.00 20.22 329 VAL A C 1
ATOM 3097 O O . VAL A 1 316 ? 16.327 12.286 28.004 1.00 20.94 329 VAL A O 1
ATOM 3102 N N . SER A 1 317 ? 16.715 10.173 27.351 1.00 18.42 330 SER A N 1
ATOM 3103 C CA . SER A 1 317 ? 18.123 10.316 27.673 1.00 21.37 330 SER A CA 1
ATOM 3104 C C . SER A 1 317 ? 18.939 11.047 26.605 1.00 21.93 330 SER A C 1
ATOM 3105 O O . SER A 1 317 ? 19.696 11.958 26.933 1.00 19.75 330 SER A O 1
ATOM 3110 N N . LYS A 1 318 ? 18.714 10.710 25.332 1.00 22.60 331 LYS A N 1
ATOM 3111 C CA . LYS A 1 318 ? 19.468 11.294 24.216 1.00 22.78 331 LYS A CA 1
ATOM 3112 C C . LYS A 1 318 ? 18.631 11.484 22.952 1.00 21.88 331 LYS A C 1
ATOM 3113 O O . LYS A 1 318 ? 17.708 10.692 22.660 1.00 20.71 331 LYS A O 1
ATOM 3123 N N . ILE A 1 319 ? 18.950 12.549 22.222 1.00 20.57 332 ILE A N 1
ATOM 3124 C CA . ILE A 1 319 ? 18.505 12.672 20.846 1.00 17.99 332 ILE A CA 1
ATOM 3125 C C . ILE A 1 319 ? 19.749 12.756 19.980 1.00 18.78 332 ILE A C 1
ATOM 3126 O O . ILE A 1 319 ? 20.582 13.661 20.147 1.00 18.10 332 ILE A O 1
ATOM 3132 N N . ILE A 1 320 ? 19.956 11.734 19.155 1.00 18.32 333 ILE A N 1
ATOM 3133 C CA . ILE A 1 320 ? 21.085 11.776 18.258 1.00 20.10 333 ILE A CA 1
ATOM 3134 C C . ILE A 1 320 ? 20.694 11.839 16.749 1.00 18.92 333 ILE A C 1
ATOM 3135 O O . ILE A 1 320 ? 19.639 11.326 16.326 1.00 15.86 333 ILE A O 1
ATOM 3141 N N . HIS A 1 321 ? 21.510 12.567 15.986 1.00 17.00 334 HIS A N 1
ATOM 3142 C CA . HIS A 1 321 ? 21.274 12.806 14.568 1.00 15.83 334 HIS A CA 1
ATOM 3143 C C . HIS A 1 321 ? 22.504 12.425 13.750 1.00 16.73 334 HIS A C 1
ATOM 3144 O O . HIS A 1 321 ? 23.606 12.839 14.102 1.00 16.78 334 HIS A O 1
ATOM 3153 N N . LYS A 1 322 ? 22.331 11.609 12.701 1.00 12.70 335 LYS A N 1
ATOM 3154 C CA . LYS A 1 322 ? 23.422 11.329 11.758 1.00 12.76 335 LYS A CA 1
ATOM 3155 C C . LYS A 1 322 ? 22.968 11.708 10.350 1.00 16.23 335 LYS A C 1
ATOM 3156 O O . LYS A 1 322 ? 21.767 11.681 10.068 1.00 12.96 335 LYS A O 1
ATOM 3166 N N . SER A 1 323 ? 23.912 12.185 9.527 1.00 17.54 336 SER A N 1
ATOM 3167 C CA . SER A 1 323 ? 23.604 12.717 8.191 1.00 15.55 336 SER A CA 1
ATOM 3168 C C . SER A 1 323 ? 24.703 12.397 7.188 1.00 17.97 336 SER A C 1
ATOM 3169 O O . SER A 1 323 ? 25.818 11.985 7.568 1.00 17.06 336 SER A O 1
ATOM 3174 N N . PHE A 1 324 ? 24.362 12.568 5.910 1.00 16.91 337 PHE A N 1
ATOM 3175 C CA . PHE A 1 324 ? 25.191 12.132 4.795 1.00 16.97 337 PHE A CA 1
ATOM 3176 C C . PHE A 1 324 ? 24.733 12.909 3.572 1.00 18.15 337 PHE A C 1
ATOM 3177 O O . PHE A 1 324 ? 23.525 13.033 3.329 1.00 14.14 337 PHE A O 1
ATOM 3186 N N . VAL A 1 325 ? 25.698 13.416 2.807 1.00 16.86 338 VAL A N 1
ATOM 3187 C CA . VAL A 1 325 ? 25.397 14.008 1.515 1.00 16.74 338 VAL A CA 1
ATOM 3188 C C . VAL A 1 325 ? 26.552 13.738 0.558 1.00 20.13 338 VAL A C 1
ATOM 3189 O O . VAL A 1 325 ? 27.714 13.696 0.966 1.00 18.14 338 VAL A O 1
ATOM 3194 N N . ASP A 1 326 ? 26.196 13.357 -0.661 1.00 17.01 339 ASP A N 1
ATOM 3195 C CA . ASP A 1 326 ? 27.165 13.138 -1.706 1.00 16.66 339 ASP A CA 1
ATOM 3196 C C . ASP A 1 326 ? 26.678 13.965 -2.894 1.00 18.22 339 ASP A C 1
ATOM 3197 O O . ASP A 1 326 ? 25.634 13.684 -3.485 1.00 14.41 339 ASP A O 1
ATOM 3203 N N . LEU A 1 327 ? 27.438 14.997 -3.220 1.00 15.79 340 LEU A N 1
ATOM 3204 C CA . LEU A 1 327 ? 27.073 15.915 -4.288 1.00 18.66 340 LEU A CA 1
ATOM 3205 C C . LEU A 1 327 ? 28.098 15.749 -5.428 1.00 21.92 340 LEU A C 1
ATOM 3206 O O . LEU A 1 327 ? 29.322 15.816 -5.192 1.00 20.81 340 LEU A O 1
ATOM 3212 N N . ASN A 1 328 ? 27.610 15.472 -6.638 1.00 19.26 341 ASN A N 1
ATOM 3213 C CA . ASN A 1 328 ? 28.498 15.305 -7.779 1.00 18.93 341 ASN A CA 1
ATOM 3214 C C . ASN A 1 328 ? 27.856 15.809 -9.074 1.00 19.02 341 ASN A C 1
ATOM 3215 O O . ASN A 1 328 ? 26.926 16.623 -9.023 1.00 14.06 341 ASN A O 1
ATOM 3223 N N . GLU A 1 329 ? 28.380 15.365 -10.219 1.00 16.68 342 GLU A N 1
ATOM 3224 C CA . GLU A 1 329 ? 27.966 15.900 -11.517 1.00 17.40 342 GLU A CA 1
ATOM 3225 C C . GLU A 1 329 ? 26.519 15.560 -11.888 1.00 13.69 342 GLU A C 1
ATOM 3226 O O . GLU A 1 329 ? 25.834 16.361 -12.546 1.00 16.92 342 GLU A O 1
ATOM 3233 N N . GLU A 1 330 ? 26.088 14.373 -11.490 1.00 14.31 343 GLU A N 1
ATOM 3234 C CA . GLU A 1 330 ? 24.758 13.854 -11.810 1.00 16.66 343 GLU A CA 1
ATOM 3235 C C . GLU A 1 330 ? 23.647 14.449 -10.965 1.00 15.85 343 GLU A C 1
ATOM 3236 O O . GLU A 1 330 ? 22.547 14.631 -11.451 1.00 14.86 343 GLU A O 1
ATOM 3243 N N . GLY A 1 331 ? 23.936 14.678 -9.682 1.00 17.73 344 GLY A N 1
ATOM 3244 C CA . GLY A 1 331 ? 22.933 15.109 -8.713 1.00 16.04 344 GLY A CA 1
ATOM 3245 C C . GLY A 1 331 ? 23.424 15.044 -7.269 1.00 17.02 344 GLY A C 1
ATOM 3246 O O . GLY A 1 331 ? 24.579 15.337 -6.962 1.00 16.12 344 GLY A O 1
ATOM 3248 N N . THR A 1 332 ? 22.541 14.631 -6.370 1.00 15.44 345 THR A N 1
ATOM 3249 C CA . THR A 1 332 ? 22.827 14.637 -4.936 1.00 12.96 345 THR A CA 1
ATOM 3250 C C . THR A 1 332 ? 22.098 13.446 -4.347 1.00 14.95 345 THR A C 1
ATOM 3251 O O . THR A 1 332 ? 20.960 13.139 -4.744 1.00 13.38 345 THR A O 1
ATOM 3257 N N . GLU A 1 333 ? 22.806 12.699 -3.510 1.00 13.18 346 GLU A N 1
ATOM 3258 C CA . GLU A 1 333 ? 22.201 11.701 -2.649 1.00 13.35 346 GLU A CA 1
ATOM 3259 C C . GLU A 1 333 ? 22.394 12.168 -1.188 1.00 15.70 346 GLU A C 1
ATOM 3260 O O . GLU A 1 333 ? 23.528 12.428 -0.784 1.00 18.46 346 GLU A O 1
ATOM 3267 N N . ALA A 1 334 ? 21.308 12.384 -0.442 1.00 14.19 347 ALA A N 1
ATOM 3268 C CA . ALA A 1 334 ? 21.376 12.904 0.925 1.00 12.51 347 ALA A CA 1
ATOM 3269 C C . ALA A 1 334 ? 20.540 12.005 1.829 1.00 14.49 347 ALA A C 1
ATOM 3270 O O . ALA A 1 334 ? 19.518 11.466 1.410 1.00 12.63 347 ALA A O 1
ATOM 3273 N N . ALA A 1 335 ? 21.031 11.734 3.029 1.00 12.99 348 ALA A N 1
ATOM 3274 C CA . ALA A 1 335 ? 20.298 10.894 3.975 1.00 13.87 348 ALA A CA 1
ATOM 3275 C C . ALA A 1 335 ? 20.518 11.432 5.404 1.00 16.44 348 ALA A C 1
ATOM 3276 O O . ALA A 1 335 ? 21.478 12.177 5.653 1.00 13.71 348 ALA A O 1
ATOM 3279 N N . ALA A 1 336 ? 19.541 11.203 6.278 1.00 14.95 349 ALA A N 1
ATOM 3280 C CA . ALA A 1 336 ? 19.690 11.530 7.683 1.00 14.08 349 ALA A CA 1
ATOM 3281 C C . ALA A 1 336 ? 18.741 10.657 8.471 1.00 16.38 349 ALA A C 1
ATOM 3282 O O . ALA A 1 336 ? 17.843 10.040 7.899 1.00 14.45 349 ALA A O 1
ATOM 3285 N N . ALA A 1 337 ? 19.004 10.554 9.775 1.00 16.82 350 ALA A N 1
ATOM 3286 C CA . ALA A 1 337 ? 18.144 9.816 10.712 1.00 13.94 350 ALA A CA 1
ATOM 3287 C C . ALA A 1 337 ? 18.349 10.389 12.117 1.00 14.10 350 ALA A C 1
ATOM 3288 O O . ALA A 1 337 ? 19.438 10.895 12.439 1.00 12.60 350 ALA A O 1
ATOM 3291 N N . THR A 1 338 ? 17.263 10.428 12.885 1.00 14.30 351 THR A N 1
ATOM 3292 C CA . THR A 1 338 ? 17.228 10.991 14.258 1.00 13.17 351 THR A CA 1
ATOM 3293 C C . THR A 1 338 ? 16.575 9.946 15.155 1.00 15.98 351 THR A C 1
ATOM 3294 O O . THR A 1 338 ? 15.539 9.370 14.767 1.00 12.09 351 THR A O 1
ATOM 3300 N N . ALA A 1 339 ? 17.216 9.626 16.286 1.00 14.41 352 ALA A N 1
ATOM 3301 C CA . ALA A 1 339 ? 16.618 8.714 17.264 1.00 16.15 352 ALA A CA 1
ATOM 3302 C C . ALA A 1 339 ? 16.523 9.422 18.618 1.00 19.71 352 ALA A C 1
ATOM 3303 O O . ALA A 1 339 ? 17.401 10.225 18.951 1.00 18.55 352 ALA A O 1
ATOM 3306 N N . GLY A 1 340 ? 15.361 9.285 19.267 1.00 19.68 353 GLY A N 1
ATOM 3307 C CA . GLY A 1 340 ? 15.143 9.795 20.617 1.00 22.10 353 GLY A CA 1
ATOM 3308 C C . GLY A 1 340 ? 15.008 8.542 21.465 1.00 23.14 353 GLY A C 1
ATOM 3309 O O . GLY A 1 340 ? 14.193 7.658 21.129 1.00 23.08 353 GLY A O 1
ATOM 3311 N N . THR A 1 341 ? 15.902 8.379 22.440 1.00 21.83 354 THR A N 1
ATOM 3312 C CA . THR A 1 341 ? 15.875 7.202 23.302 1.00 24.41 354 THR A CA 1
ATOM 3313 C C . THR A 1 341 ? 15.204 7.521 24.636 1.00 23.70 354 THR A C 1
ATOM 3314 O O . THR A 1 341 ? 15.553 8.500 25.301 1.00 24.95 354 THR A O 1
ATOM 3320 N N . ILE A 1 342 ? 14.216 6.709 24.997 1.00 25.03 355 ILE A N 1
ATOM 3321 C CA . ILE A 1 342 ? 13.364 6.966 26.166 1.00 26.67 355 ILE A CA 1
ATOM 3322 C C . ILE A 1 342 ? 13.634 5.871 27.174 1.00 26.92 355 ILE A C 1
ATOM 3323 O O . ILE A 1 342 ? 13.497 4.672 26.887 1.00 22.11 355 ILE A O 1
ATOM 3329 N N . LEU A 1 343 ? 14.066 6.285 28.354 1.00 31.44 356 LEU A N 1
ATOM 3330 C CA . LEU A 1 343 ? 14.403 5.336 29.392 1.00 32.99 356 LEU A CA 1
ATOM 3331 C C . LEU A 1 343 ? 13.482 5.558 30.587 1.00 34.21 356 LEU A C 1
ATOM 3332 O O . LEU A 1 343 ? 12.818 6.609 30.700 1.00 32.40 356 LEU A O 1
ATOM 3338 N N . LEU A 1 344 ? 13.402 4.538 31.439 1.00 40.67 357 LEU A N 1
ATOM 3339 C CA . LEU A 1 344 ? 12.786 4.680 32.764 1.00 48.29 357 LEU A CA 1
ATOM 3340 C C . LEU A 1 344 ? 13.559 5.698 33.614 1.00 51.65 357 LEU A C 1
ATOM 3341 O O . LEU A 1 344 ? 14.800 5.663 33.675 1.00 52.27 357 LEU A O 1
ATOM 3347 N N . ALA A 1 345 ? 12.806 6.650 34.164 1.00 55.40 358 ALA A N 1
ATOM 3348 C CA . ALA A 1 345 ? 13.317 7.686 35.052 1.00 59.97 358 ALA A CA 1
ATOM 3349 C C . ALA A 1 345 ? 13.627 7.128 36.463 1.00 64.23 358 ALA A C 1
ATOM 3350 O O . ALA A 1 345 ? 14.263 7.847 37.276 1.00 66.26 358 ALA A O 1
ATOM 3354 N N . GLU B 2 1 ? 26.293 37.825 -18.028 1.00 39.62 361 GLU B N 1
ATOM 3355 C CA . GLU B 2 1 ? 26.874 36.536 -17.531 1.00 38.83 361 GLU B CA 1
ATOM 3356 C C . GLU B 2 1 ? 27.301 36.736 -16.083 1.00 37.31 361 GLU B C 1
ATOM 3357 O O . GLU B 2 1 ? 28.011 37.706 -15.784 1.00 37.12 361 GLU B O 1
ATOM 3366 N N . GLU B 2 2 ? 26.841 35.856 -15.193 1.00 33.84 362 GLU B N 1
ATOM 3367 C CA . GLU B 2 2 ? 27.184 35.956 -13.786 1.00 29.14 362 GLU B CA 1
ATOM 3368 C C . GLU B 2 2 ? 28.205 34.901 -13.468 1.00 27.04 362 GLU B C 1
ATOM 3369 O O . GLU B 2 2 ? 28.433 33.996 -14.269 1.00 26.59 362 GLU B O 1
ATOM 3376 N N . ASN B 2 3 ? 28.886 35.064 -12.338 1.00 26.62 363 ASN B N 1
ATOM 3377 C CA . ASN B 2 3 ? 29.878 34.098 -11.916 1.00 24.70 363 ASN B CA 1
ATOM 3378 C C . ASN B 2 3 ? 29.579 33.674 -10.502 1.00 25.26 363 ASN B C 1
ATOM 3379 O O . ASN B 2 3 ? 29.461 34.510 -9.612 1.00 26.01 363 ASN B O 1
ATOM 3387 N N . PHE B 2 4 ? 29.487 32.367 -10.306 1.00 24.32 364 PHE B N 1
ATOM 3388 C CA . PHE B 2 4 ? 29.253 31.782 -9.004 1.00 22.20 364 PHE B CA 1
ATOM 3389 C C . PHE B 2 4 ? 30.363 30.749 -8.842 1.00 21.04 364 PHE B C 1
ATOM 3390 O O . PHE B 2 4 ? 30.232 29.592 -9.232 1.00 19.54 364 PHE B O 1
ATOM 3399 N N . ASN B 2 5 ? 31.509 31.212 -8.359 1.00 23.68 365 ASN B N 1
ATOM 3400 C CA . ASN B 2 5 ? 32.666 30.341 -8.177 1.00 23.63 365 ASN B CA 1
ATOM 3401 C C . ASN B 2 5 ? 32.791 30.026 -6.687 1.00 22.71 365 ASN B C 1
ATOM 3402 O O . ASN B 2 5 ? 33.251 30.859 -5.890 1.00 20.76 365 ASN B O 1
ATOM 3410 N N . ALA B 2 6 ? 32.301 28.845 -6.322 1.00 21.70 366 ALA B N 1
ATOM 3411 C CA . ALA B 2 6 ? 32.219 28.424 -4.926 1.00 22.39 366 ALA B CA 1
ATOM 3412 C C . ALA B 2 6 ? 33.521 27.727 -4.511 1.00 22.36 366 ALA B C 1
ATOM 3413 O O . ALA B 2 6 ? 33.577 26.513 -4.321 1.00 22.17 366 ALA B O 1
ATOM 3416 N N . ASP B 2 7 ? 34.592 28.529 -4.454 1.00 25.36 367 ASP B N 1
ATOM 3417 C CA . ASP B 2 7 ? 35.925 28.054 -4.051 1.00 27.20 367 ASP B CA 1
ATOM 3418 C C . ASP B 2 7 ? 36.330 28.581 -2.644 1.00 27.77 367 ASP B C 1
ATOM 3419 O O . ASP B 2 7 ? 37.491 28.836 -2.340 1.00 28.89 367 ASP B O 1
ATOM 3425 N N . HIS B 2 8 ? 35.325 28.809 -1.826 1.00 24.81 368 HIS B N 1
ATOM 3426 C CA . HIS B 2 8 ? 35.503 29.241 -0.472 1.00 23.34 368 HIS B CA 1
ATOM 3427 C C . HIS B 2 8 ? 34.171 28.868 0.198 1.00 26.92 368 HIS B C 1
ATOM 3428 O O . HIS B 2 8 ? 33.206 28.517 -0.509 1.00 26.49 368 HIS B O 1
ATOM 3438 N N . PRO B 2 9 ? 34.128 28.819 1.548 1.00 25.65 369 PRO B N 1
ATOM 3439 C CA . PRO B 2 9 ? 32.952 28.320 2.276 1.00 22.95 369 PRO B CA 1
ATOM 3440 C C . PRO B 2 9 ? 31.577 28.896 1.899 1.00 18.46 369 PRO B C 1
ATOM 3441 O O . PRO B 2 9 ? 31.427 30.098 1.663 1.00 18.17 369 PRO B O 1
ATOM 3445 N N . PHE B 2 10 ? 30.570 28.023 1.889 1.00 17.52 370 PHE B N 1
ATOM 3446 C CA . PHE B 2 10 ? 29.206 28.440 1.559 1.00 18.30 370 PHE B CA 1
ATOM 3447 C C . PHE B 2 10 ? 28.200 27.658 2.404 1.00 16.87 370 PHE B C 1
ATOM 3448 O O . PHE B 2 10 ? 28.504 26.555 2.899 1.00 17.04 370 PHE B O 1
ATOM 3457 N N . ILE B 2 11 ? 27.014 28.240 2.537 1.00 15.11 371 ILE B N 1
ATOM 3458 C CA . ILE B 2 11 ? 25.874 27.557 3.146 1.00 17.07 371 ILE B CA 1
ATOM 3459 C C . ILE B 2 11 ? 24.937 27.043 2.021 1.00 17.70 371 ILE B C 1
ATOM 3460 O O . ILE B 2 11 ? 24.755 27.703 0.995 1.00 17.15 371 ILE B O 1
ATOM 3466 N N . PHE B 2 12 ? 24.383 25.850 2.201 1.00 19.20 372 PHE B N 1
ATOM 3467 C CA . PHE B 2 12 ? 23.513 25.240 1.188 1.00 17.28 372 PHE B CA 1
ATOM 3468 C C . PHE B 2 12 ? 22.355 24.502 1.875 1.00 17.83 372 PHE B C 1
ATOM 3469 O O . PHE B 2 12 ? 22.476 24.052 3.016 1.00 13.75 372 PHE B O 1
ATOM 3478 N N . PHE B 2 13 ? 21.219 24.430 1.199 1.00 14.74 373 PHE B N 1
ATOM 3479 C CA . PHE B 2 13 ? 20.127 23.622 1.705 1.00 15.31 373 PHE B CA 1
ATOM 3480 C C . PHE B 2 13 ? 19.294 23.069 0.587 1.00 14.01 373 PHE B C 1
ATOM 3481 O O . PHE B 2 13 ? 19.318 23.600 -0.519 1.00 15.65 373 PHE B O 1
ATOM 3490 N N . ILE B 2 14 ? 18.669 21.930 0.835 1.00 13.20 374 ILE B N 1
ATOM 3491 C CA . ILE B 2 14 ? 17.753 21.334 -0.130 1.00 12.55 374 ILE B CA 1
ATOM 3492 C C . ILE B 2 14 ? 16.329 21.647 0.326 1.00 14.11 374 ILE B C 1
ATOM 3493 O O . ILE B 2 14 ? 15.946 21.336 1.451 1.00 13.42 374 ILE B O 1
ATOM 3499 N N . ARG B 2 15 ? 15.599 22.369 -0.512 1.00 12.79 375 ARG B N 1
ATOM 3500 C CA . ARG B 2 15 ? 14.237 22.800 -0.213 1.00 12.28 375 ARG B CA 1
ATOM 3501 C C . ARG B 2 15 ? 13.204 21.955 -0.996 1.00 15.31 375 ARG B C 1
ATOM 3502 O O . ARG B 2 15 ? 13.417 21.616 -2.174 1.00 15.36 375 ARG B O 1
ATOM 3516 N N . HIS B 2 16 ? 12.156 21.509 -0.309 1.00 15.35 376 HIS B N 1
ATOM 3517 C CA . HIS B 2 16 ? 10.986 20.922 -0.972 1.00 15.22 376 HIS B CA 1
ATOM 3518 C C . HIS B 2 16 ? 10.165 22.106 -1.453 1.00 13.36 376 HIS B C 1
ATOM 3519 O O . HIS B 2 16 ? 9.521 22.783 -0.659 1.00 17.07 376 HIS B O 1
ATOM 3529 N N . ASN B 2 17 ? 10.211 22.391 -2.754 1.00 14.59 377 ASN B N 1
ATOM 3530 C CA . ASN B 2 17 ? 9.598 23.613 -3.286 1.00 14.11 377 ASN B CA 1
ATOM 3531 C C . ASN B 2 17 ? 8.075 23.801 -3.091 1.00 16.51 377 ASN B C 1
ATOM 3532 O O . ASN B 2 17 ? 7.653 24.920 -2.766 1.00 16.31 377 ASN B O 1
ATOM 3540 N N . PRO B 2 18 ? 7.244 22.728 -3.219 1.00 16.89 378 PRO B N 1
ATOM 3541 C CA . PRO B 2 18 ? 5.804 22.910 -2.986 1.00 20.01 378 PRO B CA 1
ATOM 3542 C C . PRO B 2 18 ? 5.460 23.367 -1.564 1.00 21.65 378 PRO B C 1
ATOM 3543 O O . PRO B 2 18 ? 4.638 24.258 -1.398 1.00 23.79 378 PRO B O 1
ATOM 3547 N N . SER B 2 19 ? 6.132 22.817 -0.554 1.00 21.74 379 SER B N 1
ATOM 3548 C CA . SER B 2 19 ? 5.818 23.172 0.833 1.00 20.73 379 SER B CA 1
ATOM 3549 C C . SER B 2 19 ? 6.729 24.229 1.405 1.00 21.59 379 SER B C 1
ATOM 3550 O O . SER B 2 19 ? 6.415 24.799 2.456 1.00 20.59 379 SER B O 1
ATOM 3555 N N . ALA B 2 20 ? 7.834 24.504 0.699 1.00 19.53 380 ALA B N 1
ATOM 3556 C CA . ALA B 2 20 ? 8.907 25.383 1.167 1.00 16.35 380 ALA B CA 1
ATOM 3557 C C . ALA B 2 20 ? 9.686 24.837 2.380 1.00 15.45 380 ALA B C 1
ATOM 3558 O O . ALA B 2 20 ? 10.491 25.544 2.970 1.00 19.11 380 ALA B O 1
ATOM 3561 N N . ASN B 2 21 ? 9.506 23.578 2.721 1.00 14.02 381 ASN B N 1
ATOM 3562 C CA . ASN B 2 21 ? 10.263 23.022 3.839 1.00 15.27 381 ASN B CA 1
ATOM 3563 C C . ASN B 2 21 ? 11.724 22.712 3.456 1.00 17.55 381 ASN B C 1
ATOM 3564 O O . ASN B 2 21 ? 12.005 22.209 2.365 1.00 15.23 381 ASN B O 1
ATOM 3572 N N . ILE B 2 22 ? 12.640 23.047 4.364 1.00 16.46 382 ILE B N 1
ATOM 3573 C CA . ILE B 2 22 ? 14.046 22.692 4.258 1.00 15.28 382 ILE B CA 1
ATOM 3574 C C . ILE B 2 22 ? 14.256 21.257 4.709 1.00 13.77 382 ILE B C 1
ATOM 3575 O O . ILE B 2 22 ? 14.004 20.903 5.859 1.00 15.02 382 ILE B O 1
ATOM 3581 N N . LEU B 2 23 ? 14.687 20.408 3.795 1.00 10.71 383 LEU B N 1
ATOM 3582 C CA . LEU B 2 23 ? 14.919 19.024 4.122 1.00 11.30 383 LEU B CA 1
ATOM 3583 C C . LEU B 2 23 ? 16.329 18.787 4.676 1.00 12.25 383 LEU B C 1
ATOM 3584 O O . LEU B 2 23 ? 16.519 17.943 5.535 1.00 13.04 383 LEU B O 1
ATOM 3590 N N . PHE B 2 24 ? 17.317 19.503 4.150 1.00 14.39 384 PHE B N 1
ATOM 3591 C CA . PHE B 2 24 ? 18.726 19.330 4.551 1.00 15.20 384 PHE B CA 1
ATOM 3592 C C . PHE B 2 24 ? 19.352 20.708 4.512 1.00 15.02 384 PHE B C 1
ATOM 3593 O O . PHE B 2 24 ? 18.946 21.550 3.703 1.00 16.18 384 PHE B O 1
ATOM 3602 N N . LEU B 2 25 ? 20.292 20.968 5.420 1.00 15.76 385 LEU B N 1
ATOM 3603 C CA . LEU B 2 25 ? 20.872 22.296 5.574 1.00 14.57 385 LEU B CA 1
ATOM 3604 C C . LEU B 2 25 ? 22.290 22.091 6.059 1.00 14.49 385 LEU B C 1
ATOM 3605 O O . LEU B 2 25 ? 22.538 21.265 6.938 1.00 13.40 385 LEU B O 1
ATOM 3611 N N . GLY B 2 26 ? 23.221 22.809 5.438 1.00 16.49 386 GLY B N 1
ATOM 3612 C CA . GLY B 2 26 ? 24.625 22.600 5.708 1.00 15.64 386 GLY B CA 1
ATOM 3613 C C . GLY B 2 26 ? 25.507 23.794 5.412 1.00 13.22 386 GLY B C 1
ATOM 3614 O O . GLY B 2 26 ? 25.057 24.812 4.899 1.00 13.25 386 GLY B O 1
ATOM 3616 N N . ARG B 2 27 ? 26.756 23.671 5.847 1.00 16.26 387 ARG B N 1
ATOM 3617 C CA . ARG B 2 27 ? 27.824 24.596 5.520 1.00 16.27 387 ARG B CA 1
ATOM 3618 C C . ARG B 2 27 ? 28.979 23.729 5.031 1.00 14.99 387 ARG B C 1
ATOM 3619 O O . ARG B 2 27 ? 29.326 22.742 5.679 1.00 13.58 387 ARG B O 1
ATOM 3633 N N . PHE B 2 28 ? 29.472 23.985 3.822 1.00 16.99 388 PHE B N 1
ATOM 3634 C CA . PHE B 2 28 ? 30.693 23.323 3.376 1.00 16.53 388 PHE B CA 1
ATOM 3635 C C . PHE B 2 28 ? 31.858 24.299 3.551 1.00 19.05 388 PHE B C 1
ATOM 3636 O O . PHE B 2 28 ? 31.897 25.354 2.909 1.00 19.91 388 PHE B O 1
ATOM 3645 N N . SER B 2 29 ? 32.770 23.991 4.463 1.00 20.78 389 SER B N 1
ATOM 3646 C CA . SER B 2 29 ? 33.881 24.901 4.710 1.00 22.51 389 SER B CA 1
ATOM 3647 C C . SER B 2 29 ? 35.223 24.227 4.887 1.00 24.56 389 SER B C 1
ATOM 3648 O O . SER B 2 29 ? 36.224 24.922 4.974 1.00 27.77 389 SER B O 1
ATOM 3653 N N . SER B 2 30 ? 35.263 22.895 4.911 1.00 24.64 390 SER B N 1
ATOM 3654 C CA . SER B 2 30 ? 36.511 22.160 5.112 1.00 26.37 390 SER B CA 1
ATOM 3655 C C . SER B 2 30 ? 36.494 20.975 4.210 1.00 27.16 390 SER B C 1
ATOM 3656 O O . SER B 2 30 ? 35.914 19.944 4.572 1.00 27.78 390 SER B O 1
ATOM 3661 N N . PRO B 2 31 ? 37.112 21.083 3.015 1.00 25.92 391 PRO B N 1
ATOM 3662 C CA . PRO B 2 31 ? 37.288 19.868 2.229 1.00 24.87 391 PRO B CA 1
ATOM 3663 C C . PRO B 2 31 ? 38.183 18.868 2.926 1.00 27.13 391 PRO B C 1
ATOM 3664 O O . PRO B 2 31 ? 39.000 19.256 3.792 1.00 29.30 391 PRO B O 1
#

CATH classification: 2.30.39.10 (+1 more: 3.30.497.10)

Sequence (375 aa):
MEQLSTANTHFAVDLFRALNESDPTGNIFISPLSISSALAMIFLGTRGNTAAQVSKALYFDTVEDIHSRFQSLNADINKPGAPYILKLANRLYGEKTYNFLADFLASTQKMYGAELASVDFQQAPEDARKEINEWVKGQTEGKIPELLVKGMVDNMTKLVLVNAIYFKGNWQQKFMKEATRDAPFRLNKKDTKTVKMMYQKKKFPYNYIEDLKCRVLELPYQGKELSMIILLPDDIEDESTGLEKIEKQLTLDKLREWTKPENLYLAEVNVHLPRFKLEESYDLTSHLARLGVQDLFNRGKADLSGMSGARDLFVSKIIHKSFVDLNEEGTEAAAA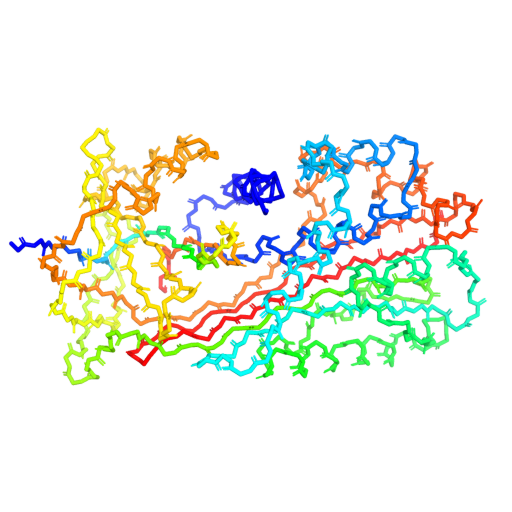TAGTILLAEENFNADHPFIFFIRHNPSANILFLGRFSSP

Foldseek 3Di:
DVQQVLLLLQLVLLLVLLVCVVPVQDDDDFDSVQVLLLLVLLLLQFDDVLNVLSCVLSVVVRDDPSLQVQQVVQCVQCPPDAQWDKHKAKEKEFEQPADWDPVSQVSCCNRGVYHYHYDHQQPCVPVVQQVVLCVLCVQAVNFRNHQDDPPNGHNQFGMKIKIKIKIDFFWPAFFDLVQWDWDWDDQADDDIDIFGKTKDWDWFFKDQPVVQQWIWTWTATPVRPDIDIDIGHNDRDDGGRSCVVVSVPDGSVVVCCRHPSVNTDTDTDIDIDGFDKDKDKDWCVVSSVVSRSPQQCDLVRTGSCSTPVDSFKHWPTKMKIKMWGQDRTGIIIMMMIMTIMGTD/DDDDDPPAKDKDFDAPVVVRDTPGIDIDHDD

InterPro domains:
  IPR000215 Serpin family [PTHR11461] (3-379)
  IPR023795 Serpin, conserved site [PS00284] (352-362)
  IPR023796 Serpin domain [PF00079] (7-379)
  IPR023796 Serpin domain [SM00093] (13-379)
  IPR036186 Serpin superfamily [SSF56574] (1-379)
  IPR042178 Serpin superfamily, domain 1 [G3DSA:3.30.497.10] (11-329)
  IPR042185 Serpin superfamily, domain 2 [G3DSA:2.30.39.10] (171-374)

Solvent-accessible surface area: 14534 Å² total; per-residue (Å²): 55,119,60,0,3,45,2,6,3,58,0,0,6,35,0,2,86,4,5,24,116,71,59,77,68,16,28,3,0,0,0,2,1,0,0,0,0,0,0,0,0,0,38,30,0,3,111,53,74,1,16,54,29,0,13,100,6,0,42,4,95,75,12,122,110,17,33,44,70,0,68,43,0,16,70,50,3,59,79,129,87,31,67,16,90,16,51,8,23,8,44,1,2,1,4,117,85,42,123,33,78,81,107,7,40,43,18,0,95,112,38,7,55,2,101,80,11,73,7,38,0,70,140,28,31,50,93,3,14,114,81,0,9,108,50,0,83,47,39,0,90,34,61,6,74,79,0,0,58,154,63,51,6,59,81,80,0,11,0,0,0,0,0,2,0,6,0,95,5,53,6,72,62,80,5,125,132,131,26,22,168,90,27,76,0,71,37,40,111,198,84,87,105,80,12,88,11,0,77,13,85,76,124,3,28,2,25,58,12,116,108,11,100,2,50,0,0,16,4,12,0,71,42,126,40,0,1,0,0,0,1,3,8,48,58,7,112,25,150,24,4,9,0,80,97,4,12,124,31,7,46,19,101,74,6,73,94,18,7,77,76,140,44,19,104,114,10,71,0,10,0,48,0,0,89,16,115,10,115,47,75,32,62,0,20,65,25,0,29,123,42,16,0,101,10,0,31,70,128,70,107,4,16,0,22,4,0,25,52,48,159,44,0,12,0,33,73,0,9,0,39,3,10,0,29,1,43,9,72,3,3,20,0,0,0,0,0,0,0,3,0,22,47,61,137,54,85,0,61,0,22,4,0,1,1,1,3,0,16,3,41,80,5,38,0,9,0,0,3,0,0,5,2,39,55

Secondary structure (DSSP, 8-state):
-HHHHHHHHHHHHHHHHHHHHH-SSS-EEE-HHHHHHHHHHHHHT--HHHHHHHHHHHTGGGSTTHHHHHHHHHHHHT-SS-SSEEEEEEEEEEETT----HHHHHHHHHHH-PEEEEE-TTT-HHHHHHHHHHHHHHHTTTSSS-SS-TTSS-TTEEEEEEEEEEEEEEBSSPPPGGG-EEEEEESSSS-EEEEEEEEEEEEEEEEEEGGGTEEEEEEEBTTSSEEEEEEEESS--SSSSS-HHHHHT--HHHHHHHH-GGG-EEEEEEEEEE-EEEEEEEE-HHHHHHHT--GGG-TTT---HHHHSSS-EEEEEEEEEEEEEE-SSEEEEEEEEEEEEEE-/-EEEE--S-EEEEEEETTTTEEEEEEEE---

B-factor: mean 26.01, std 12.89, range [7.91, 128.3]

Radius of gyration: 20.89 Å; Cα contacts (8 Å, |Δi|>4): 897; chains: 2; bounding box: 50×54×56 Å

Nearest PDB structures (foldseek):
  1hle-assembly1_A-2  TM=1.003E+00  e=4.105E-76  Equus caballus
  2h4q-assembly1_A  TM=9.909E-01  e=2.357E-49  Gallus gallus
  4ga7-assembly2_B  TM=9.557E-01  e=1.033E-50  Homo sapiens
  4ga7-assembly1_A  TM=9.581E-01  e=1.755E-49  Homo sapiens
  1wz9-assembly1_A  TM=9.418E-01  e=1.368E-34  Homo sapiens

Organism: Equus caballus (NCBI:txid9796)

=== Feature glossary ===
The record interleaves many kinds of information about one protein. Here is each kind framed as the question it answers.

Q: What known structures does this most resemble?
A: Structural nearest neighbors (via Foldseek easy-search vs the PDB). Reported per hit: target PDB id, E-value, and alignment TM-score. A TM-score above ~0.5 is the conventional threshold for 'same fold'.

Q: Where is each backbone atom in 3D?
A: The mmCIF table is the protein's shape written out atom by atom. For each backbone N, Cα, C, and carbonyl O, it records an (x, y, z) coordinate triple in Å plus the residue type, chain letter, and residue number.

Q: What are the backbone torsion angles?
A: The φ/ψ torsion pair specifies the backbone conformation at each residue. φ rotates about the N–Cα bond, ψ about the Cα–C bond. Steric clashes forbid most of the (φ, ψ) plane — the allowed regions (α-helix basin, β-sheet basin, left-handed helix) are the Ramachandran-allowed regions.

Q: Which residues are buried vs exposed?
A: Solvent-accessible surface area (SASA) is the area in Å² traced out by the centre of a 1.4 Å probe sphere (a water molecule) rolled over the protein's van der Waals surface (Shrake–Rupley / Lee–Richards construction). Buried residues have near-zero SASA; fully exposed residues can exceed 200 Å². The total SASA scales roughly with the number of surface residues.

Q: How confident is the AlphaFold model at each residue?
A: pLDDT is the predicted lDDT-Cα score: AlphaFold's confidence that the local environment of each residue (all inter-atomic distances within 15 Å) is correctly placed. It is a per-residue number between 0 and 100, with higher meaning more reliable.

Q: What does the local fold look like, residue by residue?
A: 3Di is Foldseek's structural alphabet. Each residue is assigned one of twenty discrete states based on how its Cα sits relative to its spatial (not sequential) neighbors. Aligning 3Di strings finds structural homologs roughly as well as full 3D superposition, but orders of magnitude faster.

Q: How big and how compact is the whole molecule?
A: Radius of gyration (Rg) is the root-mean-square distance of Cα atoms from their centroid — a single number for overall size and compactness. A globular domain of N residues has Rg ≈ 2.2·N^0.38 Å; an extended or disordered chain has a much larger Rg. The Cα contact count is the number of residue pairs whose Cα atoms are within 8 Å and are more than four positions apart in sequence — a standard proxy for tertiary packing density. The bounding box is the smallest axis-aligned box enclosing all Cα atoms.

Q: Which residues are in helices, strands, or loops?
A: DSSP 8-state secondary structure assigns each residue one of H (α-helix), G (3₁₀-helix), I (π-helix), E (extended β-strand), B (isolated β-bridge), T (hydrogen-bonded turn), S (bend), or '-' (coil). The assignment is computed from backbone hydrogen-bond geometry via the Kabsch–Sander algorithm.

Q: How mobile is each atom in the crystal?
A: Crystallographic B-factors measure how much each atom's electron density is smeared out, in Å². They rise in mobile loops and surface residues and fall in the buried interior. In AlphaFold models this column is repurposed to hold pLDDT instead.

Q: What if only a Cα trace is available?
A: P-SEA three-state annotation labels each residue as helix, strand, or coil based purely on the geometry of the Cα trace. It serves as a fallback when the full backbone (and thus DSSP) is unavailable.

Q: What family and function is it annotated with?
A: Database cross-references. InterPro integrates a dozen domain/family signature databases into unified entries with residue-range hits. GO terms attach function/process/location labels with evidence codes. CATH codes position the fold in a four-level structural taxonomy. Organism is the NCBI-taxonomy species name.

Q: Are the domains correctly placed relative to each other?
A: Predicted Aligned Error (PAE) is an AlphaFold confidence matrix: entry (i, j) is the expected error in the position of residue j, in ångströms, when the prediction is superimposed on the true structure at residue i. Low PAE within a block of residues means that block is internally rigid and well-predicted; high PAE between two blocks means their relative placement is uncertain even if each block individually is confident.

Q: What do the diagnostic plots show?
A: Three diagnostic plots accompany the record. The Cα contact map visualizes the tertiary structure as a 2D adjacency matrix (8 Å cutoff, sequence-local contacts suppressed). The Ramachandran plot shows the distribution of backbone (φ, ψ) torsions, with points in the α and β basins reflecting secondary structure content. The PAE plot shows AlphaFold's inter-residue confidence as a color matrix.

Q: What is the amino-acid chain?
A: Primary structure: the covalent order of the twenty standard amino acids along the backbone. Two proteins with the same sequence will (almost always) fold to the same structure; two with 30% identity often share a fold but not the details.

Q: What do the rendered images show?
A: The six renders are orthographic views along the three Cartesian axes in both directions. Representation (cartoon, sticks, or surface) and color scheme (sequence-rainbow or by-chain) vary across proteins so the training set covers all the common visualization conventions.